Protein 6G96 (pdb70)

Secondary structure (DSSP, 8-state):
-----EEEEE--TTS-SSS---S-HHHHHIIIIIHHHHHHHTS-EEEEEEESSSTT-EEEEEEEEEEEE-GGGS-HHHHTTS-SS-EEEEEEEEEEE-GGGTTSSHHHHHHHHHHHHHHHHHHHH---EEEEE-SSHHHHHHHHTTT-EE-SS-TTEEEEEHHHHHHHHHHTT--/----EEEEE--TTSBSSS---S-HHHHHHHHHTHHHHHHHTS-EEEEEEETTEEEEEEEEEEEEEEEEEGGGSTTPPPSSSS--EEEEEEEEEEEE-GGGTTSSHHHHHHHHHHHHHHHHHHHH---EEEEE-SSHHHHHHHHTTT-EEETTEEEEEEEEHHHHHHHHHHTT--

Radius of gyration: 21.02 Å; Cα contacts (8 Å, |Δi|>4): 741; chains: 2; bounding box: 37×39×65 Å

Sequence (349 aa):
MMFTDWHEAAIGKTHNRMNFDCGDADLNQFLQRHARQNHEKGTTTKTYVALDNSDVTRIHGFYSVSPASLIIYAQVPGAISKGLGRYDVPVFRLGRLAVDKKSMQGQGLGAQLLLLSAGKKRCIQAALQVGGVALLIDAKKNKQQVCDWFKGFGAVPLNDQPLSLLLLSSFKTLYAALSASGRLSMFTDDWHEAAIGKTHNRMMNFDCGDADLNQFLQRHARQNHEEKKGTTKTYVALDNSDVTRIHGFYSVSPASLIYAQVPGAISKGLGRYDVPVFRLGRLAVDKSMQGQGLGAQLLLSAGKRCIQQAALQVGGVALLIDAKNKQVCDWFKGFGAVVPPLNDQPLSLLLSFKTLYAALSASGRL

Nearest PDB structures (foldseek):
  6g96-assembly1_B  TM=1.006E+00  e=1.160E-38  Salmonella enterica subsp. enterica serovar Typhimurium
  7ak9-assembly1_A  TM=9.913E-01  e=3.448E-30  Salmonella enterica subsp. enterica serovar Typhimurium
  7ak9-assembly1_B  TM=9.821E-01  e=9.348E-30  Salmonella enterica subsp. enterica serovar Typhimurium
  7ak7-assembly1_A  TM=9.157E-01  e=3.883E-15  Salmonella enterica subsp. enterica serovar Typhimurium
  7ak7-assembly1_B  TM=9.185E-01  e=1.053E-14  Salmonella enterica subsp. enterica serovar Typhimurium

B-factor: mean 22.54, std 10.21, range [9.05, 73.19]

InterPro domains:
  IPR000182 GNAT domain [PF00583] (69-147)
  IPR016181 Acyl-CoA N-acyltransferase [SSF55729] (5-152)

Organism: Salmonella typhimurium (strain 14028s / SGSC 2262) (NCBI:txid588858)

Solvent-accessible surface area: 16633 Å² total; per-residue (Å²): 166,32,81,76,40,67,52,32,45,6,19,164,102,22,51,62,141,110,10,49,15,63,34,73,101,16,17,53,9,0,50,150,83,0,44,94,35,13,120,97,9,22,18,16,0,8,0,0,5,17,73,102,63,91,52,104,3,1,0,0,0,0,0,14,1,1,20,10,55,94,56,47,17,55,75,36,159,60,110,39,196,52,161,60,40,18,8,0,0,60,8,39,74,33,7,14,20,124,74,22,93,87,75,27,1,13,29,32,0,1,50,6,0,0,38,49,0,12,88,8,7,114,80,0,0,4,36,4,0,2,4,87,9,102,57,132,125,52,5,63,96,9,89,68,67,41,6,75,40,7,79,133,79,100,75,8,0,18,0,43,21,179,59,6,108,63,45,1,50,93,79,63,102,69,160,91,31,85,94,40,71,51,35,43,10,20,160,107,25,51,63,162,101,6,63,15,57,31,61,99,34,16,72,6,0,74,156,46,0,57,100,11,24,139,140,8,47,19,16,0,10,0,0,6,22,79,111,70,81,54,95,2,2,0,0,0,0,0,15,1,2,24,13,99,72,64,39,4,12,47,82,25,6,178,56,36,33,189,155,79,2,6,0,0,59,7,40,66,30,7,16,19,102,72,21,91,88,68,21,2,14,20,10,0,0,19,27,0,0,83,48,0,27,124,7,7,119,81,0,0,4,18,0,0,2,4,87,10,136,47,147,119,43,6,58,86,10,92,68,61,31,5,58,42,7,83,126,75,100,78,11,0,0,0,12,21,161,49,2,117,59,38,4,58,98,61,70,86,114

Foldseek 3Di:
DDDQWDKDWDDDQADLQPFPQPDVVQSCCSVPPAHVCCVVQQKTKMFTAGNVGRRYGFKMWIKHKDWAWQQFAPPRDDPDPDIDTAIAMEREDIGGGNVCPPVCPSVVVVLVVLVVVVVVCVPVHHWWYKYQAPDPVSQVVVVVQVWDGTDPRSRITTGTSVSSVVVCVVVVND/DADDQWDKDWDDDLADLPPFCQPDVVQSVCSVPPAVVCCVVVQKTKMFTAGNVHRNYTFKMWIKHKDKAAQQFDDCVQCPPVDRGIAIAMEREDIGGGNVCPPRCPRVVRVLVVLVVVVVVCVPVHHWWYKYQAPDPVSQVVVVVQVWAGTPPRRRITTGTSVSSVVVCVVVVND

Structure (mmCIF, N/CA/C/O backbone):
data_6G96
#
_entry.id   6G96
#
_cell.length_a   64.786
_cell.length_b   71.202
_cell.length_c   86.313
_cell.angle_alpha   90.000
_cell.angle_beta   90.000
_cell.angle_gamma   90.000
#
_symmetry.space_group_name_H-M   'P 21 21 21'
#
loop_
_entity.id
_entity.type
_entity.pdbx_description
1 polymer Acetyltransferase
2 non-polymer 'ACETYL COENZYME *A'
3 non-polymer BICINE
4 non-polymer GLYCEROL
5 water water
#
loop_
_atom_site.group_PDB
_atom_site.id
_atom_site.type_symbol
_atom_site.label_atom_id
_atom_site.label_alt_id
_atom_site.label_comp_id
_atom_site.label_asym_id
_atom_site.label_entity_id
_atom_site.label_seq_id
_atom_site.pdbx_PDB_ins_code
_atom_site.Cartn_x
_atom_site.Cartn_y
_atom_site.Cartn_z
_atom_site.occupancy
_atom_site.B_iso_or_equiv
_atom_site.auth_seq_id
_atom_site.auth_comp_id
_atom_site.auth_asym_id
_atom_site.auth_atom_id
_atom_site.pdbx_PDB_model_num
ATOM 1 N N . MET A 1 3 ? 23.73156 42.66420 43.60062 1.000 31.21690 2 MET B N 1
ATOM 2 C CA A MET A 1 3 ? 24.48298 42.16618 42.45252 0.400 26.82022 2 MET B CA 1
ATOM 3 C CA B MET A 1 3 ? 24.47900 42.17011 42.44679 0.600 26.74679 2 MET B CA 1
ATOM 4 C C . MET A 1 3 ? 25.80389 42.91395 42.31833 1.000 33.12345 2 MET B C 1
ATOM 5 O O . MET A 1 3 ? 25.82114 44.14354 42.24585 1.000 33.93526 2 MET B O 1
ATOM 14 N N . PHE A 1 4 ? 26.91458 42.16749 42.28885 1.000 24.70878 3 PHE B N 1
ATOM 15 C CA . PHE A 1 4 ? 28.22926 42.79064 42.22217 1.000 20.68735 3 PHE B CA 1
ATOM 16 C C . PHE A 1 4 ? 28.41145 43.44642 40.86661 1.000 21.52724 3 PHE B C 1
ATOM 17 O O . PHE A 1 4 ? 28.41243 42.76271 39.83875 1.000 20.07224 3 PHE B O 1
ATOM 25 N N . THR A 1 5 ? 28.57599 44.76963 40.85935 1.000 20.20829 4 THR B N 1
ATOM 26 C CA . THR A 1 5 ? 28.69535 45.50980 39.61389 1.000 20.71677 4 THR B CA 1
ATOM 27 C C . THR A 1 5 ? 29.90421 46.43948 39.58007 1.000 20.70347 4 THR B C 1
ATOM 28 O O . THR A 1 5 ? 30.04313 47.20577 38.62482 1.000 21.50052 4 THR B O 1
ATOM 32 N N . ASP A 1 6 ? 30.77784 46.39290 40.58565 1.000 20.02960 5 ASP B N 1
ATOM 33 C CA . ASP A 1 6 ? 31.93026 47.29548 40.65512 1.000 22.20306 5 ASP B CA 1
ATOM 34 C C . ASP A 1 6 ? 33.13882 46.71634 39.92511 1.000 21.22691 5 ASP B C 1
ATOM 35 O O . ASP A 1 6 ? 34.24030 46.58637 40.47298 1.000 20.72103 5 ASP B O 1
ATOM 40 N N . TRP A 1 7 ? 32.90865 46.35527 38.66595 1.000 18.37298 6 TRP B N 1
ATOM 41 C CA . TRP A 1 7 ? 33.90015 45.71430 37.81375 1.000 18.77112 6 TRP B CA 1
ATOM 42 C C . TRP A 1 7 ? 33.72532 46.20102 36.38170 1.000 20.21354 6 TRP B C 1
ATOM 43 O O . TRP A 1 7 ? 32.69441 46.77768 36.02042 1.000 19.50839 6 TRP B O 1
ATOM 54 N N . HIS A 1 8 ? 34.74703 45.95385 35.55658 1.000 17.60542 7 HIS B N 1
ATOM 55 C CA . HIS A 1 8 ? 34.70749 46.29695 34.14312 1.000 20.40805 7 HIS B CA 1
ATOM 56 C C . HIS A 1 8 ? 35.35675 45.16823 33.34646 1.000 17.29771 7 HIS B C 1
ATOM 57 O O . HIS A 1 8 ? 36.13018 44.37139 33.88396 1.000 16.46782 7 HIS B O 1
ATOM 64 N N . GLU A 1 9 ? 35.01691 45.08995 32.06393 1.000 17.69471 8 GLU B N 1
ATOM 65 C CA . GLU A 1 9 ? 35.41804 43.97302 31.21374 1.000 17.14645 8 GLU B CA 1
ATOM 66 C C . GLU A 1 9 ? 36.56908 44.36722 30.29588 1.000 18.77231 8 GLU B C 1
ATOM 67 O O . GLU A 1 9 ? 36.58821 45.47423 29.75184 1.000 19.78409 8 GLU B O 1
ATOM 73 N N . ALA A 1 10 ? 37.52748 43.45329 30.12377 1.000 16.83910 9 ALA B N 1
ATOM 74 C CA . ALA A 1 10 ? 38.63618 43.66496 29.19863 1.000 17.35406 9 ALA B CA 1
ATOM 75 C C . ALA A 1 10 ? 39.08170 42.32894 28.62477 1.000 14.69482 9 ALA B C 1
ATOM 76 O O . ALA A 1 10 ? 38.88460 41.27767 29.23270 1.000 14.48152 9 ALA B O 1
ATOM 78 N N . ALA A 1 11 ? 39.72312 42.38073 27.45694 1.000 15.88439 10 ALA B N 1
ATOM 79 C CA . ALA A 1 11 ? 40.40225 41.20081 26.93195 1.000 18.17252 10 ALA B CA 1
ATOM 80 C C . ALA A 1 11 ? 41.55669 40.82986 27.85567 1.000 13.04802 10 ALA B C 1
ATOM 81 O O . ALA A 1 11 ? 42.24188 41.70337 28.39648 1.000 17.40504 10 ALA B O 1
ATOM 83 N N . ILE A 1 12 ? 41.77603 39.52502 28.04768 1.000 13.84798 11 ILE B N 1
ATOM 84 C CA . ILE A 1 12 ? 42.93069 39.09177 28.83040 1.000 13.43972 11 ILE B CA 1
ATOM 85 C C . ILE A 1 12 ? 44.21407 39.67138 28.24221 1.000 14.58060 11 ILE B C 1
ATOM 86 O O . ILE A 1 12 ? 44.36686 39.79033 27.02198 1.000 17.24128 11 ILE B O 1
ATOM 91 N N . GLY A 1 13 ? 45.13868 40.06727 29.11471 1.000 13.32498 12 GLY B N 1
ATOM 92 C CA . GLY A 1 13 ? 46.38083 40.66653 28.67184 1.000 16.62855 12 GLY B CA 1
ATOM 93 C C . GLY A 1 13 ? 47.49812 40.45870 29.67294 1.000 15.42758 12 GLY B C 1
ATOM 94 O O . GLY A 1 13 ? 47.33772 39.77046 30.68097 1.000 16.21591 12 GLY B O 1
ATOM 95 N N . LYS A 1 14 ? 48.64772 41.07741 29.39112 1.000 17.73884 13 LYS B N 1
ATOM 96 C CA . LYS A 1 14 ? 49.84592 40.86367 30.20271 1.000 15.66031 13 LYS B CA 1
ATOM 97 C C . LYS A 1 14 ? 49.84270 41.60728 31.53279 1.000 17.50865 13 LYS B C 1
ATOM 98 O O . LYS A 1 14 ? 50.69588 41.31841 32.38589 1.000 16.68703 13 LYS B O 1
ATOM 104 N N . THR A 1 15 ? 48.93853 42.56062 31.73948 1.000 16.96613 14 THR B N 1
ATOM 105 C CA . THR A 1 15 ? 48.94679 43.30521 32.99290 1.000 16.96144 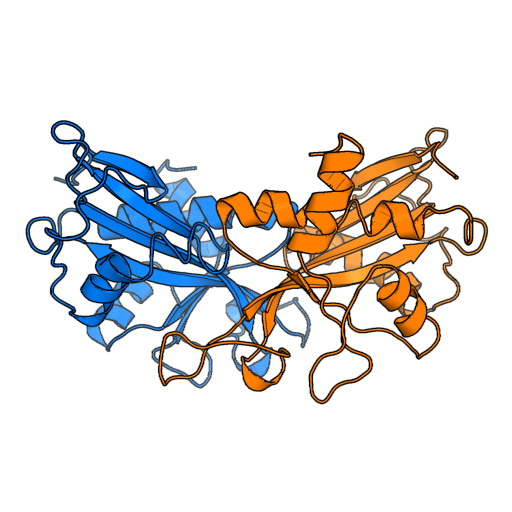14 THR B CA 1
ATOM 106 C C . THR A 1 15 ? 48.14743 42.62484 34.08919 1.000 15.52873 14 THR B C 1
ATOM 107 O O . THR A 1 15 ? 48.28560 42.99694 35.26201 1.000 16.49815 14 THR B O 1
ATOM 111 N N . HIS A 1 16 ? 47.30706 41.65273 33.74530 1.000 14.67660 15 HIS B N 1
ATOM 112 C CA . HIS A 1 16 ? 46.35486 41.12699 34.71780 1.000 13.39177 15 HIS B CA 1
ATOM 113 C C . HIS A 1 16 ? 46.96790 40.05477 35.60117 1.000 13.23128 15 HIS B C 1
ATOM 114 O O . HIS A 1 16 ? 47.88715 39.33729 35.20274 1.000 15.19379 15 HIS B O 1
ATOM 121 N N . ASN A 1 17 ? 46.44862 39.94157 36.82057 1.000 11.49898 16 ASN B N 1
ATOM 122 C CA . ASN A 1 17 ? 46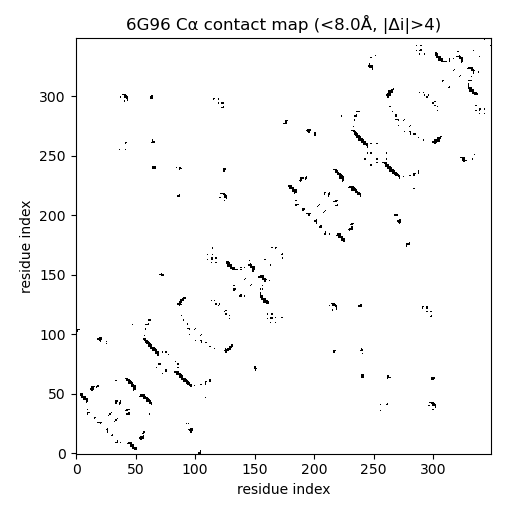.99668 38.97261 37.76334 1.000 13.25937 16 ASN B CA 1
ATOM 123 C C . ASN A 1 17 ? 46.26896 37.64926 37.58144 1.000 14.98363 16 ASN B C 1
ATOM 124 O O . ASN A 1 17 ? 45.16731 37.46333 38.09189 1.000 14.49253 16 ASN B O 1
ATOM 129 N N . ARG A 1 18 ? 46.88667 36.72708 36.82410 1.000 14.39502 17 ARG B N 1
ATOM 130 C CA . ARG A 1 18 ? 46.29249 35.41946 36.58737 1.000 13.64496 17 ARG B CA 1
ATOM 131 C C . ARG A 1 18 ? 46.59169 34.42230 37.69785 1.000 16.09839 17 ARG B C 1
ATOM 132 O O . ARG A 1 18 ? 46.01051 33.33665 37.70220 1.000 15.99788 17 ARG B O 1
ATOM 140 N N . MET A 1 19 ? 47.51395 34.74951 38.61721 1.000 14.66269 18 MET B N 1
ATOM 141 C CA . MET A 1 19 ? 47.84923 33.85552 39.71981 1.000 15.41960 18 MET B CA 1
ATOM 142 C C . MET A 1 19 ? 46.85306 33.98748 40.85969 1.000 13.32967 18 MET B C 1
ATOM 143 O O . MET A 1 19 ? 46.45458 32.98731 41.47219 1.000 16.54593 18 MET B O 1
ATOM 148 N N . ASN A 1 20 ? 46.44313 35.21114 41.16368 1.000 12.93904 19 ASN B N 1
ATOM 149 C CA . ASN A 1 20 ? 45.59449 35.44871 42.33226 1.000 16.06589 19 ASN B CA 1
ATOM 150 C C . ASN A 1 20 ? 44.12262 35.28661 41.95593 1.000 13.95831 19 ASN B C 1
ATOM 151 O O . ASN A 1 20 ? 43.34210 36.23722 41.89542 1.000 16.10528 19 ASN B O 1
ATOM 156 N N . PHE A 1 21 ? 43.76201 34.03752 41.67903 1.000 16.14437 20 PHE B N 1
ATOM 157 C CA . PHE A 1 21 ? 42.40681 33.71230 41.24496 1.000 13.75628 20 PHE B CA 1
ATOM 158 C C . PHE A 1 21 ? 42.16259 32.25128 41.55933 1.000 15.05943 20 PHE B C 1
ATOM 159 O O . PHE A 1 21 ? 42.97905 31.39834 41.20386 1.000 15.95153 20 PHE B O 1
ATOM 167 N N . ASP A 1 22 ? 41.04016 31.95814 42.20555 1.000 11.30934 21 ASP B N 1
ATOM 168 C CA . ASP A 1 22 ? 40.74375 30.57223 42.54121 1.000 11.57012 21 ASP B CA 1
ATOM 169 C C . ASP A 1 22 ? 39.23636 30.44053 42.53415 1.000 13.92471 21 ASP B C 1
ATOM 170 O O . ASP A 1 22 ? 38.56781 30.92934 43.44199 1.000 15.09430 21 ASP B O 1
ATOM 175 N N . CYS A 1 23 ? 38.70392 29.81077 41.50171 1.000 12.59248 22 CYS B N 1
ATOM 176 C CA . CYS A 1 23 ? 37.26910 29.58462 41.41855 1.000 13.85598 22 CYS B CA 1
ATOM 177 C C . CYS A 1 23 ? 36.85519 28.28228 42.07660 1.000 14.50586 22 CYS B C 1
ATOM 178 O O . CYS A 1 23 ? 35.66356 27.94277 42.06441 1.000 17.97918 22 CYS B O 1
ATOM 181 N N . GLY A 1 24 ? 37.80831 27.55761 42.66957 1.000 16.69809 23 GLY B N 1
ATOM 182 C CA . GLY A 1 24 ? 37.53973 26.28606 43.29905 1.000 19.87313 23 GLY B CA 1
ATOM 183 C C . GLY A 1 24 ? 37.58816 25.10398 42.36576 1.000 20.25947 23 GLY B C 1
ATOM 184 O O . GLY A 1 24 ? 37.32868 23.97311 42.80439 1.000 24.04037 23 GLY B O 1
ATOM 185 N N . ASP A 1 25 ? 37.87882 25.33244 41.08662 1.000 18.88498 24 ASP B N 1
ATOM 186 C CA . ASP A 1 25 ? 38.08655 24.28003 40.10308 1.000 22.17021 24 ASP B CA 1
ATOM 187 C C . ASP A 1 25 ? 39.50266 24.41943 39.56580 1.000 18.76027 24 ASP B C 1
ATOM 188 O O . ASP A 1 25 ? 39.85231 25.44789 38.97161 1.000 18.89662 24 ASP B O 1
ATOM 193 N N . ALA A 1 26 ? 40.31719 23.38322 39.77719 1.000 20.61092 25 ALA B N 1
ATOM 194 C CA . ALA A 1 26 ? 41.72906 23.47359 39.42768 1.000 19.06033 25 ALA B CA 1
ATOM 195 C C . ALA A 1 26 ? 41.92786 23.56487 37.91844 1.000 17.80154 25 ALA B C 1
ATOM 196 O O . ALA A 1 26 ? 42.82959 24.26500 37.45156 1.000 19.28872 25 ALA B O 1
ATOM 198 N N . ASP A 1 27 ? 41.09226 22.87825 37.13856 1.000 17.82753 26 ASP B N 1
ATOM 199 C CA . ASP A 1 27 ? 41.26624 22.93328 35.69081 1.000 18.58180 26 ASP B CA 1
ATOM 200 C C . ASP A 1 27 ? 41.04411 24.34445 35.16412 1.000 19.94902 26 ASP B C 1
ATOM 201 O O . ASP A 1 27 ? 41.75915 24.79943 34.26355 1.000 19.96562 26 ASP B O 1
ATOM 206 N N . LEU A 1 28 ? 40.06006 25.05457 35.71909 1.000 19.08415 27 LEU B N 1
ATOM 207 C CA . LEU A 1 28 ? 39.77345 26.40702 35.25710 1.000 15.29709 27 LEU B CA 1
ATOM 208 C C . LEU A 1 28 ? 40.82969 27.40138 35.72832 1.000 14.71537 27 LEU B C 1
ATOM 209 O O . LEU A 1 28 ? 41.22609 28.28651 34.96182 1.000 13.71759 27 LEU B O 1
ATOM 214 N N . ASN A 1 29 ? 41.31429 27.26763 36.97370 1.000 13.15773 28 ASN B N 1
ATOM 215 C CA . ASN A 1 29 ? 42.44392 28.08242 37.40809 1.000 14.92876 28 ASN B CA 1
ATOM 216 C C . ASN A 1 29 ? 43.65006 27.84584 36.51086 1.000 13.48373 28 ASN B C 1
ATOM 217 O O . ASN A 1 29 ? 44.31648 28.79349 36.08216 1.000 13.51011 28 ASN B O 1
ATOM 222 N N . GLN A 1 30 ? 43.94207 26.57608 36.21274 1.000 15.74648 29 GLN B N 1
ATOM 223 C CA . GLN A 1 30 ? 45.11755 26.27734 35.40248 1.000 16.67653 29 GLN B CA 1
ATOM 224 C C . GLN A 1 30 ? 44.95881 26.79946 33.99140 1.000 12.86646 29 GLN B C 1
ATOM 225 O O . GLN A 1 30 ? 45.94089 27.21509 33.36612 1.000 16.34092 29 GLN B O 1
ATOM 231 N N . PHE A 1 31 ? 43.72604 26.79605 33.46965 1.000 15.46334 30 PHE B N 1
ATOM 232 C CA . PHE A 1 31 ? 43.51120 27.38416 32.15806 1.000 15.58475 30 PHE B CA 1
ATOM 233 C C . PHE A 1 31 ? 43.85186 28.86471 32.17685 1.000 13.98610 30 PHE B C 1
ATOM 234 O O . PHE A 1 31 ? 44.53459 29.36881 31.27872 1.000 13.75254 30 PHE B O 1
ATOM 242 N N . LEU A 1 32 ? 43.34694 29.58752 33.18197 1.000 13.70953 31 LEU B N 1
ATOM 243 C CA . LEU A 1 32 ? 43.61894 31.01556 33.26330 1.000 12.64255 31 LEU B CA 1
ATOM 244 C C . LEU A 1 32 ? 45.11715 31.27786 33.38957 1.000 15.70225 31 LEU B C 1
ATOM 245 O O . LEU A 1 32 ? 45.65726 32.17854 32.73895 1.000 13.20617 31 LEU B O 1
ATOM 250 N N . GLN A 1 33 ? 45.80287 30.48319 34.21765 1.000 14.56333 32 GLN B N 1
ATOM 251 C CA . GLN A 1 33 ? 47.23424 30.66987 34.44915 1.000 15.46513 32 GLN B CA 1
ATOM 252 C C . GLN A 1 33 ? 48.06883 30.35615 33.21125 1.000 16.92417 32 GLN B C 1
ATOM 253 O O . GLN A 1 33 ? 48.99695 31.10508 32.88300 1.000 16.92418 32 GLN B O 1
ATOM 259 N N . ARG A 1 34 ? 47.78075 29.24183 32.53966 1.000 16.58663 33 ARG B N 1
ATOM 260 C CA . ARG A 1 34 ? 48.70534 28.65475 31.57497 1.000 14.80463 33 ARG B CA 1
ATOM 261 C C . ARG A 1 34 ? 48.32434 28.91646 30.13239 1.000 16.24357 33 ARG B C 1
ATOM 262 O O . ARG A 1 34 ? 49.20882 28.95586 29.26873 1.000 16.81079 33 ARG B O 1
ATOM 270 N N . HIS A 1 35 ? 47.03113 29.06518 29.84103 1.000 13.37262 34 HIS B N 1
ATOM 271 C CA . HIS A 1 35 ? 46.55650 28.97369 28.46580 1.000 13.94772 34 HIS B CA 1
ATOM 272 C C . HIS A 1 35 ? 45.77014 30.17064 27.97317 1.000 14.48125 34 HIS B C 1
ATOM 273 O O . HIS A 1 35 ? 45.82090 30.45296 26.77492 1.000 14.46030 34 HIS B O 1
ATOM 280 N N . ALA A 1 36 ? 45.03132 30.86773 28.84723 1.000 12.89202 35 ALA B N 1
ATOM 281 C CA . ALA A 1 36 ? 44.10009 31.90096 28.38774 1.000 13.48882 35 ALA B CA 1
ATOM 282 C C . ALA A 1 36 ? 44.78154 32.96048 27.53059 1.000 12.43626 35 ALA B C 1
ATOM 283 O O . ALA A 1 36 ? 44.33215 33.24666 26.41146 1.000 12.42024 35 ALA B O 1
ATOM 285 N N . ARG A 1 37 ? 45.87761 33.54984 28.02182 1.000 12.94430 36 ARG B N 1
ATOM 286 C CA . ARG A 1 37 ? 46.48422 34.64876 27.27829 1.000 11.41146 36 ARG B CA 1
ATOM 287 C C . ARG A 1 37 ? 47.12200 34.17530 25.97438 1.000 12.13709 36 ARG B C 1
ATOM 288 O O . ARG A 1 37 ? 46.98104 34.83070 24.93434 1.000 14.62290 36 ARG B O 1
ATOM 296 N N . GLN A 1 38 ? 47.85322 33.06008 26.01654 1.000 11.94418 37 GLN B N 1
ATOM 297 C CA . GLN A 1 38 ? 48.47553 32.56349 24.79197 1.000 15.66267 37 GLN B CA 1
ATOM 298 C C . GLN A 1 38 ? 47.42615 32.13352 23.76267 1.000 15.17555 37 GLN B C 1
ATOM 299 O O . GLN A 1 38 ? 47.60246 32.36607 22.55785 1.000 14.87456 37 GLN B O 1
ATOM 305 N N . ASN A 1 39 ? 46.33466 31.49933 24.21242 1.000 15.25050 38 ASN B N 1
ATOM 306 C CA . ASN A 1 39 ? 45.28230 31.09898 23.27134 1.000 15.09090 38 ASN B CA 1
ATOM 307 C C . ASN A 1 39 ? 44.58643 32.31162 22.66320 1.000 13.84076 38 ASN B C 1
ATOM 308 O O . ASN A 1 39 ? 44.16798 32.27283 21.49626 1.000 13.70972 38 ASN B O 1
ATOM 313 N N . HIS A 1 40 ? 44.43547 33.38103 23.44107 1.000 12.49574 39 HIS B N 1
ATOM 314 C CA . HIS A 1 40 ? 43.86414 34.62292 22.93836 1.000 11.20482 39 HIS B CA 1
ATOM 315 C C . HIS A 1 40 ? 44.73127 35.21149 21.83656 1.000 15.22963 39 HIS B C 1
ATOM 316 O O . HIS A 1 40 ? 44.22743 35.62480 20.78688 1.000 15.44814 39 HIS B O 1
ATOM 323 N N . GLU A 1 41 ? 46.04578 35.24263 22.04750 1.000 13.57188 40 GLU B N 1
ATOM 324 C CA . GLU A 1 41 ? 46.91720 35.80875 21.03385 1.000 13.05545 40 GLU B CA 1
ATOM 325 C C . GLU A 1 41 ? 46.99134 34.90025 19.81835 1.000 18.44557 40 GLU B C 1
ATOM 326 O O . GLU A 1 41 ? 47.07127 35.39201 18.69086 1.000 18.42078 40 GLU B O 1
ATOM 332 N N . LYS A 1 42 ? 46.91262 33.58102 20.01858 1.000 14.95364 41 LYS B N 1
ATOM 333 C CA . LYS A 1 42 ? 46.89772 32.67152 18.87371 1.000 15.44008 41 LYS B CA 1
ATOM 334 C C . LYS A 1 42 ? 45.56218 32.68372 18.13265 1.000 16.26297 41 LYS B C 1
ATOM 335 O O . LYS A 1 42 ? 45.51842 32.31138 16.95258 1.000 18.79546 41 LYS B O 1
ATOM 341 N N . GLY A 1 43 ? 44.48165 33.11861 18.78292 1.000 14.25510 42 GLY B N 1
ATOM 342 C CA . GLY A 1 43 ? 43.17818 33.18230 18.15289 1.000 14.87502 42 GLY B CA 1
ATOM 343 C C . GLY A 1 43 ? 42.31442 31.95075 18.31238 1.000 13.48344 42 GLY B C 1
ATOM 344 O O . GLY A 1 43 ? 41.22383 31.90763 17.72580 1.000 14.92139 42 GLY B O 1
ATOM 345 N N . THR A 1 44 ? 42.74711 30.94972 19.08848 1.000 14.85085 43 THR B N 1
ATOM 346 C CA . THR A 1 44 ? 41.95997 29.72346 19.23792 1.000 13.41279 43 THR B CA 1
ATOM 347 C C . THR A 1 44 ? 40.79712 29.87322 20.21566 1.000 17.26149 43 THR B C 1
ATOM 348 O O . THR A 1 44 ? 39.83761 29.10509 20.13716 1.000 18.59171 43 THR B O 1
ATOM 352 N N . THR A 1 45 ? 40.91315 30.76897 21.19210 1.000 13.02793 44 THR B N 1
ATOM 353 C CA A THR A 1 45 ? 39.78582 31.14768 22.03152 0.707 14.21693 44 THR B CA 1
ATOM 354 C CA B THR A 1 45 ? 39.81323 31.12079 22.09001 0.293 14.21425 44 THR B CA 1
ATOM 355 C C . THR A 1 45 ? 40.09681 32.51967 22.60916 1.000 11.52873 44 THR B C 1
ATOM 356 O O . THR A 1 45 ? 41.24433 32.8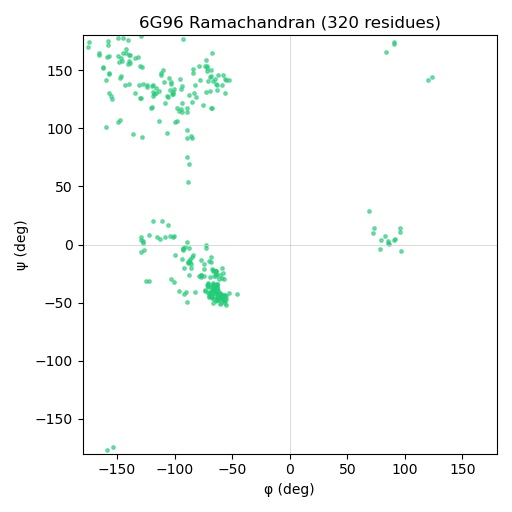2302 22.94151 1.000 13.27938 44 THR B O 1
ATOM 363 N N . LYS A 1 46 ? 39.07369 33.36086 22.67250 1.000 11.29614 45 LYS B N 1
ATOM 364 C CA . LYS A 1 46 ? 39.22446 34.70788 23.19560 1.000 11.74524 45 LYS B CA 1
ATOM 365 C C . LYS A 1 46 ? 38.68155 34.71953 24.61879 1.000 11.42363 45 LYS B C 1
ATOM 366 O O . LYS A 1 46 ? 37.56688 34.24429 24.87321 1.000 11.37518 45 LYS B O 1
ATOM 372 N N . THR A 1 47 ? 39.47241 35.25160 25.54591 1.000 13.14259 46 THR B N 1
ATOM 373 C CA . THR A 1 47 ? 39.11932 35.28245 26.95553 1.000 12.23120 46 THR B CA 1
ATOM 374 C C . THR A 1 47 ? 38.96172 36.72089 27.41292 1.000 10.41750 46 THR B C 1
ATOM 375 O O . THR A 1 47 ? 39.78591 37.58305 27.09302 1.000 12.91113 46 THR B O 1
ATOM 379 N N . TYR A 1 48 ? 37.89412 36.96838 28.16354 1.000 12.48342 47 TYR B N 1
ATOM 380 C CA . TYR A 1 48 ? 37.56426 38.28627 28.67894 1.000 11.03181 47 TYR B CA 1
ATOM 381 C C . TYR A 1 48 ? 37.44715 38.19805 30.18980 1.000 13.70790 47 TYR B C 1
ATOM 382 O O . TYR A 1 48 ? 36.84329 37.25808 30.71977 1.000 12.58092 47 TYR B O 1
ATOM 391 N N . VAL A 1 49 ? 38.03804 39.17151 30.88557 1.000 11.22558 48 VAL B N 1
ATOM 392 C CA . VAL A 1 49 ? 38.10559 39.15102 32.34130 1.000 13.79732 48 VAL B CA 1
ATOM 393 C C . VAL A 1 49 ? 37.24311 40.25892 32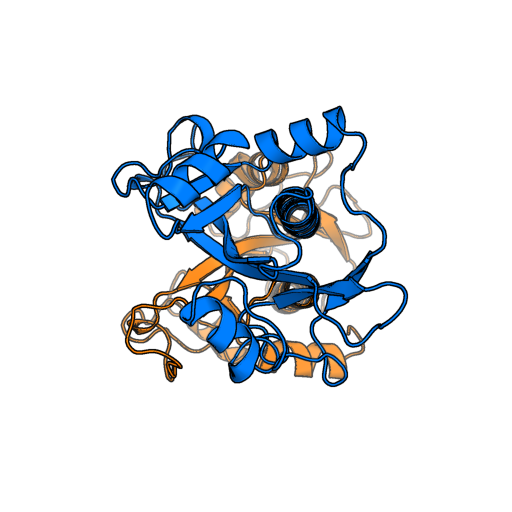.92819 1.000 12.38034 48 VAL B C 1
ATOM 394 O O . VAL A 1 49 ? 37.07167 41.33182 32.32838 1.000 15.43554 48 VAL B O 1
ATOM 398 N N . ALA A 1 50 ? 36.69100 39.97781 34.10625 1.000 12.77282 49 ALA B N 1
ATOM 399 C CA . ALA A 1 50 ? 36.00303 40.96255 34.92824 1.000 11.45252 49 ALA B CA 1
ATOM 400 C C . ALA A 1 50 ? 37.00868 41.47652 35.94672 1.000 12.17703 49 ALA B C 1
ATOM 401 O O . ALA A 1 50 ? 37.47575 40.71164 36.79471 1.000 15.87715 49 ALA B O 1
ATOM 403 N N . LEU A 1 51 ? 37.33618 42.75844 35.85183 1.000 13.45642 50 LEU B N 1
ATOM 404 C CA . LEU A 1 51 ? 38.40200 43.37141 36.62638 1.000 14.96990 50 LEU B CA 1
ATOM 405 C C . LEU A 1 51 ? 37.79594 44.29351 37.66757 1.000 17.29181 50 LEU B C 1
ATOM 406 O O . LEU A 1 51 ? 36.83542 45.01637 37.38506 1.000 19.66104 50 LEU B O 1
ATOM 411 N N . ASP A 1 52 ? 38.36485 44.27972 38.86364 1.000 16.95054 51 ASP B N 1
ATOM 412 C CA . ASP A 1 52 ? 37.87388 45.16422 39.90352 1.000 17.05581 51 ASP B CA 1
ATOM 413 C C . ASP A 1 52 ? 38.07494 46.61810 39.49842 1.000 18.57301 51 ASP B C 1
ATOM 414 O O . ASP A 1 52 ? 39.12719 46.99273 38.98253 1.000 18.60342 51 ASP B O 1
ATOM 419 N N . ASN A 1 53 ? 37.05509 47.44984 39.74516 1.000 17.81124 52 ASN B N 1
ATOM 420 C CA . ASN A 1 53 ? 37.20202 48.86719 39.43356 1.000 18.14979 52 ASN B CA 1
ATOM 421 C C . ASN A 1 53 ? 38.27124 49.55570 40.28462 1.000 19.18624 52 ASN B C 1
ATOM 422 O O . ASN A 1 53 ? 38.79512 50.58897 39.86484 1.000 22.69926 52 ASN B O 1
ATOM 427 N N . SER A 1 54 ? 38.61394 49.01159 41.45169 1.000 18.28711 53 SER B N 1
ATOM 428 C CA . SER A 1 54 ? 39.65025 49.60091 42.29700 1.000 19.02067 53 SER B CA 1
ATOM 429 C C . SER A 1 54 ? 41.03683 49.02807 42.03950 1.000 20.91112 53 SER B C 1
ATOM 430 O O . SER A 1 54 ? 42.00550 49.50371 42.63864 1.000 22.18641 53 SER B O 1
ATOM 433 N N . ASP A 1 55 ? 41.16424 48.03497 41.15865 1.000 17.32314 54 ASP B N 1
ATOM 434 C CA . ASP A 1 55 ? 42.45207 47.37461 40.94208 1.000 15.38464 54 ASP B CA 1
ATOM 435 C C . ASP A 1 55 ? 42.38006 46.68983 39.57957 1.000 16.74839 54 ASP B C 1
ATOM 436 O O . ASP A 1 55 ? 41.82569 45.59405 39.46413 1.000 18.53051 54 ASP B O 1
ATOM 441 N N . VAL A 1 56 ? 42.97761 47.32286 38.57933 1.000 15.10983 55 VAL B N 1
ATOM 442 C CA . VAL A 1 56 ? 42.85765 46.86208 37.20109 1.000 13.71150 55 VAL B CA 1
ATOM 443 C C . VAL A 1 56 ? 43.66453 45.59472 36.94861 1.000 17.18892 55 VAL B C 1
ATOM 444 O O . VAL A 1 56 ? 43.66259 45.06749 35.83167 1.000 19.17460 55 VAL B O 1
ATOM 448 N N . THR A 1 57 ? 44.36077 45.08719 37.96332 1.000 17.14345 56 THR B N 1
ATOM 449 C CA . THR A 1 57 ? 45.01076 43.79481 37.81089 1.000 15.10352 56 THR B CA 1
ATOM 450 C C . THR A 1 57 ? 44.21828 42.65857 38.42507 1.000 14.04079 56 THR B C 1
ATOM 451 O O . THR A 1 57 ? 44.58814 41.49653 38.23040 1.000 14.30125 56 THR B O 1
ATOM 455 N N . ARG A 1 58 ? 43.15549 42.95745 39.17549 1.000 13.51831 57 ARG B N 1
ATOM 456 C CA . ARG A 1 58 ? 42.44904 41.94904 39.96057 1.000 14.43060 57 ARG B CA 1
ATOM 457 C C . ARG A 1 58 ? 41.34271 41.32141 39.11254 1.000 14.33068 57 ARG B C 1
ATOM 458 O O . ARG A 1 58 ? 40.37113 41.99092 38.74349 1.000 16.66374 57 ARG B O 1
ATOM 466 N N . ILE A 1 59 ? 41.48313 40.03485 38.81008 1.000 12.96184 58 ILE B N 1
ATOM 467 C CA . ILE A 1 59 ? 40.47780 39.29132 38.05224 1.000 11.76831 58 ILE B CA 1
ATOM 468 C C . ILE A 1 59 ? 39.46534 38.69267 39.02395 1.000 11.54528 58 ILE B C 1
ATOM 469 O O . ILE A 1 59 ? 39.81301 37.83762 39.84593 1.000 15.28409 58 ILE B O 1
ATOM 474 N N . HIS A 1 60 ? 38.19598 39.10476 38.90310 1.000 12.01940 59 HIS B N 1
ATOM 475 C CA . HIS A 1 60 ? 37.12745 38.48029 39.67539 1.000 16.31225 59 HIS B CA 1
ATOM 476 C C . HIS A 1 60 ? 36.45411 37.32320 38.95465 1.000 10.68041 59 HIS B C 1
ATOM 477 O O . HIS A 1 60 ? 35.79429 36.50264 39.60619 1.000 12.75010 59 HIS B O 1
ATOM 484 N N . GLY A 1 61 ? 36.57455 37.26223 37.63203 1.000 12.25841 60 GLY B N 1
ATOM 485 C CA . GLY A 1 61 ? 35.95749 36.20210 36.85626 1.000 9.67682 60 GLY B CA 1
ATOM 486 C C . GLY A 1 61 ? 36.37254 36.34972 35.40752 1.000 11.98743 60 GLY B C 1
ATOM 487 O O . GLY A 1 61 ? 36.96353 37.35721 35.00335 1.000 11.78925 60 GLY B O 1
ATOM 488 N N . PHE A 1 62 ? 36.04422 35.32934 34.61687 1.000 11.70269 61 PHE B N 1
ATOM 489 C CA . PHE A 1 62 ? 36.39785 35.38262 33.20482 1.000 10.46359 61 PHE B CA 1
ATOM 490 C C . PHE A 1 62 ? 35.50258 34.43833 32.42938 1.000 10.34728 61 PHE B C 1
ATOM 491 O O . PHE A 1 62 ? 34.87986 33.53022 32.99783 1.000 10.67141 61 PHE B O 1
ATOM 499 N N . TYR A 1 63 ? 35.44615 34.66890 31.11247 1.000 9.92438 62 TYR B N 1
ATOM 500 C CA . TYR A 1 63 ? 34.84902 33.70909 30.20141 1.000 10.40512 62 TYR B CA 1
ATOM 501 C C . TYR A 1 63 ? 35.69567 33.61443 28.94144 1.000 10.99845 62 TYR B C 1
ATOM 502 O O . TYR A 1 63 ? 36.48277 34.51075 28.63209 1.000 11.59361 62 TYR B O 1
ATOM 511 N N . SER A 1 64 ? 35.48265 32.53285 28.18260 1.000 10.72071 63 SER B N 1
ATOM 512 C CA . SER A 1 64 ? 36.25766 32.26858 26.97143 1.000 10.18789 63 SER B CA 1
ATOM 513 C C . SER A 1 64 ? 35.32334 31.72889 25.90103 1.000 9.92943 63 SER B C 1
ATOM 514 O O . SER A 1 64 ? 34.47485 30.88311 26.18847 1.000 10.96900 63 SER B O 1
ATOM 517 N N . VAL A 1 65 ? 35.49879 32.19624 24.65824 1.000 9.77880 64 VAL B N 1
ATOM 518 C CA . VAL A 1 65 ? 34.62052 31.78669 23.56852 1.000 10.71528 64 VAL B CA 1
ATOM 519 C C . VAL A 1 65 ? 35.42587 31.42790 22.32119 1.000 11.12654 64 VAL B C 1
ATOM 520 O O . VAL A 1 65 ? 36.58240 31.82257 22.15273 1.000 11.12365 64 VAL B O 1
ATOM 524 N N . SER A 1 66 ? 34.78476 30.68061 21.42602 1.000 10.52368 65 SER B N 1
ATOM 525 C CA . SER A 1 66 ? 35.38752 30.34192 20.14210 1.000 10.59453 65 SER B CA 1
ATOM 526 C C . SER A 1 66 ? 34.28413 29.87937 19.19959 1.000 11.69162 65 SER B C 1
ATOM 527 O O . SER A 1 66 ? 33.27346 29.35455 19.66201 1.000 10.38888 65 SER B O 1
ATOM 530 N N . PRO A 1 67 ? 34.44116 30.06119 17.88771 1.000 11.11837 66 PRO B N 1
ATOM 531 C CA . PRO A 1 67 ? 33.45516 29.51637 16.93800 1.000 11.33005 66 PRO B CA 1
ATOM 532 C C . PRO A 1 67 ? 33.50615 27.99725 16.91345 1.000 11.17932 66 PRO B C 1
ATOM 533 O O . PRO A 1 67 ? 34.55257 27.38113 17.13890 1.000 12.44363 66 PRO B O 1
ATOM 537 N N . ALA A 1 68 ? 32.36013 27.38691 16.62415 1.000 11.11397 67 ALA B N 1
ATOM 538 C CA . ALA A 1 68 ? 32.26971 25.93469 16.58697 1.000 10.41316 67 ALA B CA 1
ATOM 539 C C . ALA A 1 68 ? 31.07987 25.53610 15.73311 1.000 12.54570 67 ALA B C 1
ATOM 540 O O . ALA A 1 68 ? 30.26608 26.36543 15.32336 1.000 11.41869 67 ALA B O 1
ATOM 542 N N . SER A 1 69 ? 30.98682 24.24656 15.46934 1.000 15.18350 68 SER B N 1
ATOM 543 C CA . SER A 1 69 ? 29.78403 23.73714 14.84114 1.000 17.03857 68 SER B CA 1
ATOM 544 C C . SER A 1 69 ? 29.42152 22.39952 15.45663 1.000 16.56448 68 SER B C 1
ATOM 545 O O . SER A 1 69 ? 30.26637 21.69282 16.01612 1.000 16.39097 68 SER B O 1
ATOM 548 N N . LEU A 1 70 ? 28.13376 22.07926 15.36127 1.000 15.70316 69 LEU B N 1
ATOM 549 C CA . LEU A 1 70 ? 27.57356 20.84511 15.88075 1.000 20.77988 69 LEU B CA 1
ATOM 550 C C . LEU A 1 70 ? 26.87192 20.11955 14.75096 1.000 19.53937 69 LEU B C 1
ATOM 551 O O . LEU A 1 70 ? 26.14366 20.73618 13.96955 1.000 24.07289 69 LEU B O 1
ATOM 556 N N . ILE A 1 71 ? 27.06957 18.80457 14.68477 1.000 21.35289 70 ILE B N 1
ATOM 557 C CA A ILE A 1 71 ? 26.37161 18.02627 13.67578 0.619 28.25357 70 ILE B CA 1
ATOM 558 C CA B ILE A 1 71 ? 26.37229 17.98946 13.69861 0.381 28.25988 70 ILE B CA 1
ATOM 559 C C . ILE A 1 71 ? 24.86999 18.06329 13.94760 1.000 27.58216 70 ILE B C 1
ATOM 560 O O . ILE A 1 71 ? 24.41524 18.15426 15.09877 1.000 23.01241 70 ILE B O 1
ATOM 569 N N . TYR A 1 72 ? 24.09146 18.03039 12.86047 1.000 23.50343 71 TYR B N 1
ATOM 570 C CA . TYR A 1 72 ? 22.63208 18.08343 12.94012 1.000 28.92341 71 TYR B CA 1
ATOM 571 C C . TYR A 1 72 ? 22.07735 17.13912 14.00265 1.000 25.50376 71 TYR B C 1
ATOM 572 O O . TYR A 1 72 ? 21.18510 17.51249 14.77410 1.000 27.60764 71 TYR B O 1
ATOM 581 N N . ALA A 1 73 ? 22.61155 15.91783 14.07118 1.000 30.15742 72 ALA B N 1
ATOM 582 C CA . ALA A 1 73 ? 22.01572 14.87474 14.89906 1.000 30.32146 72 ALA B CA 1
ATOM 583 C C . ALA A 1 73 ? 22.03865 15.20962 16.38541 1.000 35.64434 72 ALA B C 1
ATOM 584 O O . ALA A 1 73 ? 21.22607 14.66579 17.14369 1.000 37.38698 72 ALA B O 1
ATOM 586 N N . GLN A 1 74 ? 22.93685 16.09519 16.81980 1.000 33.54813 73 GLN B N 1
ATOM 587 C CA . GLN A 1 74 ? 23.04336 16.41497 18.23752 1.000 28.94371 73 GLN B CA 1
ATOM 588 C C . GLN A 1 74 ? 22.07403 17.49944 18.68357 1.000 26.46034 73 GLN B C 1
ATOM 589 O O . GLN A 1 74 ? 21.85782 17.65269 19.89036 1.000 29.12248 73 GLN B O 1
ATOM 595 N N . VAL A 1 75 ? 21.50530 18.26075 17.75792 1.000 25.83034 74 VAL B N 1
ATOM 596 C CA . VAL A 1 75 ? 20.76983 19.47892 18.08125 1.000 26.05819 74 VAL B CA 1
ATOM 597 C C . VAL A 1 75 ? 19.28004 19.14683 18.11443 1.000 32.29123 74 VAL B C 1
ATOM 598 O O . VAL A 1 75 ? 18.72667 18.74400 17.07977 1.000 33.51262 74 VAL B O 1
ATOM 602 N N . PRO A 1 76 ? 18.61022 19.29840 19.25225 1.000 31.07638 75 PRO B N 1
ATOM 603 C CA . PRO A 1 76 ? 17.17356 18.99995 19.30446 1.000 33.38436 75 PRO B CA 1
ATOM 604 C C . PRO A 1 76 ? 16.39548 19.93650 18.39358 1.000 37.76758 75 PRO B C 1
ATOM 605 O O . PRO A 1 76 ? 16.61058 21.15148 18.39158 1.000 38.08199 75 PRO B O 1
ATOM 609 N N . GLY A 1 77 ? 15.49875 19.35367 17.59922 1.000 41.79636 76 GLY B N 1
ATOM 610 C CA . GLY A 1 77 ? 14.66457 20.12579 16.70135 1.000 42.58370 76 GLY B CA 1
ATOM 611 C C . GLY A 1 77 ? 15.36051 20.69122 15.48394 1.000 52.29382 76 GLY B C 1
ATOM 612 O O . GLY A 1 77 ? 14.79886 21.57311 14.82556 1.000 55.78177 76 GLY B O 1
ATOM 613 N N . ALA A 1 78 ? 16.56354 20.21846 15.16001 1.000 41.08607 77 ALA B N 1
ATOM 614 C CA . ALA A 1 78 ? 17.27397 20.70544 13.98314 1.000 51.63704 77 ALA B CA 1
ATOM 615 C C . ALA A 1 78 ? 16.54542 20.26913 12.71506 1.000 58.60022 77 ALA B C 1
ATOM 616 O O . ALA A 1 78 ? 16.42158 19.07044 12.44114 1.000 57.38156 77 ALA B O 1
ATOM 618 N N . ILE A 1 79 ? 16.06720 21.24216 11.94161 1.000 62.82199 78 ILE B N 1
ATOM 619 C CA . ILE A 1 79 ? 15.33674 20.98901 10.70385 1.000 62.74633 78 ILE B CA 1
ATOM 620 C C . ILE A 1 79 ? 16.26002 21.26614 9.52479 1.000 66.30199 78 ILE B C 1
ATOM 621 O O . ILE A 1 79 ? 16.94178 22.29881 9.48459 1.000 66.04349 78 ILE B O 1
ATOM 626 N N . SER A 1 80 ? 16.28002 20.34636 8.56549 1.000 64.17222 79 SER B N 1
ATOM 627 C CA . SER A 1 80 ? 17.19354 20.39766 7.43435 1.000 61.96692 79 SER B CA 1
ATOM 628 C C . SER A 1 80 ? 16.52813 21.06077 6.23675 1.000 68.27417 79 SER B C 1
ATOM 629 O O . SER A 1 80 ? 15.33688 20.85850 5.98154 1.000 73.18980 79 SER B O 1
ATOM 632 N N . LYS A 1 81 ? 17.30841 21.85076 5.50103 1.000 65.21732 80 LYS B N 1
ATOM 633 C CA . LYS A 1 81 ? 16.89251 22.33089 4.19083 1.000 63.70479 80 LYS B CA 1
ATOM 634 C C . LYS A 1 81 ? 17.38584 21.43891 3.05860 1.000 69.78581 80 LYS B C 1
ATOM 635 O O . LYS A 1 81 ? 16.92240 21.58938 1.92217 1.000 67.66794 80 LYS B O 1
ATOM 641 N N . GLY A 1 82 ? 18.30579 20.51455 3.34444 1.000 65.67402 81 GLY B N 1
ATOM 642 C CA . GLY A 1 82 ? 18.77932 19.56433 2.36123 1.000 55.02805 81 GLY B CA 1
ATOM 643 C C . GLY A 1 82 ? 18.72022 18.14264 2.89438 1.000 49.36274 81 GLY B C 1
ATOM 644 O O . GLY A 1 82 ? 18.31331 17.89717 4.03238 1.000 49.61811 81 GLY B O 1
ATOM 645 N N . LEU A 1 83 ? 19.13353 17.21174 2.03458 1.000 45.02038 82 LEU B N 1
ATOM 646 C CA . LEU A 1 83 ? 19.19993 15.80175 2.39356 1.000 39.77740 82 LEU B CA 1
ATOM 647 C C . LEU A 1 83 ? 20.52670 15.41698 3.02490 1.000 31.29762 82 LEU B C 1
ATOM 648 O O . LEU A 1 83 ? 20.61754 14.34744 3.63988 1.000 24.93615 82 LEU B O 1
ATOM 653 N N . GLY A 1 84 ? 21.55068 16.26111 2.88631 1.000 26.40356 83 GLY B N 1
ATOM 654 C CA . GLY A 1 84 ? 22.88859 15.91100 3.30328 1.000 24.71048 83 GLY B CA 1
ATOM 655 C C . GLY A 1 84 ? 23.20536 16.34093 4.72469 1.000 22.55972 83 GLY B C 1
ATOM 656 O O . GLY A 1 84 ? 22.40605 16.97021 5.41811 1.000 25.54528 83 GLY B O 1
ATOM 657 N N . ARG A 1 85 ? 24.40747 15.97301 5.15461 1.000 23.76579 84 ARG B N 1
ATOM 658 C CA . ARG A 1 85 ? 24.88453 16.35210 6.47737 1.000 23.77161 84 ARG B CA 1
ATOM 659 C C . ARG A 1 85 ? 25.07371 17.85964 6.54418 1.000 30.21303 84 ARG B C 1
ATOM 660 O O . ARG A 1 85 ? 25.52285 18.49321 5.58383 1.000 30.21232 84 ARG B O 1
ATOM 668 N N . TYR A 1 86 ? 24.71143 18.43850 7.68232 1.000 29.94903 85 TYR B N 1
ATOM 669 C CA . TYR A 1 86 ? 24.85697 19.86803 7.87946 1.000 28.25449 85 TYR B CA 1
ATOM 670 C C . TYR A 1 86 ? 25.20104 20.12357 9.33478 1.000 26.66716 85 TYR B C 1
ATOM 671 O O . TYR A 1 86 ? 24.95781 19.29107 10.21278 1.000 26.39111 85 TYR B O 1
ATOM 680 N N . ASP A 1 87 ? 25.79131 21.28248 9.57126 1.000 24.95927 86 ASP B N 1
ATOM 681 C CA . ASP A 1 87 ? 26.16677 21.69653 10.90788 1.000 21.81707 86 ASP B CA 1
ATOM 682 C C . ASP A 1 87 ? 25.27656 22.84409 11.35453 1.000 18.40567 86 ASP B C 1
ATOM 683 O O . ASP A 1 87 ? 24.78505 23.63301 10.54201 1.000 23.12306 86 ASP B O 1
ATOM 688 N N . VAL A 1 88 ? 25.05555 22.91178 12.66152 1.000 16.74649 87 VAL B N 1
ATOM 689 C CA . VAL A 1 88 ? 24.46718 24.08455 13.29739 1.000 15.41796 87 VAL B CA 1
ATOM 690 C C . VAL A 1 88 ? 25.61863 24.97376 13.76840 1.000 13.54632 87 VAL B C 1
ATOM 691 O O . VAL A 1 88 ? 26.49242 24.48921 14.50943 1.000 14.93783 87 VAL B O 1
ATOM 695 N N . PRO A 1 89 ? 25.69345 26.22782 13.31508 1.000 12.12833 88 PRO B N 1
ATOM 696 C CA . PRO A 1 89 ? 26.83528 27.09542 13.65282 1.000 12.54134 88 PRO B CA 1
ATOM 697 C C . PRO A 1 89 ? 26.61436 27.72111 15.01982 1.000 10.83621 88 PRO B C 1
ATOM 698 O O . PRO A 1 89 ? 25.54481 28.27289 15.29493 1.000 12.62772 88 PRO B O 1
ATOM 702 N N . VAL A 1 90 ? 27.61234 27.62665 15.88742 1.000 10.87539 89 VAL B N 1
ATOM 703 C CA . VAL A 1 90 ? 27.48954 28.11111 17.25652 1.000 11.71053 89 VAL B CA 1
ATOM 704 C C . VAL A 1 90 ? 28.79185 28.77767 17.67641 1.000 10.30185 89 VAL B C 1
ATOM 705 O O . VAL A 1 90 ? 29.78592 28.78099 16.94715 1.000 11.05311 89 VAL B O 1
ATOM 709 N N . PHE A 1 91 ? 28.78368 29.33749 18.87785 1.000 11.96160 90 PHE B N 1
ATOM 710 C CA . PHE A 1 91 ? 30.00904 29.69554 19.56951 1.000 10.08734 90 PHE B CA 1
ATOM 711 C C . PHE A 1 91 ? 30.06518 28.90613 20.86084 1.000 10.30355 90 PHE B C 1
ATOM 712 O O . PHE A 1 91 ? 29.09451 28.88399 21.62022 1.000 10.93329 90 PHE B O 1
ATOM 720 N N . ARG A 1 92 ? 31.17217 28.22324 21.07639 1.000 9.64866 91 ARG B N 1
ATOM 721 C CA . ARG A 1 92 ? 31.38720 27.52615 22.33184 1.000 9.50660 91 ARG B CA 1
ATOM 722 C C . ARG A 1 92 ? 31.68240 28.53603 23.42947 1.000 12.32588 91 ARG B C 1
ATOM 723 O O . ARG A 1 92 ? 32.54156 29.41241 23.26157 1.000 14.25000 91 ARG B O 1
ATOM 731 N N . LEU A 1 93 ? 30.98007 28.40559 24.56409 1.000 12.99526 92 LEU B N 1
ATOM 732 C CA . LEU A 1 93 ? 31.39152 29.04941 25.80702 1.000 11.42307 92 LEU B CA 1
ATOM 733 C C . LEU A 1 93 ? 32.30454 28.03338 26.47781 1.000 11.47795 92 LEU B C 1
ATOM 734 O O . LEU A 1 93 ? 31.84814 27.12751 27.17053 1.000 13.46365 92 LEU B O 1
ATOM 739 N N . GLY A 1 94 ? 33.60868 28.13670 26.19885 1.000 11.94280 93 GLY B N 1
ATOM 740 C CA . GLY A 1 94 ? 34.53286 27.10867 26.64398 1.000 12.77240 93 GLY B CA 1
ATOM 741 C C . GLY A 1 94 ? 34.87663 27.19593 28.11462 1.000 14.21081 93 GLY B C 1
ATOM 742 O O . GLY A 1 94 ? 35.19923 26.17986 28.73636 1.000 15.17015 93 GLY B O 1
ATOM 743 N N . ARG A 1 95 ? 34.82594 28.39381 28.68192 1.000 12.49428 94 ARG B N 1
ATOM 744 C CA . ARG A 1 95 ? 35.16890 28.58978 30.08529 1.000 11.43694 94 ARG B CA 1
ATOM 745 C C . ARG A 1 95 ? 34.29848 29.69072 30.65002 1.000 11.58676 94 ARG B C 1
ATOM 746 O O . ARG A 1 95 ? 33.97854 30.66120 29.95528 1.000 11.53505 94 ARG B O 1
ATOM 754 N N . LEU A 1 96 ? 33.93419 29.52667 31.92267 1.000 11.39530 95 LEU B N 1
ATOM 755 C CA . LEU A 1 96 ? 33.23767 30.54242 32.69917 1.000 11.69552 95 LEU B CA 1
ATOM 756 C C . LEU A 1 96 ? 33.56885 30.27820 34.15197 1.000 14.15779 95 LEU B C 1
ATOM 757 O O . LEU A 1 96 ? 33.38621 29.15512 34.63317 1.000 13.94892 95 LEU B O 1
ATOM 762 N N . ALA A 1 97 ? 34.08033 31.29680 34.83043 1.000 12.53510 96 ALA B N 1
ATOM 763 C CA . ALA A 1 97 ? 34.51051 31.07686 36.20324 1.000 12.57130 96 ALA B CA 1
ATOM 764 C C . ALA A 1 97 ? 34.51680 32.39392 36.95229 1.000 13.75951 96 ALA B C 1
ATOM 765 O O . ALA A 1 97 ? 34.74660 33.45396 36.36530 1.000 11.10874 96 ALA B O 1
ATOM 767 N N . VAL A 1 98 ? 34.22426 32.29703 38.24975 1.000 12.26587 97 VAL B N 1
ATOM 768 C CA . VAL A 1 98 ? 34.19987 33.41710 39.18281 1.000 10.73636 97 VAL B CA 1
ATOM 769 C C . VAL A 1 98 ? 35.01406 33.02794 40.41476 1.000 11.16186 97 VAL B C 1
ATOM 770 O O . VAL A 1 98 ? 34.91837 31.89698 40.90345 1.000 12.66646 97 VAL B O 1
ATOM 774 N N . ASP A 1 99 ? 35.82223 33.95396 40.90666 1.000 13.42638 98 ASP B N 1
ATOM 775 C CA . ASP A 1 99 ? 36.61834 33.66256 42.09797 1.000 15.20996 98 ASP B CA 1
ATOM 776 C C . ASP A 1 99 ? 35.71896 33.23787 43.25724 1.000 16.36839 98 ASP B C 1
ATOM 777 O O . ASP A 1 99 ? 34.61204 33.76593 43.43844 1.000 14.17114 98 ASP B O 1
ATOM 782 N N . LYS A 1 100 ? 36.20127 32.26739 44.04042 1.000 17.16625 99 LYS B N 1
ATOM 783 C CA A LYS A 1 100 ? 35.37653 31.71300 45.11030 0.587 18.25026 99 LYS B CA 1
ATOM 784 C CA B LYS A 1 100 ? 35.39841 31.70613 45.12743 0.413 18.22230 99 LYS B CA 1
ATOM 785 C C . LYS A 1 100 ? 34.93153 32.78027 46.10258 1.000 20.18963 99 LYS B C 1
ATOM 786 O O . LYS A 1 100 ? 33.81503 32.70591 46.63051 1.000 19.91127 99 LYS B O 1
ATOM 797 N N . SER A 1 101 ? 35.76763 33.79021 46.35159 1.000 18.12064 100 SER B N 1
ATOM 798 C CA . SER A 1 101 ? 35.39109 34.84743 47.28362 1.000 17.73035 100 SER B CA 1
ATOM 799 C C . SER A 1 101 ? 34.26257 35.72764 46.75712 1.000 18.37411 100 SER B C 1
ATOM 800 O O . SER A 1 101 ? 33.65035 36.46509 47.53991 1.000 21.39003 100 SER B O 1
ATOM 803 N N . MET A 1 102 ? 33.96862 35.66609 45.45785 1.000 16.03340 101 MET B N 1
ATOM 804 C CA . MET A 1 102 ? 32.98219 36.53770 44.83235 1.000 19.43128 101 MET B CA 1
ATOM 805 C C . MET A 1 102 ? 31.73909 35.80123 44.35135 1.000 16.22274 101 MET B C 1
ATOM 806 O O . MET A 1 102 ? 30.86255 36.42513 43.73568 1.000 18.29911 101 MET B O 1
ATOM 811 N N . GLN A 1 103 ? 31.63024 34.50304 44.61527 1.000 15.04442 102 GLN B N 1
ATOM 812 C CA . GLN A 1 103 ? 30.56232 33.71030 44.03768 1.000 14.13537 102 GLN B CA 1
ATOM 813 C C . GLN A 1 103 ? 29.23062 34.02848 44.70144 1.000 15.15549 102 GLN B C 1
ATOM 814 O O . GLN A 1 103 ? 29.17494 34.47733 45.84800 1.000 19.20163 102 GLN B O 1
ATOM 820 N N . GLY A 1 104 ? 28.15139 33.81470 43.94923 1.000 14.59726 103 GLY B N 1
ATOM 821 C CA . GLY A 1 104 ? 26.80111 34.03295 44.43918 1.000 16.50023 103 GLY B CA 1
ATOM 822 C C . GLY A 1 104 ? 26.31161 35.46386 44.38276 1.000 22.61492 103 GLY B C 1
ATOM 823 O O . GLY A 1 104 ? 25.23435 35.75174 44.92522 1.000 20.66205 103 GLY B O 1
ATOM 824 N N . GLN A 1 105 ? 27.07250 36.36848 43.75889 1.000 14.83626 104 GLN B N 1
ATOM 825 C CA . GLN A 1 105 ? 26.77104 37.79311 43.66292 1.000 15.63689 104 GLN B CA 1
ATOM 826 C C . GLN A 1 105 ? 26.40925 38.21013 42.23882 1.000 16.69436 104 GLN B C 1
ATOM 827 O O . GLN A 1 105 ? 26.49387 39.39330 41.88383 1.000 17.55738 104 GLN B O 1
ATOM 833 N N . GLY A 1 106 ? 26.01992 37.25660 41.41165 1.000 12.56279 105 GLY B N 1
ATOM 834 C CA . GLY A 1 106 ? 25.56593 37.56453 40.08144 1.000 13.53566 105 GLY B CA 1
ATOM 835 C C . GLY A 1 106 ? 26.63951 37.83213 39.05241 1.000 14.40016 105 GLY B C 1
ATOM 836 O O . GLY A 1 106 ? 26.29747 38.18040 37.91811 1.000 14.00018 105 GLY B O 1
ATOM 837 N N . LEU A 1 107 ? 27.92587 37.69329 39.39241 1.000 12.22887 106 LEU B N 1
ATOM 838 C CA . LEU A 1 107 ? 28.95237 37.92012 38.37659 1.000 12.19199 106 LEU B CA 1
ATOM 839 C C . LEU A 1 107 ? 28.91570 36.85018 37.29130 1.000 11.01241 106 LEU B C 1
ATOM 840 O O . LEU A 1 107 ? 29.10212 37.15379 36.11019 1.000 14.03836 106 LEU B O 1
ATOM 845 N N . GLY A 1 108 ? 28.71090 35.59353 37.66940 1.000 13.31683 107 GLY B N 1
ATOM 846 C CA . GLY A 1 108 ? 28.62692 34.54907 36.66158 1.000 14.53634 107 GLY B CA 1
ATOM 847 C C . GLY A 1 108 ? 27.48583 34.78151 35.68805 1.000 11.31577 107 GLY B C 1
ATOM 848 O O . GLY A 1 108 ? 27.65056 34.65164 34.47062 1.000 12.08526 107 GLY B O 1
ATOM 849 N N . ALA A 1 109 ? 26.31767 35.15253 36.21351 1.000 11.61545 108 ALA B N 1
ATOM 850 C CA . ALA A 1 109 ? 25.18799 35.48222 35.35638 1.000 13.10428 108 ALA B CA 1
ATOM 851 C C . ALA A 1 109 ? 25.50819 36.65615 34.43781 1.000 12.00715 108 ALA B C 1
ATOM 852 O O . ALA A 1 109 ? 25.16761 36.63454 33.23983 1.000 14.19727 108 ALA B O 1
ATOM 854 N N . GLN A 1 110 ? 26.18176 37.68721 34.96859 1.000 12.90489 109 GLN B N 1
ATOM 855 C CA . GLN A 1 110 ? 26.51620 38.85043 34.15183 1.000 12.39235 109 GLN B CA 1
ATOM 856 C C . GLN A 1 110 ? 27.51531 38.48568 33.05943 1.000 11.19646 109 GLN B C 1
ATOM 857 O O . GLN A 1 110 ? 27.41587 38.97428 31.92782 1.000 16.58865 109 GLN B O 1
ATOM 863 N N . LEU A 1 111 ? 28.48866 37.63260 33.37998 1.000 11.85290 110 LEU B N 1
ATOM 864 C CA . LEU A 1 111 ? 29.45270 37.24904 32.35646 1.000 11.24984 110 LEU B CA 1
ATOM 865 C C . LEU A 1 111 ? 28.83203 36.33990 31.30515 1.000 12.82260 110 LEU B C 1
ATOM 866 O O . LEU A 1 111 ? 29.21229 36.41437 30.13457 1.000 12.92066 110 LEU B O 1
ATOM 871 N N . LEU A 1 112 ? 27.89308 35.47483 31.69315 1.000 13.24894 111 LEU B N 1
ATOM 872 C CA . LEU A 1 112 ? 27.16952 34.68200 30.70388 1.000 12.29082 111 LEU B CA 1
ATOM 873 C C . LEU A 1 112 ? 26.46003 35.58525 29.70147 1.000 12.68728 111 LEU B C 1
ATOM 874 O O . LEU A 1 112 ? 26.54438 35.37148 28.48388 1.000 12.49143 111 LEU B O 1
ATOM 879 N N . LEU A 1 113 ? 25.73750 36.59982 30.19559 1.000 13.65503 112 LEU B N 1
ATOM 880 C CA A LEU A 1 113 ? 25.05692 37.51226 29.28337 0.533 16.68815 112 LEU B CA 1
ATOM 881 C CA B LEU A 1 113 ? 25.05587 37.53061 29.30002 0.467 16.68893 112 LEU B CA 1
ATOM 882 C C . LEU A 1 113 ? 26.04137 38.33250 28.45884 1.000 16.20591 112 LEU B C 1
ATOM 883 O O . LEU A 1 113 ? 25.75140 38.65760 27.29742 1.000 16.67617 112 LEU B O 1
ATOM 892 N N . SER A 1 114 ? 27.20720 38.66406 29.02469 1.000 13.60025 113 SER B N 1
ATOM 893 C CA . SER A 1 114 ? 28.20484 39.39182 28.25488 1.000 15.19941 113 SER B CA 1
ATOM 894 C C . SER A 1 114 ? 28.77157 38.52244 27.14157 1.000 14.68689 113 SER B C 1
ATOM 895 O O . SER A 1 114 ? 28.94032 38.98531 26.01207 1.000 15.64769 113 SER B O 1
ATOM 898 N N . ALA A 1 115 ? 29.08622 37.26482 27.45395 1.000 14.37340 114 ALA B N 1
ATOM 899 C CA . ALA A 1 115 ? 29.50818 36.32380 26.42378 1.000 10.67564 114 ALA B CA 1
ATOM 900 C C . ALA A 1 115 ? 28.45155 36.19679 25.33655 1.000 15.29270 114 ALA B C 1
ATOM 901 O O . ALA A 1 115 ? 28.78027 36.17857 24.15113 1.000 13.25163 114 ALA B O 1
ATOM 903 N N . GLY A 1 116 ? 27.18009 36.09480 25.71722 1.000 12.95315 115 GLY B N 1
ATOM 904 C CA . GLY A 1 116 ? 26.13418 35.99677 24.70954 1.000 13.51328 115 GLY B CA 1
ATOM 905 C C . GLY A 1 116 ? 26.05118 37.23910 23.84765 1.000 12.99521 115 GLY B C 1
ATOM 906 O O . GLY A 1 116 ? 25.91093 37.15029 22.62418 1.000 14.98014 115 GLY B O 1
ATOM 907 N N A LYS A 1 117 ? 26.15485 38.41574 24.46671 0.468 14.74268 116 LYS B N 1
ATOM 908 N N B LYS A 1 117 ? 26.14042 38.41666 24.46938 0.532 14.73627 116 LYS B N 1
ATOM 909 C CA A LYS A 1 117 ? 26.08746 39.66065 23.70789 0.468 15.26203 116 LYS B CA 1
ATOM 910 C CA B LYS A 1 117 ? 26.09607 39.66667 23.71539 0.532 15.25755 116 LYS B CA 1
ATOM 911 C C A LYS A 1 117 ? 27.24598 39.77362 22.72200 0.468 14.90199 116 LYS B C 1
ATOM 912 C C B LYS A 1 117 ? 27.24069 39.74195 22.71239 0.532 14.88604 116 LYS B C 1
ATOM 913 O O A LYS A 1 117 ? 27.05526 40.17480 21.56526 0.468 14.54381 116 LYS B O 1
ATOM 914 O O B LYS A 1 117 ? 27.03885 40.08662 21.53941 0.532 14.50467 116 LYS B O 1
ATOM 925 N N . ARG A 1 118 ? 28.45214 39.41671 23.15976 1.000 12.39219 117 ARG B N 1
ATOM 926 C CA . ARG A 1 118 ? 29.62145 39.51371 22.29769 1.000 13.01814 117 ARG B CA 1
ATOM 927 C C . ARG A 1 118 ? 29.50162 38.56858 21.10604 1.000 13.47610 117 ARG B C 1
ATOM 928 O O . ARG A 1 118 ? 29.85582 38.92501 19.97061 1.000 15.89425 117 ARG B O 1
ATOM 936 N N . CYS A 1 119 ? 28.98702 37.36445 21.34961 1.000 13.02258 118 CYS B N 1
ATOM 937 C CA . CYS A 1 119 ? 28.84303 36.39318 20.27902 1.000 12.50060 118 CYS B CA 1
ATOM 938 C C . CYS A 1 119 ? 27.70539 36.75876 19.34087 1.000 13.83156 118 CYS B C 1
ATOM 939 O O . CYS A 1 119 ? 27.84095 36.59005 18.13225 1.000 15.16475 118 CYS B O 1
ATOM 942 N N . ILE A 1 120 ? 26.58247 37.25433 19.87573 1.000 14.30102 119 ILE B N 1
ATOM 943 C CA . ILE A 1 120 ? 25.48960 37.74169 19.03190 1.000 15.01240 119 ILE B CA 1
ATOM 944 C C . ILE A 1 120 ? 25.97335 38.83923 18.10332 1.000 15.42675 119 ILE B C 1
ATOM 945 O O . ILE A 1 120 ? 25.61369 38.87155 16.91691 1.000 15.09827 119 ILE B O 1
ATOM 950 N N . GLN A 1 121 ? 26.76728 39.77275 18.63253 1.000 13.32362 120 GLN B N 1
ATOM 951 C CA . GLN A 1 121 ? 27.26431 40.87193 17.80928 1.000 14.70564 120 GLN B CA 1
ATOM 952 C C . GLN A 1 121 ? 28.18212 40.36583 16.70386 1.000 14.66162 120 GLN B C 1
ATOM 953 O O . GLN A 1 121 ? 28.07068 40.80420 15.55193 1.000 18.60328 120 GLN B O 1
ATOM 959 N N . ALA A 1 122 ? 29.05661 39.40880 17.02094 1.000 12.70376 121 ALA B N 1
ATOM 960 C CA . ALA A 1 122 ? 29.89373 38.81951 15.97760 1.000 13.16820 121 ALA B CA 1
ATOM 961 C C . ALA A 1 122 ? 29.05668 38.06103 14.95963 1.000 15.39582 121 ALA B C 1
ATOM 962 O O . ALA A 1 122 ? 29.33356 38.11741 13.75205 1.000 15.04478 121 ALA B O 1
ATOM 964 N N . ALA A 1 123 ? 28.03179 37.34483 15.42366 1.000 14.31179 122 ALA B N 1
ATOM 965 C CA . ALA A 1 123 ? 27.17873 36.57731 14.52776 1.000 14.01381 122 ALA B CA 1
ATOM 966 C C . ALA A 1 123 ? 26.41532 37.46039 13.55007 1.000 12.36017 122 ALA B C 1
ATOM 967 O O . ALA A 1 123 ? 26.00040 36.97111 12.49627 1.000 13.75705 122 ALA B O 1
ATOM 969 N N . LEU A 1 124 ? 26.21754 38.74119 13.86504 1.000 14.17918 123 LEU B N 1
ATOM 970 C CA . LEU A 1 124 ? 25.55912 39.62248 12.90404 1.000 16.23611 123 LEU B CA 1
ATOM 971 C C . LEU A 1 124 ? 26.39854 39.76841 11.64864 1.000 15.96677 123 LEU B C 1
ATOM 972 O O . LEU A 1 124 ? 25.86496 39.99724 10.55492 1.000 17.85091 123 LEU B O 1
ATOM 977 N N . GLN A 1 125 ? 27.70431 39.57187 11.77743 1.000 14.61427 124 GLN B N 1
ATOM 978 C CA . GLN A 1 125 ? 28.61996 39.63129 10.65136 1.000 16.24446 124 GLN B CA 1
ATOM 979 C C . GLN A 1 125 ? 28.83959 38.27188 10.01002 1.000 13.70314 124 GLN B C 1
ATOM 980 O O . GLN A 1 125 ? 28.90239 38.17053 8.78396 1.000 13.55225 124 GLN B O 1
ATOM 986 N N . VAL A 1 126 ? 28.99691 37.21933 10.81325 1.000 15.86795 125 VAL B N 1
ATOM 987 C CA . VAL A 1 126 ? 29.54921 35.95826 10.33212 1.000 12.78504 125 VAL B CA 1
ATOM 988 C C . VAL A 1 126 ? 28.70185 34.74822 10.68901 1.000 14.83989 125 VAL B C 1
ATOM 989 O O . VAL A 1 126 ? 29.08537 33.62452 10.36809 1.000 13.89790 125 VAL B O 1
ATOM 993 N N . GLY A 1 127 ? 27.54522 34.93372 11.30627 1.000 13.98830 126 GLY B N 1
ATOM 994 C CA . GLY A 1 127 ? 26.64984 33.82960 11.58032 1.000 13.03233 126 GLY B CA 1
ATOM 995 C C . GLY A 1 127 ? 26.87381 33.16399 12.93082 1.000 11.87328 126 GLY B C 1
ATOM 996 O O . GLY A 1 127 ? 27.85546 33.40467 13.64138 1.000 11.99641 126 GLY B O 1
ATOM 997 N N . GLY A 1 128 ? 25.94959 32.25481 13.24874 1.000 13.16678 127 GLY B N 1
ATOM 998 C CA . GLY A 1 128 ? 25.90736 31.58630 14.53580 1.000 9.45564 127 GLY B CA 1
ATOM 999 C C . GLY A 1 128 ? 24.56057 31.80437 15.19995 1.000 13.93936 127 GLY B C 1
ATOM 1000 O O . GLY A 1 128 ? 23.97670 32.88377 15.08651 1.000 13.44682 127 GLY B O 1
ATOM 1001 N N . VAL A 1 129 ? 24.05411 30.79965 15.91413 1.000 11.75258 128 VAL B N 1
ATOM 1002 C CA . VAL A 1 129 ? 22.69476 30.85467 16.43595 1.000 12.37876 128 VAL B CA 1
ATOM 1003 C C . VAL A 1 129 ? 22.59571 30.54699 17.92100 1.000 12.20573 128 VAL B C 1
ATOM 1004 O O . VAL A 1 129 ? 21.50443 30.66154 18.48250 1.000 11.97738 128 VAL B O 1
ATOM 1008 N N . ALA A 1 130 ? 23.68635 30.14502 18.57999 1.000 11.44633 129 ALA B N 1
ATOM 1009 C CA . ALA A 1 130 ? 23.59337 29.72039 19.98120 1.000 9.66657 129 ALA B CA 1
ATOM 1010 C C . ALA A 1 130 ? 24.98034 29.65297 20.59615 1.000 12.47491 129 ALA B C 1
ATOM 1011 O O . ALA A 1 130 ? 25.99046 29.60625 19.88459 1.000 12.65559 129 ALA B O 1
ATOM 1013 N N . LEU A 1 131 ? 25.00603 29.62458 21.93073 1.000 12.84505 130 LEU B N 1
ATOM 1014 C CA . LEU A 1 131 ? 26.18999 29.25200 22.69421 1.000 10.47462 130 LEU B CA 1
ATOM 1015 C C . LEU A 1 131 ? 26.12970 27.76440 23.01002 1.000 14.04451 130 LEU B C 1
ATOM 1016 O O . LEU A 1 131 ? 25.07759 27.24763 23.39527 1.000 13.68366 130 LEU B O 1
ATOM 1021 N N . LEU A 1 132 ? 27.26427 27.08149 22.85292 1.000 12.65073 131 LEU B N 1
ATOM 1022 C CA . LEU A 1 132 ? 27.41022 25.67294 23.19196 1.000 11.27232 131 LEU B CA 1
ATOM 1023 C C . LEU A 1 132 ? 28.24334 25.57881 24.46167 1.000 13.77195 131 LEU B C 1
ATOM 1024 O O . LEU A 1 132 ? 29.34496 26.12893 24.51559 1.000 14.12426 131 LEU B O 1
ATOM 1029 N N . ILE A 1 133 ? 27.72758 24.85471 25.45949 1.000 11.84698 132 ILE B N 1
ATOM 1030 C CA . ILE A 1 133 ? 28.28869 24.79832 26.80742 1.000 13.89036 132 ILE B CA 1
ATOM 1031 C C . ILE A 1 133 ? 28.43593 23.33611 27.21146 1.000 13.15123 132 ILE B C 1
ATOM 1032 O O . ILE A 1 133 ? 27.46091 22.58056 27.17302 1.000 18.05210 132 ILE B O 1
ATOM 1037 N N . ASP A 1 134 ? 29.63900 22.93231 27.61344 1.000 17.09345 133 ASP B N 1
ATOM 1038 C CA . ASP A 1 134 ? 29.84292 21.59899 28.17825 1.000 18.69257 133 ASP B CA 1
ATOM 1039 C C . ASP A 1 134 ? 29.88631 21.74816 29.69606 1.000 20.58499 133 ASP B C 1
ATOM 1040 O O . ASP A 1 134 ? 30.87965 22.23006 30.24492 1.000 22.22322 133 ASP B O 1
ATOM 1045 N N . ALA A 1 135 ? 28.81361 21.33586 30.36733 1.000 21.32394 134 ALA B N 1
ATOM 1046 C CA . ALA A 1 135 ? 28.70157 21.52307 31.80726 1.000 20.66104 134 ALA B CA 1
ATOM 1047 C C . ALA A 1 135 ? 29.58088 20.53255 32.55543 1.000 24.39018 134 ALA B C 1
ATOM 1048 O O . ALA A 1 135 ? 29.66353 19.35370 32.19675 1.000 23.85072 134 ALA B O 1
ATOM 1050 N N A LYS A 1 136 ? 30.22933 21.02695 33.61290 0.518 26.27873 135 LYS B N 1
ATOM 1051 N N B LYS A 1 136 ? 30.22635 21.02265 33.61485 0.482 26.28205 135 LYS B N 1
ATOM 1052 C CA A LYS A 1 136 ? 31.17657 20.21579 34.36945 0.518 29.19421 135 LYS B CA 1
ATOM 1053 C CA B LYS A 1 136 ? 31.17849 20.20595 34.35834 0.482 29.18535 135 LYS B CA 1
ATOM 1054 C C A LYS A 1 136 ? 30.47586 19.07651 35.09791 0.518 32.10043 135 LYS B C 1
ATOM 1055 C C B LYS A 1 136 ? 30.48048 19.07564 35.10665 0.482 32.08870 135 LYS B C 1
ATOM 1056 O O A LYS A 1 136 ? 30.98807 17.95154 35.14206 0.518 31.72311 135 LYS B O 1
ATOM 1057 O O B LYS A 1 136 ? 30.99529 17.95248 35.16626 0.482 31.70573 135 LYS B O 1
ATOM 1068 N N . ASN A 1 137 ? 29.30819 19.34719 35.67287 1.000 28.20243 136 ASN B N 1
ATOM 1069 C CA . ASN A 1 137 ? 28.58645 18.36709 36.47364 1.000 28.74660 136 ASN B CA 1
ATOM 1070 C C . ASN A 1 137 ? 27.11274 18.75672 36.48829 1.000 25.48388 136 ASN B C 1
ATOM 1071 O O . ASN A 1 137 ? 26.70525 19.73901 35.86210 1.000 24.45257 136 ASN B O 1
ATOM 1076 N N . LYS A 1 138 ? 26.31462 17.97833 37.22444 1.000 27.71595 137 LYS B N 1
ATOM 1077 C CA . LYS A 1 138 ? 24.87576 18.22138 37.27555 1.000 24.21928 137 LYS B CA 1
ATOM 1078 C C . LYS A 1 138 ? 24.56880 19.58389 37.88307 1.000 22.65413 137 LYS B C 1
ATOM 1079 O O . LYS A 1 138 ? 23.64651 20.27902 37.43905 1.000 22.65289 137 LYS B O 1
ATOM 1085 N N . GLN A 1 139 ? 25.34457 19.98097 38.89252 1.000 21.57320 138 GLN B N 1
ATOM 1086 C CA A GLN A 1 139 ? 25.10254 21.25508 39.56106 0.493 20.85827 138 GLN B CA 1
ATOM 1087 C CA B GLN A 1 139 ? 25.12946 21.25737 39.57021 0.507 20.85478 138 GLN B CA 1
ATOM 1088 C C . GLN A 1 139 ? 25.31403 22.42187 38.60517 1.000 20.92892 138 GLN B C 1
ATOM 1089 O O . GLN A 1 139 ? 24.48002 23.33553 38.53120 1.000 20.29420 138 GLN B O 1
ATOM 1100 N N . VAL A 1 140 ? 26.42094 22.40542 37.85900 1.000 22.11726 139 VAL B N 1
ATOM 1101 C CA . VAL A 1 140 ? 26.67299 23.43677 36.85871 1.000 21.50752 139 VAL B CA 1
ATOM 1102 C C . VAL A 1 140 ? 25.66391 23.32847 35.72041 1.000 18.55396 139 VAL B C 1
ATOM 1103 O O . VAL A 1 140 ? 25.18882 24.33962 35.19307 1.000 15.47177 139 VAL B O 1
ATOM 1107 N N . CYS A 1 141 ? 25.32206 22.10033 35.32526 1.000 17.84366 140 CYS B N 1
ATOM 1108 C CA . CYS A 1 141 ? 24.32260 21.90409 34.28115 1.000 16.53359 140 CYS B CA 1
ATOM 1109 C C . CYS A 1 141 ? 23.01230 22.58328 34.65043 1.000 17.93596 140 CYS B C 1
ATOM 1110 O O . CYS A 1 141 ? 22.43110 23.32126 33.84665 1.000 18.47722 140 CYS B O 1
ATOM 1113 N N . ASP A 1 142 ? 22.54510 22.36548 35.88254 1.000 19.59510 141 ASP B N 1
ATOM 1114 C CA . ASP A 1 142 ? 21.30849 23.00474 36.32650 1.000 20.81373 141 ASP B CA 1
ATOM 1115 C C . ASP A 1 142 ? 21.43276 24.52374 36.35195 1.000 15.43512 141 ASP B C 1
ATOM 1116 O O . ASP A 1 142 ? 20.44396 25.22889 36.11153 1.000 16.21534 141 ASP B O 1
ATOM 1121 N N . TRP A 1 143 ? 22.62178 25.04508 36.67162 1.000 15.73145 142 TRP B N 1
ATOM 1122 C CA . TRP A 1 143 ? 22.82003 26.49085 36.64843 1.000 14.93473 142 TRP B CA 1
ATOM 1123 C C . TRP A 1 143 ? 22.55936 27.04319 35.25739 1.000 16.33745 142 TRP B C 1
ATOM 1124 O O . TRP A 1 143 ? 21.78875 27.99319 35.08764 1.000 14.79675 142 TRP B O 1
ATOM 1135 N N . PHE A 1 144 ? 23.17472 26.44039 34.24138 1.000 13.67181 143 PHE B N 1
ATOM 1136 C CA . PHE A 1 144 ? 22.92522 26.90143 32.88143 1.000 14.30133 143 PHE B CA 1
ATOM 1137 C C . PHE A 1 144 ? 21.47753 26.66920 32.47038 1.000 14.24708 143 PHE B C 1
ATOM 1138 O O . PHE A 1 144 ? 20.89542 27.48555 31.74879 1.000 15.17445 143 PHE B O 1
ATOM 1146 N N . LYS A 1 145 ? 20.88006 25.55329 32.90464 1.000 16.35223 144 LYS B N 1
ATOM 1147 C CA . LYS A 1 145 ? 19.48097 25.30814 32.56599 1.000 16.61673 144 LYS B CA 1
ATOM 1148 C C . LYS A 1 145 ? 18.58697 26.39396 33.14014 1.000 15.93599 144 LYS B C 1
ATOM 1149 O O . LYS A 1 145 ? 17.53976 26.71463 32.55839 1.000 14.46993 144 LYS B O 1
ATOM 1155 N N . GLY A 1 146 ? 18.99833 26.98352 34.27138 1.000 14.59564 145 GLY B N 1
ATOM 1156 C CA . GLY A 1 146 ? 18.27748 28.10712 34.83806 1.000 15.26983 145 GLY B CA 1
ATOM 1157 C C . GLY A 1 146 ? 18.15971 29.31035 33.92587 1.000 14.61889 145 GLY B C 1
ATOM 1158 O O . GLY A 1 146 ? 17.27250 30.13783 34.12996 1.000 15.32998 145 GLY B O 1
ATOM 1159 N N . PHE A 1 147 ? 19.01933 29.42536 32.90919 1.000 14.29041 146 PHE B N 1
ATOM 1160 C CA . PHE A 1 147 ? 18.91534 30.48738 31.91463 1.000 13.61143 146 PHE B CA 1
ATOM 1161 C C . PHE A 1 147 ? 18.26911 30.02766 30.61615 1.000 12.95610 146 PHE B C 1
ATOM 1162 O O . PHE A 1 147 ? 18.22576 30.80542 29.65664 1.000 16.93638 146 PHE B O 1
ATOM 1170 N N . GLY A 1 148 ? 17.74390 28.80384 30.57252 1.000 12.73772 147 GLY B N 1
ATOM 1171 C CA . GLY A 1 148 ? 17.09204 28.28584 29.38985 1.000 15.40463 147 GLY B CA 1
ATOM 1172 C C . GLY A 1 148 ? 17.97229 27.45349 28.49446 1.000 15.04771 147 GLY B C 1
ATOM 1173 O O . GLY A 1 148 ? 17.58058 27.18922 27.34801 1.000 15.04754 147 GLY B O 1
ATOM 1174 N N . ALA A 1 149 ? 19.13868 27.03224 28.96976 1.000 13.66040 148 ALA B N 1
ATOM 1175 C CA . ALA A 1 149 ? 19.98108 26.15579 28.16787 1.000 15.34133 148 ALA B CA 1
ATOM 1176 C C . ALA A 1 149 ? 19.34450 24.77254 28.09565 1.000 18.22672 148 ALA B C 1
ATOM 1177 O O . ALA A 1 149 ? 18.77602 24.28005 29.07969 1.000 19.32946 148 ALA B O 1
ATOM 1179 N N . VAL A 1 150 ? 19.42762 24.15956 26.91842 1.000 18.20106 149 VAL B N 1
ATOM 1180 C CA . VAL A 1 150 ? 18.76374 22.89365 26.61068 1.000 23.48649 149 VAL B CA 1
ATOM 1181 C C . VAL A 1 150 ? 19.82210 21.85774 26.25185 1.000 21.49669 149 VAL B C 1
ATOM 1182 O O . VAL A 1 150 ? 20.74543 22.16584 25.48711 1.000 19.92603 149 VAL B O 1
ATOM 1186 N N . PRO A 1 151 ? 19.73195 20.62906 26.74958 1.000 20.99453 150 PRO B N 1
ATOM 1187 C CA . PRO A 1 151 ? 20.77780 19.64537 26.44946 1.000 22.80801 150 PRO B CA 1
ATOM 1188 C C . PRO A 1 151 ? 20.73285 19.14993 25.01147 1.000 23.16500 150 PRO B C 1
ATOM 1189 O O . PRO A 1 151 ? 19.68899 19.16149 24.34757 1.000 21.26119 150 PRO B O 1
ATOM 1193 N N . LEU A 1 152 ? 21.90506 18.72801 24.53690 1.000 20.58282 151 LEU B N 1
ATOM 1194 C CA . LEU A 1 152 ? 22.01725 18.02738 23.27124 1.000 24.79851 151 LEU B CA 1
ATOM 1195 C C . LEU A 1 152 ? 21.34183 16.66106 23.37677 1.000 30.23440 151 LEU B C 1
ATOM 1196 O O . LEU A 1 152 ? 21.05771 16.15693 24.46916 1.000 27.65041 151 LEU B O 1
ATOM 1201 N N . ASN A 1 153 ? 21.09817 16.05412 22.21289 1.000 30.43867 152 ASN B N 1
ATOM 1202 C CA . ASN A 1 153 ? 20.21045 14.89519 22.14983 1.000 34.98113 152 ASN B CA 1
ATOM 1203 C C . ASN A 1 153 ? 20.74336 13.71295 22.95309 1.000 35.08566 152 ASN B C 1
ATOM 1204 O O . ASN A 1 153 ? 20.00221 13.09660 23.72890 1.000 47.96433 152 ASN B O 1
ATOM 1209 N N . ASP A 1 154 ? 22.02383 13.37520 22.78459 1.000 32.93574 153 ASP B N 1
ATOM 1210 C CA . ASP A 1 154 ? 22.59276 12.22047 23.47394 1.000 38.10749 153 ASP B CA 1
ATOM 1211 C C . ASP A 1 154 ? 23.74550 12.59022 24.40401 1.000 44.63133 153 ASP B C 1
ATOM 1212 O O . ASP A 1 154 ? 24.55807 11.72667 24.75021 1.000 48.23468 153 ASP B O 1
ATOM 1217 N N . GLN A 1 155 ? 23.84519 13.85636 24.80922 1.000 28.44927 154 GLN B N 1
ATOM 1218 C CA . GLN A 1 155 ? 24.85167 14.29119 25.77873 1.000 33.95433 154 GLN B CA 1
ATOM 1219 C C . GLN A 1 155 ? 24.18682 15.22184 26.77615 1.000 31.87903 154 GLN B C 1
ATOM 1220 O O . GLN A 1 155 ? 24.06518 16.43190 26.53509 1.000 27.16698 154 GLN B O 1
ATOM 1226 N N . PRO A 1 156 ? 23.75050 14.69211 27.92634 1.000 32.01294 155 PRO B N 1
ATOM 1227 C CA . PRO A 1 156 ? 22.94134 15.49665 28.85658 1.000 29.96053 155 PRO B CA 1
ATOM 1228 C C . PRO A 1 156 ? 23.69165 16.64639 29.50424 1.000 22.85662 155 PRO B C 1
ATOM 1229 O O . PRO A 1 156 ? 23.04475 17.58595 29.98474 1.000 25.06314 155 PRO B O 1
ATOM 1233 N N . LEU A 1 157 ? 25.01994 16.60633 29.54313 1.000 25.33331 156 LEU B N 1
ATOM 1234 C CA . LEU A 1 157 ? 25.80595 17.67971 30.13595 1.000 20.87022 156 LEU B CA 1
ATOM 1235 C C . LEU A 1 157 ? 26.24906 18.73363 29.12618 1.000 24.20771 156 LEU B C 1
ATOM 1236 O O . LEU A 1 157 ? 26.85354 19.73239 29.52214 1.000 23.15268 156 LEU B O 1
ATOM 1241 N N . SER A 1 158 ? 25.98230 18.54381 27.83985 1.000 20.54215 157 SER B N 1
ATOM 1242 C CA . SER A 1 158 ? 26.28210 19.55740 26.83733 1.000 19.33872 157 SER B CA 1
ATOM 1243 C C . SER A 1 158 ? 24.98514 20.27823 26.50548 1.000 19.70276 157 SER B C 1
ATOM 1244 O O . SER A 1 158 ? 23.95984 19.63273 26.26486 1.000 21.60443 157 SER B O 1
ATOM 1247 N N . LEU A 1 159 ? 25.02478 21.61014 26.51070 1.000 16.06663 158 LEU B N 1
ATOM 1248 C CA A LEU A 1 159 ? 23.82164 22.42396 26.41138 0.253 18.10947 158 LEU B CA 1
ATOM 1249 C CA B LEU A 1 159 ? 23.82223 22.41921 26.40831 0.747 18.14408 158 LEU B CA 1
ATOM 1250 C C . LEU A 1 159 ? 23.95925 23.45147 25.29674 1.000 14.82732 158 LEU B C 1
ATOM 1251 O O . LEU A 1 159 ? 25.06477 23.87678 24.95141 1.000 15.61588 158 LEU B O 1
ATOM 1260 N N . LEU A 1 160 ? 22.81568 23.85335 24.74316 1.000 14.23613 159 LEU B N 1
ATOM 1261 C CA . LEU A 1 160 ? 22.73614 24.96944 23.81521 1.000 14.12921 159 LEU B CA 1
ATOM 1262 C C . LEU A 1 160 ? 21.89014 26.05653 24.45447 1.000 13.00622 159 LEU B C 1
ATOM 1263 O O . LEU A 1 160 ? 20.78985 25.78177 24.94663 1.000 14.30315 159 LEU B O 1
ATOM 1268 N N . LEU A 1 161 ? 22.39537 27.28468 24.44522 1.000 13.86679 160 LEU B N 1
ATOM 1269 C CA . LEU A 1 161 ? 21.65083 28.45512 24.89726 1.000 12.97065 160 LEU B CA 1
ATOM 1270 C C . LEU A 1 161 ? 21.42688 29.33568 23.67259 1.000 15.34038 160 LEU B C 1
ATOM 1271 O O . LEU A 1 161 ? 22.36832 29.96323 23.16762 1.000 14.02994 160 LEU B O 1
ATOM 1276 N N A SER A 1 162 ? 20.18920 29.37300 23.18750 0.868 13.24132 161 SER B N 1
ATOM 1277 N N B SER A 1 162 ? 20.19315 29.35738 23.17417 0.132 13.41037 161 SER B N 1
ATOM 1278 C CA A SER A 1 162 ? 19.90951 30.01857 21.91453 0.868 14.90251 161 SER B CA 1
ATOM 1279 C CA B SER A 1 162 ? 19.91978 30.00096 21.89688 0.132 14.98956 161 SER B CA 1
ATOM 1280 C C A SER A 1 162 ? 20.14211 31.52278 21.98899 0.868 14.28983 161 SER B C 1
ATOM 1281 C C B SER A 1 162 ? 20.12253 31.50950 21.98235 0.132 14.42345 161 SER B C 1
ATOM 1282 O O A SER A 1 162 ? 19.94262 32.16586 23.02164 0.868 15.76177 161 SER B O 1
ATOM 1283 O O B SER A 1 162 ? 19.90231 32.13551 23.02246 0.132 15.81523 161 SER B O 1
ATOM 1288 N N . PHE A 1 163 ? 20.55466 32.09296 20.86177 1.000 13.44769 162 PHE B N 1
ATOM 1289 C CA . PHE A 1 163 ? 20.66034 33.53991 20.77794 1.000 13.70381 162 PHE B CA 1
ATOM 1290 C C . PHE A 1 163 ? 19.28325 34.19935 20.83757 1.000 18.26898 162 PHE B C 1
ATOM 1291 O O . PHE A 1 163 ? 19.17018 35.36235 21.23231 1.000 18.41243 162 PHE B O 1
ATOM 1299 N N . LYS A 1 164 ? 18.23815 33.49192 20.41989 1.000 17.19549 163 LYS B N 1
ATOM 1300 C CA . LYS A 1 164 ? 16.89138 34.03245 20.58661 1.000 18.44473 163 LYS B CA 1
ATOM 1301 C C . LYS A 1 164 ? 16.63039 34.37443 22.04873 1.000 23.10964 163 LYS B C 1
ATOM 1302 O O . LYS A 1 164 ? 16.12866 35.46064 22.36518 1.000 20.54900 163 LYS B O 1
ATOM 1308 N N . THR A 1 165 ? 17.02077 33.47529 22.94982 1.000 21.44708 164 THR B N 1
ATOM 1309 C CA . THR A 1 165 ? 16.83037 33.67637 24.38332 1.000 21.61740 164 THR B CA 1
ATOM 1310 C C . THR A 1 165 ? 17.68445 34.83074 24.89316 1.000 23.09965 164 THR B C 1
ATOM 1311 O O . THR A 1 165 ? 17.19750 35.73219 25.58619 1.000 21.68254 164 THR B O 1
ATOM 1315 N N . LEU A 1 166 ? 18.97297 34.80385 24.56632 1.000 16.49786 165 LEU B N 1
ATOM 1316 C CA . LEU A 1 166 ? 19.90462 35.81927 25.03466 1.000 19.19266 165 LEU B CA 1
ATOM 1317 C C . LEU A 1 166 ? 19.56123 37.20881 24.51302 1.000 21.60081 165 LEU B C 1
ATOM 1318 O O . LEU A 1 166 ? 19.68078 38.19887 25.24572 1.000 20.17542 165 LEU B O 1
ATOM 1323 N N . TYR A 1 167 ? 19.16083 37.31617 23.24287 1.000 19.97373 166 TYR B N 1
ATOM 1324 C CA . TYR A 1 167 ? 18.88224 38.63676 22.68631 1.000 22.61035 166 TYR B CA 1
ATOM 1325 C C . TYR A 1 167 ? 17.71521 39.29234 23.40008 1.000 24.36549 166 TYR B C 1
ATOM 1326 O O . TYR A 1 167 ? 17.73084 40.50491 23.65478 1.000 19.42127 166 TYR B O 1
ATOM 1335 N N . ALA A 1 168 ? 16.68469 38.50635 23.71288 1.000 19.31444 167 ALA B N 1
ATOM 1336 C CA . ALA A 1 168 ? 15.51738 39.05386 24.38630 1.000 22.85156 167 ALA B CA 1
ATOM 1337 C C . ALA A 1 168 ? 15.91761 39.72971 25.68608 1.000 24.81093 167 ALA B C 1
ATOM 1338 O O . ALA A 1 168 ? 15.46720 40.84517 25.98258 1.000 23.39629 167 ALA B O 1
ATOM 1340 N N . ALA A 1 169 ? 16.80013 39.08657 26.45410 1.000 18.20987 168 ALA B N 1
ATOM 1341 C CA . ALA A 1 169 ? 17.21274 39.65985 27.72773 1.000 22.89139 168 ALA B CA 1
ATOM 1342 C C . ALA A 1 169 ? 18.07765 40.89894 27.51539 1.000 21.90406 168 ALA B C 1
ATOM 1343 O O . ALA A 1 169 ? 17.87793 41.92748 28.17327 1.000 22.58528 168 ALA B O 1
ATOM 1345 N N . LEU A 1 170 ? 19.03928 40.82352 26.59468 1.000 20.21406 169 LEU B N 1
ATOM 1346 C CA . LEU A 1 170 ? 19.93284 41.95675 26.37076 1.000 24.25870 169 LEU B CA 1
ATOM 1347 C C . LEU A 1 170 ? 19.18645 43.16229 25.81286 1.000 24.60894 169 LEU B C 1
ATOM 1348 O O . LEU A 1 170 ? 19.50651 44.31004 26.14784 1.000 24.12601 169 LEU B O 1
ATOM 1353 N N . SER A 1 171 ? 18.19697 42.92561 24.95053 1.000 23.14521 170 SER B N 1
ATOM 1354 C CA . SER A 1 171 ? 17.39706 44.03331 24.44262 1.000 24.09141 170 SER B CA 1
ATOM 1355 C C . SER A 1 171 ? 16.53892 44.63305 25.55030 1.000 25.92342 170 SER B C 1
ATOM 1356 O O . SER A 1 171 ? 16.42118 45.85850 25.65971 1.000 30.06914 170 SER B O 1
ATOM 1359 N N . ALA A 1 172 ? 15.95378 43.78100 26.39241 1.000 22.49402 171 ALA B N 1
ATOM 1360 C CA . ALA A 1 172 ? 15.10747 44.26013 27.48338 1.000 18.30527 171 ALA B CA 1
ATOM 1361 C C . ALA A 1 172 ? 15.88938 45.10124 28.49041 1.000 28.26910 171 ALA B C 1
ATOM 1362 O O . ALA A 1 172 ? 15.34114 46.04948 29.06532 1.000 30.71057 171 ALA B O 1
ATOM 1364 N N . SER A 1 173 ? 17.15580 44.77116 28.72752 1.000 27.40693 172 SER B N 1
ATOM 1365 C CA . SER A 1 173 ? 17.98906 45.50299 29.67340 1.000 27.39917 172 SER B CA 1
ATOM 1366 C C . SER A 1 173 ? 18.70331 46.69449 29.04795 1.000 28.46277 172 SER B C 1
ATOM 1367 O O . SER A 1 173 ? 19.40939 47.41763 29.75959 1.000 31.25054 172 SER B O 1
ATOM 1370 N N . GLY A 1 174 ? 18.55232 46.90776 27.74630 1.000 24.43292 173 GLY B N 1
ATOM 1371 C CA . GLY A 1 174 ? 19.18461 48.01694 27.06416 1.000 24.16728 173 GLY B CA 1
ATOM 1372 C C . GLY A 1 174 ? 20.60000 47.76531 26.59237 1.000 32.69990 173 GLY B C 1
ATOM 1373 O O . GLY A 1 174 ? 21.22516 48.68880 26.05165 1.000 25.25746 173 GLY B O 1
ATOM 1374 N N . ARG A 1 175 ? 21.12541 46.54804 26.77153 1.000 28.37686 174 ARG B N 1
ATOM 1375 C CA . ARG A 1 175 ? 22.50486 46.26943 26.38160 1.000 27.34696 174 ARG B CA 1
ATOM 1376 C C . ARG A 1 175 ? 22.65316 46.09663 24.87423 1.000 31.36107 174 ARG B C 1
ATOM 1377 O O . ARG A 1 175 ? 23.74325 46.32767 24.33280 1.000 25.22612 174 ARG B O 1
ATOM 1385 N N . LEU A 1 176 ? 21.59318 45.67687 24.18664 1.000 24.43898 175 LEU B N 1
ATOM 1386 C CA . LEU A 1 176 ? 21.58892 45.65179 22.72456 0.846 23.13721 175 LEU B CA 1
ATOM 1387 C C . LEU A 1 176 ? 20.36174 46.39805 22.22534 0.464 26.42932 175 LEU B C 1
ATOM 1388 O O . LEU A 1 176 ? 19.43019 46.60772 23.00525 0.931 31.48142 175 LEU B O 1
ATOM 1394 N N . SER B 1 2 ? 42.78719 45.30853 -15.44083 1.000 40.57009 0 SER A N 1
ATOM 1395 C CA . SER B 1 2 ? 41.75539 44.43760 -15.99211 1.000 42.09880 0 SER A CA 1
ATOM 1396 C C . SER B 1 2 ? 40.80366 43.90651 -14.90688 1.000 28.49580 0 SER A C 1
ATOM 1397 O O . SER B 1 2 ? 39.72343 43.40715 -15.21750 1.000 42.23194 0 SER A O 1
ATOM 1400 N N . MET B 1 3 ? 41.20694 44.01250 -13.64332 1.000 38.05615 2 MET A N 1
ATOM 1401 C CA . MET B 1 3 ? 40.39176 43.48929 -12.55064 1.000 29.93515 2 MET A CA 1
ATOM 1402 C C . MET B 1 3 ? 39.12218 44.32109 -12.38864 1.000 27.06468 2 MET A C 1
ATOM 1403 O O . MET B 1 3 ? 39.17990 45.55249 -12.33479 1.000 30.44421 2 MET A O 1
ATOM 1408 N N . PHE B 1 4 ? 37.97141 43.64892 -12.28781 1.000 25.79740 3 PHE A N 1
ATOM 1409 C CA . PHE B 1 4 ? 36.68704 44.34137 -12.19853 1.000 25.72588 3 PHE A CA 1
ATOM 1410 C C . PHE B 1 4 ? 36.50075 44.93012 -10.80582 1.000 22.17053 3 PHE A C 1
ATOM 1411 O O . PHE B 1 4 ? 36.47396 44.19321 -9.81607 1.000 25.92488 3 PHE A O 1
ATOM 1419 N N . THR B 1 5 ? 36.34770 46.25728 -10.73115 1.000 22.36847 4 THR A N 1
ATOM 1420 C CA . THR B 1 5 ? 36.22434 46.96425 -9.46260 1.000 27.89495 4 THR A CA 1
ATOM 1421 C C . THR B 1 5 ? 35.00533 47.87902 -9.37196 1.000 22.71575 4 THR A C 1
ATOM 1422 O O . THR B 1 5 ? 34.82359 48.53487 -8.33589 1.000 22.30887 4 THR A O 1
ATOM 1426 N N . ASP B 1 6 ? 34.16482 47.93422 -10.41017 1.000 25.28430 5 ASP A N 1
ATOM 1427 C CA A ASP B 1 6 ? 33.00409 48.82364 -10.40704 0.571 23.91211 5 ASP A CA 1
ATOM 1428 C CA B ASP B 1 6 ? 32.98985 48.80284 -10.44139 0.429 23.95025 5 ASP A CA 1
ATOM 1429 C C . ASP B 1 6 ? 31.80160 48.13826 -9.75533 1.000 21.46517 5 ASP A C 1
ATOM 1430 O O . ASP B 1 6 ? 30.70908 48.03812 -10.32494 1.000 24.46869 5 ASP A O 1
ATOM 1439 N N . TRP B 1 7 ? 32.02192 47.67638 -8.52931 1.000 23.58413 6 TRP A N 1
ATOM 1440 C CA . TRP B 1 7 ? 31.01101 46.98032 -7.75330 1.000 21.37534 6 TRP A CA 1
ATOM 1441 C C . TRP B 1 7 ? 31.14791 47.39767 -6.29706 1.000 21.41464 6 TRP A C 1
ATOM 1442 O O . TRP B 1 7 ? 32.15603 47.97899 -5.88644 1.000 21.77112 6 TRP A O 1
ATOM 1453 N N . HIS B 1 8 ? 30.11570 47.10078 -5.51286 1.000 19.41385 7 HIS A N 1
ATOM 1454 C CA . HIS B 1 8 ? 30.13863 47.35296 -4.08201 1.000 21.36746 7 HIS A CA 1
ATOM 1455 C C . HIS B 1 8 ? 29.50984 46.16454 -3.36854 1.000 20.98360 7 HIS A C 1
ATOM 1456 O O . HIS B 1 8 ? 28.72359 45.41012 -3.95385 1.000 20.99348 7 HIS A O 1
ATOM 1463 N N . GLU B 1 9 ? 29.88090 45.99667 -2.10051 1.000 22.33016 8 GLU A N 1
ATOM 1464 C CA . GLU B 1 9 ? 29.49843 44.83294 -1.31164 1.000 16.96659 8 GLU A CA 1
ATOM 1465 C C . GLU B 1 9 ? 28.37947 45.18663 -0.34712 1.000 19.51812 8 GLU A C 1
ATOM 1466 O O . GLU B 1 9 ? 28.40998 46.23580 0.30051 1.000 21.98588 8 GLU A O 1
ATOM 1472 N N . ALA B 1 10 ? 27.40635 44.29076 -0.23161 1.000 17.17687 9 ALA A N 1
ATOM 1473 C CA . ALA B 1 10 ? 26.34653 44.47109 0.74258 1.000 18.05989 9 ALA A CA 1
ATOM 1474 C C . ALA B 1 10 ? 25.85494 43.10984 1.20964 1.000 17.35811 9 ALA A C 1
ATOM 1475 O O . ALA B 1 10 ? 26.09164 42.08690 0.56647 1.000 17.03304 9 ALA A O 1
ATOM 1477 N N . ALA B 1 11 ? 25.15846 43.10533 2.33840 1.000 15.33806 10 ALA A N 1
ATOM 1478 C CA . ALA B 1 11 ? 24.47620 41.88896 2.73843 1.000 16.11328 10 ALA A CA 1
ATOM 1479 C C . ALA B 1 11 ? 23.32776 41.61578 1.77483 1.000 16.60481 10 ALA A C 1
ATOM 1480 O O . ALA B 1 11 ? 22.68494 42.54288 1.27052 1.000 18.30886 10 ALA A O 1
ATOM 1482 N N . ILE B 1 12 ? 23.07417 40.32642 1.51518 1.000 12.87253 11 ILE A N 1
ATOM 1483 C CA . ILE B 1 12 ? 21.93036 39.95324 0.68374 1.000 13.38582 11 ILE A CA 1
ATOM 1484 C C . ILE B 1 12 ? 20.66172 40.59510 1.23356 1.000 14.52706 11 ILE A C 1
ATOM 1485 O O . ILE B 1 12 ? 20.46438 40.68947 2.45032 1.000 18.87857 11 ILE A O 1
ATOM 1490 N N . GLY B 1 13 ? 19.79255 41.04101 0.32392 1.000 16.01624 12 GLY A N 1
ATOM 1491 C CA . GLY B 1 13 ? 18.60478 41.76162 0.72540 1.000 21.23095 12 GLY A CA 1
ATOM 1492 C C . GLY B 1 13 ? 17.46591 41.53193 -0.24474 1.000 13.98106 12 GLY A C 1
ATOM 1493 O O . GLY B 1 13 ? 17.60633 40.85173 -1.26438 1.000 18.28906 12 GLY A O 1
ATOM 1494 N N . LYS B 1 14 ? 16.32117 42.12428 0.09020 1.000 17.46011 13 LYS A N 1
ATOM 1495 C CA . LYS B 1 14 ? 15.10283 41.88073 -0.67444 1.000 16.71350 13 LYS A CA 1
ATOM 1496 C C . LYS B 1 14 ? 15.08997 42.59361 -2.01707 1.000 17.85162 13 LYS A C 1
ATOM 1497 O O . LYS B 1 14 ? 14.28219 42.23582 -2.88198 1.000 17.63602 13 LYS A O 1
ATOM 1503 N N . THR B 1 15 ? 15.94465 43.59124 -2.22019 1.000 18.99174 14 THR A N 1
ATOM 1504 C CA . THR B 1 15 ? 15.88927 44.33422 -3.47511 1.000 17.30085 14 THR A CA 1
ATOM 1505 C C . THR B 1 15 ? 16.72237 43.69844 -4.57967 1.000 18.56455 14 THR A C 1
ATOM 1506 O O . THR B 1 15 ? 16.57746 44.08605 -5.74405 1.000 18.99854 14 THR A O 1
ATOM 1510 N N . HIS B 1 16 ? 17.57716 42.73194 -4.25159 1.000 16.17006 15 HIS A N 1
ATOM 1511 C CA . HIS B 1 16 ? 18.56229 42.21725 -5.19046 1.000 14.53974 15 HIS A CA 1
ATOM 1512 C C . HIS B 1 16 ? 17.97314 41.15079 -6.10197 1.000 13.83611 15 HIS A C 1
ATOM 1513 O O . HIS B 1 16 ? 17.07476 40.39454 -5.71844 1.000 16.67708 15 HIS A O 1
ATOM 1520 N N . ASN B 1 17 ? 18.48212 41.09630 -7.32633 1.000 15.52002 16 ASN A N 1
ATOM 1521 C CA . ASN B 1 17 ? 17.96700 40.14108 -8.29765 1.000 14.55890 16 ASN A CA 1
ATOM 1522 C C . ASN B 1 17 ? 18.66228 38.79271 -8.11744 1.000 12.60909 16 ASN A C 1
ATOM 1523 O O . ASN B 1 17 ? 19.68929 38.50574 -8.73108 1.000 14.87479 16 ASN A O 1
ATOM 1528 N N . ARG B 1 18 ? 18.05998 37.92893 -7.28679 1.000 15.61092 17 ARG A N 1
ATOM 1529 C CA . ARG B 1 18 ? 18.58004 36.57732 -7.10431 1.000 15.06545 17 ARG A CA 1
ATOM 1530 C C . ARG B 1 18 ? 18.22275 35.63543 -8.24138 1.000 15.76807 17 ARG A C 1
ATOM 1531 O O . ARG B 1 18 ? 18.85592 34.58656 -8.38356 1.000 16.14796 17 ARG A O 1
ATOM 1539 N N A MET B 1 19 ? 17.22699 35.98757 -9.05166 0.520 14.10110 18 MET A N 1
ATOM 1540 N N B MET B 1 19 ? 17.22129 35.97362 -9.05928 0.480 14.12109 18 MET A N 1
ATOM 1541 C CA A MET B 1 19 ? 16.82269 35.11637 -10.14722 0.520 17.68858 18 MET A CA 1
ATOM 1542 C CA B MET B 1 19 ? 16.83853 35.09447 -10.16239 0.480 17.67972 18 MET A CA 1
ATOM 1543 C C A MET B 1 19 ? 17.82787 35.15082 -11.29567 0.520 14.61335 18 MET A C 1
ATOM 1544 C C B MET B 1 19 ? 17.84263 35.14519 -11.30584 0.480 14.65319 18 MET A C 1
ATOM 1545 O O A MET B 1 19 ? 18.17801 34.10492 -11.85259 0.520 16.62910 18 MET A O 1
ATOM 1546 O O B MET B 1 19 ? 18.20081 34.10596 -11.86912 0.480 16.63735 18 MET A O 1
ATOM 1555 N N . ASN B 1 20 ? 18.29772 36.33970 -11.66737 1.000 14.16532 19 ASN A N 1
ATOM 1556 C CA . ASN B 1 20 ? 19.19051 36.52209 -12.81089 1.000 17.85061 19 ASN A CA 1
ATOM 1557 C C . ASN B 1 20 ? 20.64377 36.34732 -12.41377 1.000 19.63308 19 ASN A C 1
ATOM 1558 O O . ASN B 1 20 ? 21.46380 37.24684 -12.56470 1.000 27.93990 19 ASN A O 1
ATOM 1563 N N . PHE B 1 21 ? 20.95999 35.19926 -11.85088 1.000 24.38751 20 PHE A N 1
ATOM 1564 C CA . PHE B 1 21 ? 22.32597 34.89200 -11.48466 1.000 16.70882 20 PHE A CA 1
ATOM 1565 C C . PHE B 1 21 ? 22.58565 33.47688 -11.95336 1.000 15.56460 20 PHE A C 1
ATOM 1566 O O . PHE B 1 21 ? 21.79343 32.57551 -11.67653 1.000 19.31699 20 PHE A O 1
ATOM 1574 N N . ASP B 1 22 ? 23.69052 33.27582 -12.65407 1.000 17.89047 21 ASP A N 1
ATOM 1575 C CA . ASP B 1 22 ? 24.04828 31.93198 -13.07414 1.000 12.55770 21 ASP A CA 1
ATOM 1576 C C . ASP B 1 22 ? 25.56462 31.89538 -13.07532 1.000 19.78639 21 ASP A C 1
ATOM 1577 O O . ASP B 1 22 ? 26.20754 32.52043 -13.92788 1.000 17.12871 21 ASP A O 1
ATOM 1582 N N . CYS B 1 23 ? 26.12290 31.19991 -12.09416 1.000 17.40061 22 CYS A N 1
ATOM 1583 C CA . CYS B 1 23 ? 27.55620 30.98047 -12.01992 1.000 16.55337 22 CYS A CA 1
ATOM 1584 C C . CYS B 1 23 ? 27.98115 29.70343 -12.72761 1.000 16.62300 22 CYS A C 1
ATOM 1585 O O . CYS B 1 23 ? 29.17550 29.40210 -12.76114 1.000 17.75169 22 CYS A O 1
ATOM 1588 N N . GLY B 1 24 ? 27.03447 28.93970 -13.27369 1.000 21.23040 23 GLY A N 1
ATOM 1589 C CA . GLY B 1 24 ? 27.33612 27.69122 -13.94521 1.000 20.73161 23 GLY A CA 1
ATOM 1590 C C . GLY B 1 24 ? 27.17076 26.45910 -13.09983 1.000 25.61785 23 GLY A C 1
ATOM 1591 O O . GLY B 1 24 ? 27.32934 25.34243 -13.61349 1.000 25.71536 23 GLY A O 1
ATOM 1592 N N . ASP B 1 25 ? 26.88327 26.62455 -11.81424 1.000 19.89710 24 ASP A N 1
ATOM 1593 C CA . ASP B 1 25 ? 26.64236 25.51933 -10.90301 1.000 22.50656 24 ASP A CA 1
ATOM 1594 C C . ASP B 1 25 ? 25.23820 25.67366 -10.34417 1.000 20.05995 24 ASP A C 1
ATOM 1595 O O . ASP B 1 25 ? 24.94607 26.65263 -9.64373 1.000 18.59601 24 ASP A O 1
ATOM 1600 N N . ALA B 1 26 ? 24.38319 24.69759 -10.63818 1.000 21.57399 25 ALA A N 1
ATOM 1601 C CA . ALA B 1 26 ? 22.97646 24.81902 -10.28148 1.000 24.24221 25 ALA A CA 1
ATOM 1602 C C . ALA B 1 26 ? 22.79804 24.89987 -8.77542 1.000 23.16795 25 ALA A C 1
ATOM 1603 O O . ALA B 1 26 ? 21.93031 25.62912 -8.28877 1.000 20.93109 25 ALA A O 1
ATOM 1605 N N . ASP B 1 27 ? 23.62578 24.17379 -8.01993 1.000 23.49363 26 ASP A N 1
ATOM 1606 C CA . ASP B 1 27 ? 23.46865 24.15033 -6.56931 1.000 18.91594 26 ASP A CA 1
ATOM 1607 C C . ASP B 1 27 ? 23.74642 25.51501 -5.94877 1.000 22.27457 26 ASP A C 1
ATOM 1608 O O . ASP B 1 27 ? 23.02770 25.94792 -5.03943 1.000 21.02177 26 ASP A O 1
ATOM 1613 N N . LEU B 1 28 ? 24.78929 26.20435 -6.42078 1.000 19.89781 27 LEU A N 1
ATOM 1614 C CA . LEU B 1 28 ? 25.06409 27.54831 -5.92657 1.000 17.95779 27 LEU A CA 1
ATOM 1615 C C . LEU B 1 28 ? 23.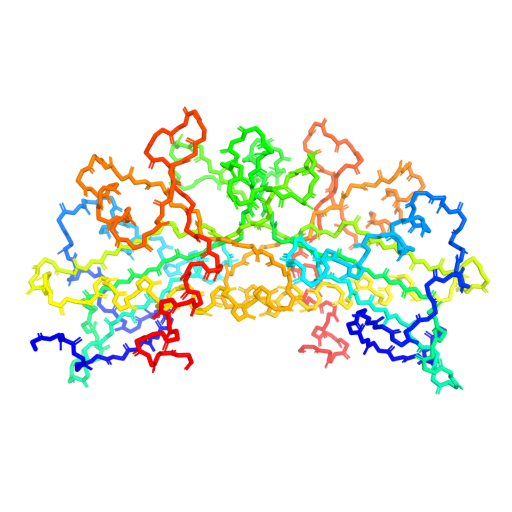99087 28.54262 -6.36514 1.000 15.84206 27 LEU A C 1
ATOM 1616 O O . LEU B 1 28 ? 23.57885 29.39871 -5.57429 1.000 15.41153 27 LEU A O 1
ATOM 1621 N N . ASN B 1 29 ? 23.54342 28.46690 -7.62654 1.000 17.47683 28 ASN A N 1
ATOM 1622 C CA . ASN B 1 29 ? 22.43651 29.31330 -8.06101 1.000 16.02263 28 ASN A CA 1
ATOM 1623 C C . ASN B 1 29 ? 21.20647 29.09231 -7.19180 1.000 14.73680 28 ASN A C 1
ATOM 1624 O O . ASN B 1 29 ? 20.57478 30.04937 -6.74231 1.000 15.07523 28 ASN A O 1
ATOM 1629 N N . GLN B 1 30 ? 20.83587 27.83013 -6.97123 1.000 14.96800 29 GLN A N 1
ATOM 1630 C CA . GLN B 1 30 ? 19.66224 27.53746 -6.15116 1.000 19.44919 29 GLN A CA 1
ATOM 1631 C C . GLN B 1 30 ? 19.83798 27.99128 -4.70744 1.000 19.09121 29 GLN A C 1
ATOM 1632 O O . GLN B 1 30 ? 18.86706 28.42440 -4.07406 1.000 17.52629 29 GLN A O 1
ATOM 1638 N N . PHE B 1 31 ? 21.05245 27.90274 -4.15768 1.000 16.70276 30 PHE A N 1
ATOM 1639 C CA . PHE B 1 31 ? 21.24584 28.41770 -2.80819 1.000 17.20869 30 PHE A CA 1
ATOM 1640 C C . PHE B 1 31 ? 20.94829 29.91141 -2.76213 1.000 15.28922 30 PHE A C 1
ATOM 1641 O O . PHE B 1 31 ? 20.23708 30.39196 -1.86953 1.000 13.46790 30 PHE A O 1
ATOM 1649 N N . 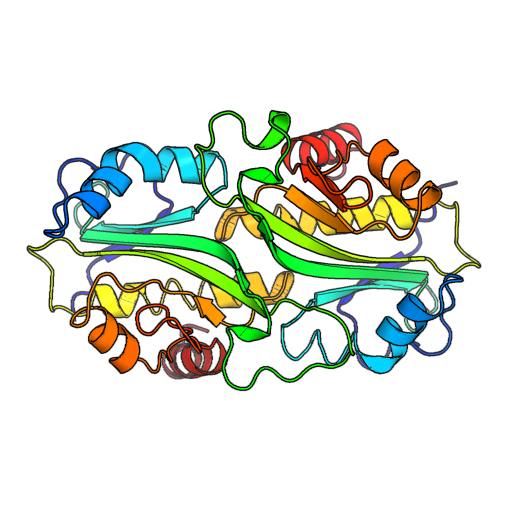LEU B 1 32 ? 21.46438 30.66177 -3.74363 1.000 14.08637 31 LEU A N 1
ATOM 1650 C CA . LEU B 1 32 ? 21.18377 32.09171 -3.77157 1.000 13.62689 31 LEU A CA 1
ATOM 1651 C C . LEU B 1 32 ? 19.68633 32.34392 -3.89777 1.000 12.98167 31 LEU A C 1
ATOM 1652 O O . LEU B 1 32 ? 19.13458 33.21694 -3.21870 1.000 14.25352 31 LEU A O 1
ATOM 1657 N N . GLN B 1 33 ? 19.01819 31.57565 -4.75977 1.000 15.50111 32 GLN A N 1
ATOM 1658 C CA . GLN B 1 33 ? 17.59650 31.78714 -5.01791 1.000 15.71061 32 GLN A CA 1
ATOM 1659 C C . GLN B 1 33 ? 16.75027 31.45083 -3.80403 1.000 17.25011 32 GLN A C 1
ATOM 1660 O O . GLN B 1 33 ? 15.83521 32.20400 -3.44814 1.000 17.75415 32 GLN A O 1
ATOM 1666 N N . ARG B 1 34 ? 17.01600 30.30557 -3.17467 1.000 16.01778 33 ARG A N 1
ATOM 1667 C CA . ARG B 1 34 ? 16.07900 29.72076 -2.22254 1.000 14.91390 33 ARG A CA 1
ATOM 1668 C C . ARG B 1 34 ? 16.45167 29.97439 -0.77952 1.000 18.64620 33 ARG A C 1
ATOM 1669 O O . ARG B 1 34 ? 15.55611 30.08786 0.06833 1.000 18.73573 33 ARG A O 1
ATOM 1677 N N . HIS B 1 35 ? 17.74680 30.05304 -0.47861 1.000 15.82311 34 HIS A N 1
ATOM 1678 C CA . HIS B 1 35 ? 18.18943 29.90498 0.90012 1.000 13.98656 34 HIS A CA 1
ATOM 1679 C C . HIS B 1 35 ? 18.98202 31.07869 1.44464 1.000 17.46628 34 HIS A C 1
ATOM 1680 O O . HIS B 1 35 ? 18.90111 31.34732 2.64382 1.000 15.13096 34 HIS A O 1
ATOM 1687 N N . ALA B 1 36 ? 19.73777 31.78618 0.60461 1.000 13.52528 35 ALA A N 1
ATOM 1688 C CA . ALA B 1 36 ? 20.68538 32.78064 1.11246 1.000 15.78083 35 ALA A CA 1
ATOM 1689 C C . ALA B 1 36 ? 20.00784 33.82381 1.99983 1.000 13.36289 35 ALA A C 1
ATOM 1690 O O . ALA B 1 36 ? 20.46363 34.09663 3.11166 1.000 14.73386 35 ALA A O 1
ATOM 1692 N N . ARG B 1 37 ? 18.90709 34.42059 1.53176 1.000 14.27625 36 ARG A N 1
ATOM 1693 C CA . ARG B 1 37 ? 18.32822 35.51628 2.30351 1.000 14.01054 36 ARG A CA 1
ATOM 1694 C C . ARG B 1 37 ? 17.69227 35.02021 3.59378 1.000 13.30046 36 ARG A C 1
ATOM 1695 O O . ARG B 1 37 ? 17.88923 35.61875 4.65600 1.000 14.88556 36 ARG A O 1
ATOM 1703 N N . GLN B 1 38 ? 16.94019 33.92185 3.52198 1.000 13.67408 37 GLN A N 1
ATOM 1704 C CA . GLN B 1 38 ? 16.32893 33.37979 4.73722 1.000 18.29022 37 GLN A CA 1
ATOM 1705 C C . GLN B 1 38 ? 17.38156 32.91585 5.74599 1.000 14.84459 37 GLN A C 1
ATOM 1706 O O . GLN B 1 38 ? 17.24487 33.16565 6.95328 1.000 15.17712 37 GLN A O 1
ATOM 1712 N N . ASN B 1 39 ? 18.44030 32.24870 5.27585 1.000 12.25807 38 ASN A N 1
ATOM 1713 C CA . ASN B 1 39 ? 19.51794 31.83930 6.18576 1.000 14.35361 38 ASN A CA 1
ATOM 1714 C C . ASN B 1 39 ? 20.19683 33.04658 6.82309 1.000 13.05453 38 ASN A C 1
ATOM 1715 O O . ASN B 1 39 ? 20.63529 32.98932 7.98034 1.000 13.41082 38 ASN A O 1
ATOM 1720 N N . HIS B 1 40 ? 20.38464 34.11330 6.04729 1.000 13.49682 39 HIS A N 1
ATOM 1721 C CA . HIS B 1 40 ? 20.98521 35.32926 6.57731 1.000 12.37257 39 HIS A CA 1
ATOM 1722 C C . HIS B 1 40 ? 20.14591 35.89493 7.71122 1.000 14.68575 39 HIS A C 1
ATOM 1723 O O . HIS B 1 40 ? 20.66804 36.25436 8.77244 1.000 16.70222 39 HIS A O 1
ATOM 1730 N N . GLU B 1 41 ? 18.83164 35.97139 7.51094 1.000 15.78843 40 GLU A N 1
ATOM 1731 C CA A GLU B 1 41 ? 17.97524 36.49219 8.56950 0.518 16.25259 40 GLU A CA 1
ATOM 1732 C CA B GLU B 1 41 ? 17.96113 36.48348 8.56580 0.482 16.27629 40 GLU A CA 1
ATOM 1733 C C . GLU B 1 41 ? 17.96659 35.57096 9.79123 1.000 16.80347 40 GLU A C 1
ATOM 1734 O O . GLU B 1 41 ? 17.94613 36.04873 10.93271 1.000 22.09066 40 GLU A O 1
ATOM 1745 N N . LYS B 1 42 ? 17.97573 34.25111 9.57244 1.000 16.26487 41 LYS A N 1
ATOM 1746 C CA A LYS B 1 42 ? 18.00455 33.29887 10.67952 0.728 19.30650 41 LYS A CA 1
ATOM 1747 C CA B LYS B 1 42 ? 18.00773 33.29330 10.67419 0.272 19.30719 41 LYS A CA 1
ATOM 1748 C C . LYS B 1 42 ? 19.34959 33.26984 11.39401 1.000 17.20059 41 LYS A C 1
ATOM 1749 O O . LYS B 1 42 ? 19.41029 32.84652 12.55393 1.000 20.27762 41 LYS A O 1
ATOM 1760 N N . GLY B 1 43 ? 20.42451 33.68942 10.73141 1.000 15.93623 42 GLY A N 1
ATOM 1761 C CA . GLY B 1 43 ? 21.74686 33.64385 11.31694 1.000 16.41630 42 GLY A CA 1
ATOM 1762 C C . GLY B 1 43 ? 22.52906 32.37069 11.07131 1.000 15.88775 42 GLY A C 1
ATOM 1763 O O . GLY B 1 43 ? 23.64196 32.24372 11.58990 1.000 16.30938 42 GLY A O 1
ATOM 1764 N N . THR B 1 44 ? 22.00782 31.42272 10.29436 1.000 14.41616 43 THR A N 1
ATOM 1765 C CA . THR B 1 44 ? 22.74109 30.17550 10.09079 1.000 14.99894 43 THR A CA 1
ATOM 1766 C C . THR B 1 44 ? 23.92592 30.34278 9.14702 1.000 16.15589 43 THR A C 1
ATOM 1767 O O . THR B 1 44 ? 24.89017 29.57377 9.22999 1.000 17.19104 43 THR A O 1
ATOM 1771 N N . THR B 1 45 ? 23.85883 31.30534 8.22794 1.000 14.04569 44 THR A N 1
ATOM 1772 C CA . THR B 1 45 ? 25.01099 31.68923 7.42176 1.000 13.39032 44 THR A CA 1
ATOM 1773 C C . THR B 1 45 ? 24.74145 33.08230 6.87930 1.000 15.26731 44 THR A C 1
ATOM 1774 O O . THR B 1 45 ? 23.59967 33.41314 6.55428 1.000 14.84143 44 THR A O 1
ATOM 1778 N N . LYS B 1 46 ? 25.77183 33.91175 6.82930 1.000 13.39575 45 LYS A N 1
ATOM 1779 C CA . LYS B 1 46 ? 25.62709 35.27033 6.33346 1.000 12.39156 45 LYS A CA 1
ATOM 1780 C C . LYS B 1 46 ? 26.16317 35.34339 4.91159 1.000 14.11768 45 LYS A C 1
ATOM 1781 O O . LYS B 1 46 ? 27.27785 34.88195 4.64736 1.000 14.05255 45 LYS A O 1
ATOM 1787 N N . THR B 1 47 ? 25.36445 35.90535 3.99986 1.000 11.97180 46 THR A N 1
ATOM 1788 C CA . THR B 1 47 ? 25.71198 35.98862 2.58417 1.000 12.18668 46 THR A CA 1
ATOM 1789 C C . THR B 1 47 ? 25.90592 37.43913 2.18393 1.000 12.11610 46 THR A C 1
ATOM 1790 O O . THR B 1 47 ? 25.06739 38.29452 2.48946 1.000 14.58172 46 THR A O 1
ATOM 1794 N N . TYR B 1 48 ? 27.01029 37.70880 1.49453 1.000 13.45663 47 TYR A N 1
ATOM 1795 C CA . TYR B 1 48 ? 27.32912 39.04123 1.01451 1.000 13.78170 47 TYR A CA 1
ATOM 1796 C C . TYR B 1 48 ? 27.41461 39.00258 -0.50173 1.000 16.49566 47 TYR A C 1
ATOM 1797 O O . TYR B 1 48 ? 27.96335 38.05832 -1.08107 1.000 14.42217 47 TYR A O 1
ATOM 1806 N N . VAL B 1 49 ? 26.84646 40.02221 -1.13841 1.000 14.59067 48 VAL A N 1
ATOM 1807 C CA . VAL B 1 49 ? 26.76009 40.09408 -2.58857 1.000 14.56958 48 VAL A CA 1
ATOM 1808 C C . VAL B 1 49 ? 27.64570 41.21542 -3.09755 1.000 13.82014 48 VAL A C 1
ATOM 1809 O O . VAL B 1 49 ? 27.80057 42.26291 -2.45961 1.000 16.24801 48 VAL A O 1
ATOM 1813 N N . ALA B 1 50 ? 28.21202 40.98663 -4.27621 1.000 13.94251 49 ALA A N 1
ATOM 1814 C CA . ALA B 1 50 ? 28.88629 42.01728 -5.04984 1.000 16.03690 49 ALA A CA 1
ATOM 1815 C C . ALA B 1 50 ? 27.85855 42.58821 -6.02141 1.000 15.71351 49 ALA A C 1
ATOM 1816 O O . ALA B 1 50 ? 27.38585 41.87771 -6.91209 1.000 15.53988 49 ALA A O 1
ATOM 1818 N N . LEU B 1 51 ? 27.50247 43.85965 -5.83982 1.000 17.50121 50 LEU A N 1
ATOM 1819 C CA . LEU B 1 51 ? 26.44760 44.50755 -6.60948 1.000 15.58969 50 LEU A CA 1
ATOM 1820 C C . LEU B 1 51 ? 27.03627 45.45724 -7.64059 1.000 21.00308 50 LEU A C 1
ATOM 1821 O O . LEU B 1 51 ? 28.01806 46.15220 -7.36843 1.000 18.76367 50 LEU A O 1
ATOM 1826 N N . ASP B 1 52 ? 26.40401 45.51684 -8.80759 1.000 18.24719 51 ASP A N 1
ATOM 1827 C CA . ASP B 1 52 ? 26.84513 46.45998 -9.82423 1.000 20.31697 51 ASP A CA 1
ATOM 1828 C C . ASP B 1 52 ? 26.65102 47.89364 -9.33839 1.000 21.37318 51 ASP A C 1
ATOM 1829 O O . ASP B 1 52 ? 25.62985 48.22877 -8.72776 1.000 21.75126 51 ASP A O 1
ATOM 1834 N N . ASN B 1 53 ? 27.64856 48.74614 -9.60814 1.000 23.51277 52 ASN A N 1
ATOM 1835 C CA . ASN B 1 53 ? 27.57348 50.13169 -9.15194 1.000 21.49359 52 ASN A CA 1
ATOM 1836 C C . ASN B 1 53 ? 26.50069 50.91983 -9.89826 1.000 24.16697 52 ASN A C 1
ATOM 1837 O O . ASN B 1 53 ? 25.96000 51.88971 -9.35141 1.000 27.63618 52 ASN A O 1
ATOM 1842 N N . SER B 1 54 ? 26.19147 50.53496 -11.13780 1.000 25.70340 53 SER A N 1
ATOM 1843 C CA . SER B 1 54 ? 25.17376 51.23022 -11.92031 1.000 25.17471 53 SER A CA 1
ATOM 1844 C C . SER B 1 54 ? 23.77781 50.65207 -11.69852 1.000 25.73176 53 SER A C 1
ATOM 1845 O O . SER B 1 54 ? 22.83304 51.40324 -11.43567 1.000 34.11033 53 SER A O 1
ATOM 1848 N N . ASP B 1 55 ? 23.63537 49.32800 -11.79630 1.000 22.50896 54 ASP A N 1
ATOM 1849 C CA . ASP B 1 55 ? 22.37276 48.62504 -11.55555 1.000 23.02388 54 ASP A CA 1
ATOM 1850 C C . ASP B 1 55 ? 22.50186 47.90235 -10.21697 1.000 18.31563 54 ASP A C 1
ATOM 1851 O O . ASP B 1 55 ? 23.01784 46.78225 -10.16094 1.000 20.35019 54 ASP A O 1
ATOM 1856 N N . VAL B 1 56 ? 22.00287 48.52942 -9.14684 1.000 18.56203 55 VAL A N 1
ATOM 1857 C CA . VAL B 1 56 ? 22.22018 48.00366 -7.80251 1.000 18.81759 55 VAL A CA 1
ATOM 1858 C C . VAL B 1 56 ? 21.40338 46.7582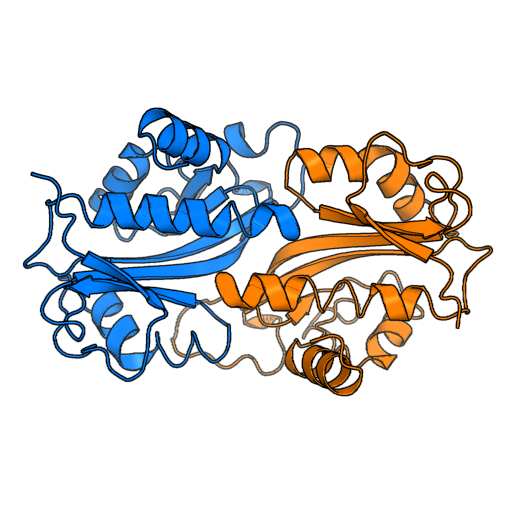0 -7.50025 1.000 22.62751 55 VAL A C 1
ATOM 1859 O O . VAL B 1 56 ? 21.54706 46.19712 -6.41038 1.000 23.52448 55 VAL A O 1
ATOM 1863 N N . THR B 1 57 ? 20.54831 46.31401 -8.42425 1.000 17.91889 56 THR A N 1
ATOM 1864 C CA . THR B 1 57 ? 19.87316 45.02680 -8.29303 1.000 17.51507 56 THR A CA 1
ATOM 1865 C C . THR B 1 57 ? 20.67916 43.87865 -8.87767 1.000 15.17807 56 THR A C 1
ATOM 1866 O O . THR B 1 57 ? 20.36642 42.71830 -8.60335 1.000 18.30121 56 THR A O 1
ATOM 1870 N N . ARG B 1 58 ? 21.70483 44.15935 -9.67673 1.000 15.90868 57 ARG A N 1
ATOM 1871 C CA . ARG B 1 58 ? 22.43270 43.11177 -10.37548 1.000 16.48511 57 ARG A CA 1
ATOM 1872 C C . ARG B 1 58 ? 23.51275 42.52828 -9.46489 1.000 17.45956 57 ARG A C 1
ATOM 1873 O O . ARG B 1 58 ? 24.39161 43.25279 -8.98092 1.000 15.26338 57 ARG A O 1
ATOM 1881 N N . ILE B 1 59 ? 23.44122 41.22111 -9.24082 1.000 14.94410 58 ILE A N 1
ATOM 1882 C CA . ILE B 1 59 ? 24.39785 40.50906 -8.40322 1.000 14.89779 58 ILE A CA 1
ATOM 1883 C C . ILE B 1 59 ? 25.48383 39.94313 -9.30651 1.000 14.69699 58 ILE A C 1
ATOM 1884 O O . ILE B 1 59 ? 25.21338 39.07668 -10.14262 1.000 15.28619 58 ILE A O 1
ATOM 1889 N N . HIS B 1 60 ? 26.72137 40.40420 -9.11150 1.000 13.15710 59 HIS A N 1
ATOM 1890 C CA . HIS B 1 60 ? 27.84112 39.87012 -9.88009 1.000 17.47417 59 HIS A CA 1
ATOM 1891 C C . HIS B 1 60 ? 28.45749 38.63518 -9.23629 1.000 16.54763 59 HIS A C 1
ATOM 1892 O O . HIS B 1 60 ? 29.06765 37.81501 -9.93455 1.000 17.18833 59 HIS A O 1
ATOM 1899 N N . GLY B 1 61 ? 28.33002 38.50158 -7.92298 1.000 14.46753 60 GLY A N 1
ATOM 1900 C CA . GLY B 1 61 ? 28.85941 37.34357 -7.22686 1.000 16.53569 60 GLY A CA 1
ATOM 1901 C C . GLY B 1 61 ? 28.44567 37.42119 -5.77634 1.000 12.59312 60 GLY A C 1
ATOM 1902 O O . GLY B 1 61 ? 27.87969 38.42090 -5.32483 1.000 14.17936 60 GLY A O 1
ATOM 1903 N N . PHE B 1 62 ? 28.75762 36.35933 -5.03444 1.000 13.63639 61 PHE A N 1
ATOM 1904 C CA . PHE B 1 62 ? 28.44033 36.34463 -3.61210 1.000 12.18756 61 PHE A CA 1
ATOM 1905 C C . PHE B 1 62 ? 29.34586 35.36040 -2.89340 1.000 12.03053 61 PHE A C 1
ATOM 1906 O O . PHE B 1 62 ? 29.96971 34.49254 -3.50766 1.000 12.08813 61 PHE A O 1
ATOM 1914 N N . TYR B 1 63 ? 29.41047 35.51830 -1.57397 1.000 11.50240 62 TYR A N 1
ATOM 1915 C CA . TYR B 1 63 ? 30.00619 34.52247 -0.69613 1.000 12.23361 62 TYR A CA 1
ATOM 1916 C C . TYR B 1 63 ? 29.15018 34.39414 0.55765 1.000 12.72776 62 TYR A C 1
ATOM 1917 O O . TYR B 1 63 ? 28.34413 35.27052 0.88008 1.000 12.93205 62 TYR A O 1
ATOM 1926 N N . SER B 1 64 ? 29.35846 33.29729 1.28736 1.000 13.10297 63 SER A N 1
ATOM 1927 C CA . SER B 1 64 ? 28.58499 32.99247 2.48631 1.000 10.69916 63 SER A CA 1
ATOM 1928 C C . SER B 1 64 ? 29.50879 32.35496 3.51190 1.000 12.75424 63 SER A C 1
ATOM 1929 O O . SER B 1 64 ? 30.33419 31.50732 3.16111 1.000 12.04304 63 SER A O 1
ATOM 1932 N N . VAL B 1 65 ? 29.36481 32.76725 4.78182 1.000 9.51941 64 VAL A N 1
ATOM 1933 C CA . VAL B 1 65 ? 30.22412 32.31042 5.87290 1.000 10.69900 64 VAL A CA 1
ATOM 1934 C C . VAL B 1 65 ? 29.39283 31.88277 7.08008 1.000 9.54120 64 VAL A C 1
ATOM 1935 O O . VAL B 1 65 ? 28.22925 32.25695 7.23772 1.000 11.94656 64 VAL A O 1
ATOM 1939 N N . SER B 1 66 ? 30.02789 31.09922 7.95024 1.000 10.87982 65 SER A N 1
ATOM 1940 C CA . SER B 1 66 ? 29.42438 30.65645 9.20133 1.000 11.03603 65 SER A CA 1
ATOM 1941 C C . SER B 1 66 ? 30.53511 30.16233 10.12719 1.000 12.37361 65 SER A C 1
ATOM 1942 O O . SER B 1 66 ? 31.56799 29.69655 9.65142 1.000 11.90226 65 SER A O 1
ATOM 1945 N N . PRO B 1 67 ? 30.35064 30.23355 11.43833 1.000 11.55022 66 PRO A N 1
ATOM 1946 C CA . PRO B 1 67 ? 31.36259 29.67073 12.34687 1.000 9.86392 66 PRO A CA 1
ATOM 1947 C C . PRO B 1 67 ? 31.34386 28.14602 12.32288 1.000 11.25615 66 PRO A C 1
ATOM 1948 O O . PRO B 1 67 ? 30.29596 27.51860 12.13593 1.000 13.16086 66 PRO A O 1
ATOM 1952 N N . ALA B 1 68 ? 32.51426 27.54318 12.55262 1.000 9.79951 67 ALA A N 1
ATOM 1953 C CA . ALA B 1 68 ? 32.63547 26.08759 12.52226 1.000 10.06299 67 ALA A CA 1
ATOM 1954 C C . ALA B 1 68 ? 33.85933 25.67258 13.33761 1.000 10.81199 67 ALA A C 1
ATOM 1955 O O . ALA B 1 68 ? 34.61429 26.51015 13.82500 1.000 11.42081 67 ALA A O 1
ATOM 1957 N N . SER B 1 69 ? 34.04327 24.36295 13.47715 1.000 12.98092 68 SER A N 1
ATOM 1958 C CA . SER B 1 69 ? 35.25072 23.82508 14.09376 1.000 14.05597 68 SER A CA 1
ATOM 1959 C C . SER B 1 69 ? 35.60402 22.50183 13.42818 1.000 16.84014 68 SER A C 1
ATOM 1960 O O . SER B 1 69 ? 34.75940 21.85805 12.79798 1.000 18.02359 68 SER A O 1
ATOM 1963 N N . LEU B 1 70 ? 36.87043 22.09756 13.58894 1.000 15.48185 69 LEU A N 1
ATOM 1964 C CA . LEU B 1 70 ? 37.37564 20.83379 13.06855 1.000 16.36968 69 LEU A CA 1
ATOM 1965 C C . LEU B 1 70 ? 38.06286 20.07018 14.18899 1.000 16.96830 69 LEU A C 1
ATOM 1966 O O . LEU B 1 70 ? 38.58186 20.66747 15.13418 1.000 21.54806 69 LEU A O 1
ATOM 1971 N N . ILE B 1 71 ? 38.08238 18.74370 14.07497 1.000 18.77231 70 ILE A N 1
ATOM 1972 C CA . ILE B 1 71 ? 38.81773 17.94714 15.05308 1.000 20.82505 70 ILE A CA 1
ATOM 1973 C C . ILE B 1 71 ? 40.30119 17.99355 14.71237 1.000 21.84266 70 ILE A C 1
ATOM 1974 O O . ILE B 1 71 ? 40.69194 18.18559 13.55252 1.000 20.12206 70 ILE A O 1
ATOM 1979 N N . TYR B 1 72 ? 41.13439 17.81790 15.74207 1.000 20.64700 71 TYR A N 1
ATOM 1980 C CA . TYR B 1 72 ? 42.58452 17.92530 15.57788 1.000 18.23912 71 TYR A CA 1
ATOM 1981 C C . TYR B 1 72 ? 43.09762 17.02830 14.45369 1.000 19.87445 71 TYR A C 1
ATOM 1982 O O . TYR B 1 72 ? 43.93451 17.44820 13.64258 1.000 19.46653 71 TYR A O 1
ATOM 1991 N N . ALA B 1 73 ? 42.57345 15.80271 14.36569 1.000 21.81963 72 ALA A N 1
ATOM 1992 C CA . ALA B 1 73 ? 43.04593 14.83585 13.37855 1.000 21.35882 72 ALA A CA 1
ATOM 1993 C C . ALA B 1 73 ? 42.91760 15.33328 11.94409 1.000 24.05027 72 ALA A C 1
ATOM 1994 O O . ALA B 1 73 ? 43.65529 14.85948 11.07543 1.000 23.20791 72 ALA A O 1
ATOM 1996 N N . GLN B 1 74 ? 42.00010 16.26508 11.66626 1.000 18.94081 73 GLN A N 1
ATOM 1997 C CA . GLN B 1 74 ? 41.82414 16.74024 10.29615 1.000 20.43635 73 GLN A CA 1
ATOM 1998 C C . GLN B 1 74 ? 42.77513 17.87179 9.92049 1.000 18.86401 73 GLN A C 1
ATOM 1999 O O . GLN B 1 74 ? 42.97191 18.12141 8.72662 1.000 20.67884 73 GLN A O 1
ATOM 2005 N N . VAL B 1 75 ? 43.34453 18.57271 10.89525 1.000 18.76884 74 VAL A N 1
ATOM 2006 C CA . VAL B 1 75 ? 44.01701 19.84209 10.63015 1.000 18.53378 74 VAL A CA 1
ATOM 2007 C C . VAL B 1 75 ? 45.47457 19.60608 10.24936 1.000 22.16529 74 VAL A C 1
ATOM 2008 O O . VAL B 1 75 ? 46.19699 18.88768 10.95584 1.000 22.79266 74 VAL A O 1
ATOM 2012 N N . PRO B 1 76 ? 45.94292 20.17398 9.14277 1.000 23.56747 75 PRO A N 1
ATOM 2013 C CA . PRO B 1 76 ? 47.36292 20.04369 8.80319 1.000 21.24391 75 PRO A CA 1
ATOM 2014 C C . PRO B 1 76 ? 48.23293 20.69624 9.86882 1.000 24.71935 75 PRO A C 1
ATOM 2015 O O . PRO B 1 76 ? 47.86579 21.70777 10.47393 1.000 21.61918 75 PRO A O 1
ATOM 2019 N N . GLY B 1 77 ? 49.40528 20.09914 10.08958 1.000 24.82073 76 GLY A N 1
ATOM 2020 C CA . GLY B 1 77 ? 50.25887 20.52939 11.18602 1.000 24.45715 76 GLY A CA 1
ATOM 2021 C C . GLY B 1 77 ? 50.76830 21.95146 11.04786 1.000 28.16185 76 GLY A C 1
ATOM 2022 O O . GLY B 1 77 ? 51.09385 22.59497 12.04972 1.000 24.49028 76 GLY A O 1
ATOM 2023 N N . ALA B 1 78 ? 50.84913 22.46223 9.81511 1.000 27.25498 77 ALA A N 1
ATOM 2024 C CA . ALA B 1 78 ? 51.25682 23.85164 9.61850 1.000 29.68217 77 ALA A CA 1
ATOM 2025 C C . ALA B 1 78 ? 50.32274 24.82165 10.33291 1.000 33.23741 77 ALA A C 1
ATOM 2026 O O . ALA B 1 78 ? 50.74712 25.91367 10.73215 1.000 28.88765 77 ALA A O 1
ATOM 2028 N N . ILE B 1 79 ? 49.05941 24.44375 10.50644 1.000 22.96133 78 ILE A N 1
ATOM 2029 C CA . ILE B 1 79 ? 48.08544 25.27070 11.20439 1.000 19.34734 78 ILE A CA 1
ATOM 2030 C C . ILE B 1 79 ? 47.95392 24.87128 12.66684 1.000 21.51268 78 ILE A C 1
ATOM 2031 O O . ILE B 1 79 ? 47.85378 25.73502 13.53740 1.000 25.06123 78 ILE A O 1
ATOM 2036 N N . SER B 1 80 ? 47.97575 23.57078 12.95777 1.000 21.79695 79 SER A N 1
ATOM 2037 C CA . SER B 1 80 ? 47.75022 23.11708 14.32713 1.000 20.14465 79 SER A CA 1
ATOM 2038 C C . SER B 1 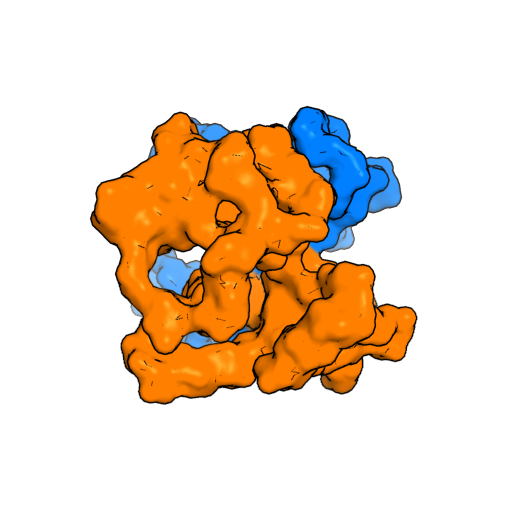80 ? 49.00300 23.13743 15.19962 1.000 24.89838 79 SER A C 1
ATOM 2039 O O . SER B 1 80 ? 48.88326 22.93941 16.41400 1.000 23.77537 79 SER A O 1
ATOM 2042 N N . LYS B 1 81 ? 50.18429 23.37333 14.62687 1.000 22.29552 80 LYS A N 1
ATOM 2043 C CA . LYS B 1 81 ? 51.41318 23.38529 15.41411 1.000 26.10221 80 LYS A CA 1
ATOM 2044 C C . LYS B 1 81 ? 51.32242 24.38899 16.55829 1.000 25.38909 80 LYS A C 1
ATOM 2045 O O . LYS B 1 81 ? 50.95444 25.55136 16.36020 1.000 28.80852 80 LYS A O 1
ATOM 2051 N N . GLY B 1 82 ? 51.66425 23.93094 17.76185 1.000 26.83802 81 GLY A N 1
ATOM 2052 C CA . GLY B 1 82 ? 51.63738 24.76950 18.94020 1.000 28.72215 81 GLY A CA 1
ATOM 2053 C C . GLY B 1 82 ? 50.27124 25.01117 19.54634 1.000 32.98464 81 GLY A C 1
ATOM 2054 O O . GLY B 1 82 ? 50.19191 25.65916 20.59751 1.000 32.20105 81 GLY A O 1
ATOM 2055 N N . LEU B 1 83 ? 49.19158 24.52031 18.93281 1.000 24.72617 82 LEU A N 1
ATOM 2056 C CA . LEU B 1 83 ? 47.85560 24.74454 19.47634 1.000 30.17289 82 LEU A CA 1
ATOM 2057 C C . LEU B 1 83 ? 47.42954 23.69297 20.49157 1.000 24.95525 82 LEU A C 1
ATOM 2058 O O . LEU B 1 83 ? 46.44595 23.91092 21.20672 1.000 30.96525 82 LEU A O 1
ATOM 2063 N N . GLY B 1 84 ? 48.12663 22.56877 20.57137 1.000 30.39879 83 GLY A N 1
ATOM 2064 C CA . GLY B 1 84 ? 47.66365 21.45541 21.36805 1.000 28.80572 83 GLY A CA 1
ATOM 2065 C C . GLY B 1 84 ? 46.67273 20.59125 20.60693 1.000 35.97467 83 GLY A C 1
ATOM 2066 O O . GLY B 1 84 ? 46.12808 20.97282 19.57190 1.000 30.32326 83 GLY A O 1
ATOM 2067 N N . ARG B 1 85 ? 46.43211 19.39624 21.14555 1.000 29.82556 84 ARG A N 1
ATOM 2068 C CA . ARG B 1 85 ? 45.62453 18.38498 20.45776 1.000 24.98894 84 ARG A CA 1
ATOM 2069 C C . ARG B 1 85 ? 44.14755 18.55955 20.81691 1.000 31.53918 84 ARG A C 1
ATOM 2070 O O . ARG B 1 85 ? 43.55767 17.78691 21.57540 1.000 28.22579 84 ARG A O 1
ATOM 2078 N N . TYR B 1 86 ? 43.53711 19.59216 20.22688 1.000 28.53738 85 TYR A N 1
ATOM 2079 C CA . TYR B 1 86 ? 42.16520 19.98733 20.52679 1.000 26.29604 85 TYR A CA 1
ATOM 2080 C C . TYR B 1 86 ? 41.47887 20.43037 19.24037 1.000 22.86202 85 TYR A C 1
ATOM 2081 O O . TYR B 1 86 ? 42.12955 20.63090 18.21165 1.000 21.76071 85 TYR A O 1
ATOM 2090 N N . ASP B 1 87 ? 40.15273 20.59476 19.31020 1.000 25.83488 86 ASP A N 1
ATOM 2091 C CA . ASP B 1 87 ? 39.39194 21.10273 18.17024 1.000 21.94643 86 ASP A CA 1
ATOM 2092 C C . ASP B 1 87 ? 39.92373 22.46703 17.74729 1.000 19.95125 86 ASP A C 1
ATOM 2093 O O . ASP B 1 87 ? 40.33767 23.27811 18.57851 1.000 20.11865 86 ASP A O 1
ATOM 2098 N N . VAL B 1 88 ? 39.88237 22.73365 16.44613 1.000 16.20122 87 VAL A N 1
ATOM 2099 C CA . VAL B 1 88 ? 40.42136 23.96277 15.86851 1.000 15.33671 87 VAL A CA 1
ATOM 2100 C C . VAL B 1 88 ? 39.25688 24.84373 15.41834 1.000 13.69671 87 VAL A C 1
ATOM 2101 O O . VAL B 1 88 ? 38.46087 24.41576 14.57430 1.000 13.24243 87 VAL A O 1
ATOM 2105 N N . PRO B 1 89 ? 39.14020 26.07734 15.92125 1.000 10.79542 88 PRO A N 1
ATOM 2106 C CA . PRO B 1 89 ? 38.00900 26.94107 15.55839 1.000 13.59750 88 PRO A CA 1
ATOM 2107 C C . PRO B 1 89 ? 38.26339 27.62977 14.22611 1.000 12.08189 88 PRO A C 1
ATOM 2108 O O . PRO B 1 89 ? 39.36261 28.12428 13.96474 1.000 12.13412 88 PRO A O 1
ATOM 2112 N N . VAL B 1 90 ? 37.23266 27.66946 13.38262 1.000 10.52277 89 VAL A N 1
ATOM 2113 C CA . VAL B 1 90 ? 37.38158 28.22093 12.03279 1.000 9.62376 89 VAL A CA 1
ATOM 2114 C C . VAL B 1 90 ? 36.10598 28.93798 11.61128 1.000 11.16754 89 VAL A C 1
ATOM 2115 O O . VAL B 1 90 ? 35.11502 28.94944 12.34421 1.000 12.68659 89 VAL A O 1
ATOM 2119 N N . PHE B 1 91 ? 36.11077 29.53433 10.42308 1.000 11.15475 90 PHE A N 1
ATOM 2120 C CA . PHE B 1 91 ? 34.88438 29.96260 9.75946 1.000 10.32705 90 PHE A CA 1
ATOM 2121 C C . PHE B 1 91 ? 34.77155 29.21491 8.44975 1.000 10.56960 90 PHE A C 1
ATOM 2122 O O . PHE B 1 91 ? 35.74938 29.13195 7.69757 1.000 12.48517 90 PHE A O 1
ATOM 2130 N N . ARG B 1 92 ? 33.60967 28.63197 8.19700 1.000 11.29077 91 ARG A N 1
ATOM 2131 C CA . ARG B 1 92 ? 33.39588 27.95447 6.92961 1.000 11.94205 91 ARG A CA 1
ATOM 2132 C C . ARG B 1 92 ? 33.03913 28.99168 5.87739 1.000 11.65418 91 ARG A C 1
ATOM 2133 O O . ARG B 1 92 ? 32.14987 29.82300 6.09307 1.000 12.81642 91 ARG A O 1
ATOM 2141 N N . LEU B 1 93 ? 33.77166 28.97712 4.76459 1.000 12.74903 92 LEU A N 1
ATOM 2142 C CA . LEU B 1 93 ? 33.35223 29.67480 3.55255 1.000 12.96827 92 LEU A CA 1
ATOM 2143 C C . LEU B 1 93 ? 32.44629 28.67801 2.84864 1.000 11.36570 92 LEU A C 1
ATOM 2144 O O . LEU B 1 93 ? 32.89893 27.78230 2.12898 1.000 13.84862 92 LEU A O 1
ATOM 2149 N N . GLY B 1 94 ? 31.14564 28.78376 3.11736 1.000 11.35545 93 GLY A N 1
ATOM 2150 C CA . GLY B 1 94 ? 30.22812 27.77996 2.61265 1.000 14.00281 93 GLY A CA 1
ATOM 2151 C C . GLY B 1 94 ? 29.89960 27.92404 1.14110 1.000 15.89936 93 GLY A C 1
ATOM 2152 O O . GLY B 1 94 ? 29.58211 26.93392 0.48064 1.000 14.07108 93 GLY A O 1
ATOM 2153 N N . ARG B 1 95 ? 29.98472 29.13794 0.60568 1.000 12.25683 94 ARG A N 1
ATOM 2154 C CA . ARG B 1 95 ? 29.60691 29.41228 -0.77723 1.000 13.59292 94 ARG A CA 1
ATOM 2155 C C . ARG B 1 95 ? 30.49317 30.51695 -1.32514 1.000 11.58800 94 ARG A C 1
ATOM 2156 O O . ARG B 1 95 ? 30.79983 31.47996 -0.61943 1.000 11.58585 94 ARG A O 1
ATOM 2164 N N . LEU B 1 96 ? 30.84387 30.40309 -2.60655 1.000 12.19308 95 LEU A N 1
ATOM 2165 C CA . LEU B 1 96 ? 31.51581 31.47531 -3.32167 1.000 10.50239 95 LEU A CA 1
ATOM 2166 C C . LEU B 1 96 ? 31.20864 31.28427 -4.79480 1.000 14.62278 95 LEU A C 1
ATOM 2167 O O . LEU B 1 96 ? 31.39223 30.18647 -5.31697 1.000 14.18325 95 LEU A O 1
ATOM 2172 N N . ALA B 1 97 ? 30.71885 32.33380 -5.44760 1.000 12.35220 96 ALA A N 1
ATOM 2173 C CA . ALA B 1 97 ? 30.29140 32.19807 -6.83614 1.000 11.88304 96 ALA A CA 1
ATOM 2174 C C . ALA B 1 97 ? 30.31185 33.54690 -7.52500 1.000 13.58679 96 ALA A C 1
ATOM 2175 O O . ALA B 1 97 ? 30.02944 34.58310 -6.91912 1.000 13.90043 96 ALA A O 1
ATOM 2177 N N . VAL B 1 98 ? 30.62527 33.50956 -8.81806 1.000 11.59694 97 VAL A N 1
ATOM 2178 C CA . VAL B 1 98 ? 30.63144 34.68213 -9.68025 1.000 14.21718 97 VAL A CA 1
ATOM 2179 C C . VAL B 1 98 ? 29.78036 34.37231 -10.89978 1.000 15.36292 97 VAL A C 1
ATOM 2180 O O . VAL B 1 98 ? 29.83418 33.26433 -11.44564 1.000 14.81656 97 VAL A O 1
ATOM 2184 N N . ASP B 1 99 ? 28.97361 35.34443 -11.31041 1.000 15.99123 98 ASP A N 1
ATOM 2185 C CA . ASP B 1 99 ? 28.14207 35.15469 -12.48735 1.000 16.78390 98 ASP A CA 1
ATOM 2186 C C . ASP B 1 99 ? 29.01373 34.85133 -13.69951 1.000 19.41936 98 ASP A C 1
ATOM 2187 O O . ASP B 1 99 ? 30.06665 35.46919 -13.90341 1.000 19.01215 98 ASP A O 1
ATOM 2192 N N . LYS B 1 100 ? 28.57667 33.87318 -14.49798 1.000 15.78263 99 LYS A N 1
ATOM 2193 C CA . LYS B 1 100 ? 29.42985 33.41097 -15.59217 1.000 19.99775 99 LYS A CA 1
ATOM 2194 C C . LYS B 1 100 ? 29.80764 34.54184 -16.53479 1.000 21.77379 99 LYS A C 1
ATOM 2195 O O . LYS B 1 100 ? 30.89670 34.51846 -17.12181 1.000 22.33837 99 LYS A O 1
ATOM 2201 N N . SER B 1 101 ? 28.94529 35.54890 -16.66978 1.000 20.68308 100 SER A N 1
ATOM 2202 C CA . SER B 1 101 ? 29.24427 36.65580 -17.57066 1.000 22.98833 100 SER A CA 1
ATOM 2203 C C . SER B 1 101 ? 30.37657 37.53239 -17.04449 1.000 26.19735 100 SER A C 1
ATOM 2204 O O . SER B 1 101 ? 30.95498 38.31509 -17.81020 1.000 25.04212 100 SER A O 1
ATOM 2207 N N . MET B 1 102 ? 30.73321 37.38895 -15.76737 1.000 18.84758 101 MET A N 1
ATOM 2208 C CA . MET B 1 102 ? 31.74473 38.21949 -15.13857 1.000 22.93391 101 MET A CA 1
ATOM 2209 C C . MET B 1 102 ? 32.96859 37.42388 -14.71118 1.000 16.15888 101 MET A C 1
ATOM 2210 O O . MET B 1 102 ? 33.85263 37.98756 -14.06301 1.000 19.21756 101 MET A O 1
ATOM 2215 N N . GLN B 1 103 ? 33.05287 36.14042 -15.06235 1.000 15.86094 102 GLN A N 1
ATOM 2216 C CA . GLN B 1 103 ? 34.11950 35.30844 -14.51245 1.000 15.37914 102 GLN A CA 1
ATOM 2217 C C . GLN B 1 103 ? 35.47939 35.64778 -15.11589 1.000 16.55950 102 GLN A C 1
ATOM 2218 O O . GLN B 1 103 ? 35.58934 36.22226 -16.20954 1.000 20.47522 102 GLN A O 1
ATOM 2224 N N . GLY B 1 104 ? 36.52461 35.27002 -14.37447 1.000 14.13457 103 GLY A N 1
ATOM 2225 C CA . GLY B 1 104 ? 37.90444 35.48247 -14.78334 1.000 17.25035 103 GLY A CA 1
ATOM 2226 C C . GLY B 1 104 ? 38.38583 36.90927 -14.71512 1.000 14.36052 103 GLY A C 1
ATOM 2227 O O . GLY B 1 104 ? 39.46692 37.20702 -15.24509 1.000 21.88625 103 GLY A O 1
ATOM 2228 N N . GLN B 1 105 ? 37.61414 37.80564 -14.11010 1.000 17.96965 104 GLN A N 1
ATOM 2229 C CA . GLN B 1 105 ? 37.94078 39.21715 -13.99253 1.000 14.84836 104 GLN A CA 1
ATOM 2230 C C . GLN B 1 105 ? 38.38012 39.60940 -12.58470 1.000 14.84728 104 GLN A C 1
ATOM 2231 O O . GLN B 1 105 ? 38.36891 40.79767 -12.25315 1.000 19.02579 104 GLN A O 1
ATOM 2237 N N . GLY B 1 106 ? 38.74514 38.64415 -11.74241 1.000 17.82842 105 GLY A N 1
ATOM 2238 C CA . GLY B 1 106 ? 39.21794 38.95287 -10.40618 1.000 18.62043 105 GLY A CA 1
ATOM 2239 C C . GLY B 1 106 ? 38.14326 39.11892 -9.34890 1.000 14.15216 105 GLY A C 1
ATOM 2240 O O . GLY B 1 106 ? 38.47408 39.40706 -8.19300 1.000 16.41695 105 GLY A O 1
ATOM 2241 N N . LEU B 1 107 ? 36.86604 38.95327 -9.69809 1.000 15.64431 106 LEU A N 1
ATOM 2242 C CA . LEU B 1 107 ? 35.83464 39.15043 -8.69007 1.000 16.75098 106 LEU A CA 1
ATOM 2243 C C . LEU B 1 107 ? 35.86559 38.04050 -7.64893 1.000 16.02815 106 LEU A C 1
ATOM 2244 O O . LEU B 1 107 ? 35.72393 38.30977 -6.44503 1.000 15.14010 106 LEU A O 1
ATOM 2249 N N . GLY B 1 108 ? 36.07065 36.78986 -8.08134 1.000 12.57090 107 GLY A N 1
ATOM 2250 C CA . GLY B 1 108 ? 36.18409 35.70953 -7.10714 1.000 13.01484 107 GLY A CA 1
ATOM 2251 C C . GLY B 1 108 ? 37.32572 35.93436 -6.13509 1.000 13.98459 107 GLY A C 1
ATOM 2252 O O . GLY B 1 108 ? 37.16942 35.75493 -4.92158 1.000 14.71506 107 GLY A O 1
ATOM 2253 N N . ALA B 1 109 ? 38.48571 36.36685 -6.65265 1.000 13.62252 108 ALA A N 1
ATOM 2254 C CA . ALA B 1 109 ? 39.62507 36.62139 -5.78230 1.000 13.06605 108 ALA A CA 1
ATOM 2255 C C . ALA B 1 109 ? 39.32213 37.73860 -4.79503 1.000 14.80195 108 ALA A C 1
ATOM 2256 O O . ALA B 1 109 ? 39.65354 37.63611 -3.60043 1.000 15.00735 108 ALA A O 1
ATOM 2258 N N . GLN B 1 110 ? 38.66998 38.80379 -5.26351 1.000 15.70169 109 GLN A N 1
ATOM 2259 C CA . GLN B 1 110 ? 38.32210 39.90326 -4.37598 1.000 17.42541 109 GLN A CA 1
ATOM 2260 C C . GLN B 1 110 ? 37.32868 39.44170 -3.31998 1.000 14.99786 109 GLN A C 1
ATOM 2261 O O . GLN B 1 110 ? 37.41758 39.84720 -2.15450 1.000 15.96204 109 GLN A O 1
ATOM 2267 N N . LEU B 1 111 ? 36.37895 38.58569 -3.70721 1.000 13.98615 110 LEU A N 1
ATOM 2268 C CA . LEU B 1 111 ? 35.38000 38.12252 -2.74784 1.000 13.30398 110 LEU A CA 1
ATOM 2269 C C . LEU B 1 111 ? 35.99136 37.17474 -1.71661 1.000 14.21443 110 LEU A C 1
ATOM 2270 O O . LEU B 1 111 ? 35.60912 37.20519 -0.53838 1.000 13.45462 110 LEU A O 1
ATOM 2275 N N . LEU B 1 112 ? 36.95082 36.33439 -2.12777 1.000 12.14004 111 LEU A N 1
ATOM 2276 C CA . LEU B 1 112 ? 37.61320 35.46066 -1.16078 1.000 14.01773 111 LEU A CA 1
ATOM 2277 C C . LEU B 1 112 ? 38.37492 36.28720 -0.13581 1.000 14.69906 111 LEU A C 1
ATOM 2278 O O . LEU B 1 112 ? 38.30242 36.03041 1.07864 1.000 13.22586 111 LEU A O 1
ATOM 2283 N N . LEU B 1 113 ? 39.10681 37.29830 -0.60825 1.000 15.28107 112 LEU A N 1
ATOM 2284 C CA . LEU B 1 113 ? 39.84516 38.15809 0.30257 1.000 12.27691 112 LEU A CA 1
ATOM 2285 C C . LEU B 1 113 ? 38.91112 38.97761 1.17506 1.000 14.62745 112 LEU A C 1
ATOM 2286 O O . LEU B 1 113 ? 39.21935 39.21640 2.34865 1.000 15.41315 112 LEU A O 1
ATOM 2291 N N . SER B 1 114 ? 37.75119 39.38424 0.64437 1.000 13.56351 113 SER A N 1
ATOM 2292 C CA . SER B 1 114 ? 36.77934 40.10381 1.46104 1.000 14.71436 113 SER A CA 1
ATOM 2293 C C . SER B 1 114 ? 36.22060 39.21009 2.56257 1.000 13.56420 113 SER A C 1
ATOM 2294 O O . SER B 1 114 ? 36.14839 39.61248 3.73513 1.000 16.73438 113 SER A O 1
ATOM 2297 N N . ALA B 1 115 ? 35.82519 37.98657 2.20342 1.000 13.12035 114 ALA A N 1
ATOM 2298 C CA . ALA B 1 115 ? 35.37151 37.02498 3.20211 1.000 13.15196 114 ALA A CA 1
ATOM 2299 C C . ALA B 1 115 ? 36.42632 36.81853 4.28171 1.000 12.39400 114 ALA A C 1
ATOM 2300 O O . ALA B 1 115 ? 36.11969 36.83539 5.47911 1.000 14.18667 114 ALA A O 1
ATOM 2302 N N . GLY B 1 116 ? 37.68135 36.62746 3.86922 1.000 14.12004 115 GLY A N 1
ATOM 2303 C CA . GLY B 1 116 ? 38.74606 36.43369 4.84622 1.000 12.36638 115 GLY A CA 1
ATOM 2304 C C . GLY B 1 116 ? 38.91116 37.62311 5.76861 1.000 15.06376 115 GLY A C 1
ATOM 2305 O O . GLY B 1 116 ? 39.03775 37.46640 6.98371 1.000 14.38747 115 GLY A O 1
ATOM 2306 N N . LYS B 1 117 ? 38.90014 38.82986 5.20244 1.000 13.33588 116 LYS A N 1
ATOM 2307 C CA . LYS B 1 117 ? 38.98693 40.04103 6.00872 1.000 15.96105 116 LYS A CA 1
ATOM 2308 C C . LYS B 1 117 ? 37.81783 40.13370 6.98546 1.000 13.81824 116 LYS A C 1
ATOM 2309 O O . LYS B 1 117 ? 37.99883 40.48030 8.16319 1.000 17.69153 116 LYS A O 1
ATOM 2315 N N . ARG B 1 118 ? 36.60884 39.81388 6.51796 1.000 15.94583 117 ARG A N 1
ATOM 2316 C CA . ARG B 1 118 ? 35.45086 39.88662 7.40205 1.000 13.75300 117 ARG A CA 1
ATOM 2317 C C . ARG B 1 118 ? 35.58302 38.89587 8.55185 1.000 13.16821 117 ARG A C 1
ATOM 2318 O O . ARG B 1 118 ? 35.32234 39.23637 9.71163 1.000 15.33509 117 ARG A O 1
ATOM 2326 N N . CYS B 1 119 ? 36.00790 37.66845 8.25190 1.000 11.85577 118 CYS A N 1
ATOM 2327 C CA . CYS B 1 119 ? 36.12527 36.66721 9.30734 1.000 13.06050 118 CYS A CA 1
ATOM 2328 C C . CYS B 1 119 ? 37.29502 36.96113 10.23895 1.000 12.77462 118 CYS A C 1
ATOM 2329 O O . CYS B 1 119 ? 37.20052 36.69230 11.44509 1.000 13.68588 118 CYS A O 1
ATOM 2332 N N . ILE B 1 120 ? 38.39782 37.50385 9.71376 1.000 13.46110 119 ILE A N 1
ATOM 2333 C CA . ILE B 1 120 ? 39.51504 37.89200 10.57170 1.000 12.84161 119 ILE A CA 1
ATOM 2334 C C . ILE B 1 120 ? 39.06454 38.95051 11.56567 1.000 14.58159 119 ILE A C 1
ATOM 2335 O O . ILE B 1 120 ? 39.41190 38.90418 12.75874 1.000 14.90848 119 ILE A O 1
ATOM 2340 N N . GLN B 1 121 ? 38.28462 39.92619 11.09058 1.000 15.51973 120 GLN A N 1
ATOM 2341 C CA A GLN B 1 121 ? 37.79028 40.96795 11.98286 0.507 20.59147 120 GLN A CA 1
ATOM 2342 C CA B GLN B 1 121 ? 37.78810 40.96879 11.98047 0.493 20.58995 120 GLN A CA 1
ATOM 2343 C C . GLN B 1 121 ? 36.90733 40.38018 13.07404 1.000 15.84134 120 GLN A C 1
ATOM 2344 O O . GLN B 1 121 ? 37.03295 40.74718 14.24812 1.000 17.96640 120 GLN A O 1
ATOM 2355 N N . ALA B 1 122 ? 36.01209 39.46195 12.70741 1.000 16.90498 121 ALA A N 1
ATOM 2356 C CA . ALA B 1 122 ? 35.15225 38.84659 13.70961 1.000 13.31899 121 ALA A CA 1
ATOM 2357 C C . ALA B 1 122 ? 35.96949 38.01216 14.68423 1.000 14.56655 121 ALA A C 1
ATOM 2358 O O . ALA B 1 122 ? 35.69089 37.99993 15.89428 1.000 12.08094 121 ALA A O 1
ATOM 2360 N N . ALA B 1 123 ? 36.99007 37.32176 14.17820 1.000 13.65358 122 ALA A N 1
ATOM 2361 C CA . ALA B 1 123 ? 37.80414 36.46030 15.02558 1.000 14.74089 122 ALA A CA 1
ATOM 2362 C C . ALA B 1 123 ? 38.57321 37.24497 16.07542 1.000 11.53260 122 ALA A C 1
ATOM 2363 O O . ALA B 1 123 ? 38.92975 36.68275 17.12042 1.000 14.26004 122 ALA A O 1
ATOM 2365 N N . LEU B 1 124 ? 38.81013 38.53550 15.85006 1.000 11.88652 123 LEU A N 1
ATOM 2366 C CA . LEU B 1 124 ? 39.47454 39.31546 16.89071 1.000 17.46471 123 LEU A CA 1
ATOM 2367 C C . LEU B 1 124 ? 38.60978 39.38238 18.13834 1.000 15.00105 123 LEU A C 1
ATOM 2368 O O . LEU B 1 124 ? 39.13259 39.49396 19.25480 1.000 18.62617 123 LEU A O 1
ATOM 2373 N N . GLN B 1 125 ? 37.28652 39.27803 17.97681 1.000 13.69600 124 GLN A N 1
ATOM 2374 C CA . GLN B 1 125 ? 36.36518 39.30363 19.11007 1.000 14.54279 124 GLN A CA 1
ATOM 2375 C C . GLN B 1 125 ? 36.09335 37.91564 19.67624 1.000 14.11596 124 GLN A C 1
ATOM 2376 O O . GLN B 1 125 ? 36.00478 37.74296 20.89780 1.000 14.52908 124 GLN A O 1
ATOM 2382 N N . VAL B 1 126 ? 35.93578 36.91489 18.80987 1.000 12.65849 125 VAL A N 1
ATOM 2383 C CA . VAL B 1 126 ? 35.36123 35.63445 19.20164 1.000 14.55415 125 VAL A CA 1
ATOM 2384 C C . VAL B 1 126 ? 36.21182 34.43044 18.82946 1.000 11.61603 125 VAL A C 1
ATOM 2385 O O . VAL B 1 126 ? 35.79793 33.30240 19.09165 1.000 15.16892 125 VAL A O 1
ATOM 2389 N N . GLY B 1 127 ? 37.39718 34.62070 18.25173 1.000 12.40442 126 GLY A N 1
ATOM 2390 C CA . GLY B 1 127 ? 38.26487 33.51266 17.90847 1.000 13.02129 126 GLY A CA 1
ATOM 2391 C C . GLY B 1 127 ? 38.03577 32.96401 16.50626 1.000 11.26148 126 GLY A C 1
ATOM 2392 O O . GLY B 1 127 ? 37.10485 33.34176 15.78142 1.000 15.12364 126 GLY A O 1
ATOM 2393 N N . GLY B 1 128 ? 38.91196 32.02756 16.13725 1.000 11.25778 127 GLY A N 1
ATOM 2394 C CA . GLY B 1 128 ? 38.93081 31.44429 14.80367 1.000 12.57196 127 GLY A CA 1
ATOM 2395 C C . GLY B 1 128 ? 40.26760 31.70752 14.13958 1.000 10.69081 127 GLY A C 1
ATOM 2396 O O . GLY B 1 128 ? 40.83331 32.79448 14.29425 1.000 13.79124 127 GLY A O 1
ATOM 2397 N N . VAL B 1 129 ? 40.79905 30.73383 13.39553 1.000 9.04893 128 VAL A N 1
ATOM 2398 C CA . VAL B 1 129 ? 42.15495 30.83025 12.85624 1.000 12.92594 128 VAL A CA 1
ATOM 2399 C C . VAL B 1 129 ? 42.24403 30.60886 11.35289 1.000 11.40446 128 VAL A C 1
ATOM 2400 O O . VAL B 1 129 ? 43.33068 30.74630 10.78640 1.000 12.19764 128 VAL A O 1
ATOM 2404 N N . ALA B 1 130 ? 41.15214 30.26361 10.67771 1.000 10.79748 129 ALA A N 1
ATOM 2405 C CA . ALA B 1 130 ? 41.24784 29.92883 9.25570 1.000 10.48610 129 ALA A CA 1
ATOM 2406 C C . ALA B 1 130 ? 39.85028 29.91756 8.66683 1.000 13.83451 129 ALA A C 1
ATOM 2407 O O . ALA B 1 130 ? 38.84790 29.87844 9.39125 1.000 11.36390 129 ALA A O 1
ATOM 2409 N N . LEU B 1 131 ? 39.81247 29.94297 7.32876 1.000 11.30177 130 LEU A N 1
ATOM 2410 C CA . LEU B 1 131 ? 38.62399 29.65825 6.53167 1.000 10.06964 130 LEU A CA 1
ATOM 2411 C C . LEU B 1 131 ? 38.66096 28.19191 6.13399 1.000 12.42099 130 LEU A C 1
ATOM 2412 O O . LEU B 1 131 ? 39.68672 27.70127 5.64271 1.000 14.36322 130 LEU A O 1
ATOM 2417 N N . LEU B 1 132 ? 37.53045 27.51042 6.29526 1.000 12.84822 131 LEU A N 1
ATOM 2418 C CA . LEU B 1 132 ? 37.36632 26.11645 5.90356 1.000 10.98657 131 LEU A CA 1
ATOM 2419 C C . LEU B 1 132 ? 36.52257 26.06493 4.63909 1.000 12.10158 131 LEU A C 1
ATOM 2420 O O . LEU B 1 132 ? 35.43432 26.65167 4.59382 1.000 12.77706 131 LEU A O 1
ATOM 2425 N N . ILE B 1 133 ? 37.03135 25.37764 3.61743 1.000 12.91572 132 ILE A N 1
ATOM 2426 C CA . ILE B 1 133 ? 36.44510 25.37438 2.27969 1.000 13.33665 132 ILE A CA 1
ATOM 2427 C C . ILE B 1 133 ? 36.28208 23.92859 1.82773 1.000 13.41435 132 ILE A C 1
ATOM 2428 O O . ILE B 1 133 ? 37.24980 23.16150 1.83459 1.000 17.62729 132 ILE A O 1
ATOM 2433 N N . ASP B 1 134 ? 35.06734 23.55688 1.42536 1.000 17.47218 133 ASP A N 1
ATOM 2434 C CA . ASP B 1 134 ? 34.82509 22.27465 0.76441 1.000 18.81063 133 ASP A CA 1
ATOM 2435 C C . ASP B 1 134 ? 34.78679 22.53183 -0.74035 1.000 17.42907 133 ASP A C 1
ATOM 2436 O O . ASP B 1 134 ? 33.81368 23.09198 -1.25361 1.000 23.67412 133 ASP A O 1
ATOM 2441 N N . ALA B 1 135 ? 35.84429 22.12702 -1.44080 1.000 18.39220 134 ALA A N 1
ATOM 2442 C CA . ALA B 1 135 ? 35.93552 22.36371 -2.87760 1.000 21.41456 134 ALA A CA 1
ATOM 2443 C C . ALA B 1 135 ? 35.07717 21.36659 -3.64345 1.000 22.94656 134 ALA A C 1
ATOM 2444 O O . ALA B 1 135 ? 35.02426 20.18132 -3.30757 1.000 24.97988 134 ALA A O 1
ATOM 2446 N N . LYS B 1 136 ? 34.43564 21.85437 -4.70843 1.000 26.14412 135 LYS A N 1
ATOM 2447 C CA . LYS B 1 136 ? 33.50352 21.03005 -5.47267 1.000 32.67093 135 LYS A CA 1
ATOM 2448 C C . LYS B 1 136 ? 34.22623 19.94952 -6.27262 1.000 32.40463 135 LYS A C 1
ATOM 2449 O O . LYS B 1 136 ? 33.70990 18.83586 -6.42655 1.000 33.13237 135 LYS A O 1
ATOM 2455 N N . ASN B 1 137 ? 35.41407 20.25396 -6.79048 1.000 27.02250 136 ASN A N 1
ATOM 2456 C CA . ASN B 1 137 ? 36.14740 19.32240 -7.63912 1.000 25.35670 136 ASN A CA 1
ATOM 2457 C C . ASN B 1 137 ? 37.62302 19.70786 -7.62773 1.000 25.74224 136 ASN A C 1
ATOM 2458 O O . ASN B 1 137 ? 38.03405 20.64390 -6.93718 1.000 25.62596 136 ASN A O 1
ATOM 2463 N N . LYS B 1 138 ? 38.41772 18.98026 -8.42080 1.000 27.52843 137 LYS A N 1
ATOM 2464 C CA . LYS B 1 138 ? 39.85850 19.21875 -8.46626 1.000 30.64057 137 LYS A CA 1
ATOM 2465 C C . LYS B 1 138 ? 40.18240 20.62599 -8.96012 1.000 28.76143 137 LYS A C 1
ATOM 2466 O O . LYS B 1 138 ? 41.08675 21.28592 -8.43085 1.000 23.84078 137 LYS A O 1
ATOM 2472 N N . GLN B 1 139 ? 39.45946 21.09895 -9.97859 1.000 25.05788 138 GLN A N 1
ATOM 2473 C CA . GLN B 1 139 ? 39.73195 22.41859 -10.54460 1.000 24.97724 138 GLN A CA 1
ATOM 2474 C C . GLN B 1 139 ? 39.50018 23.52051 -9.52227 1.000 22.81034 138 GLN A C 1
ATOM 2475 O O . GLN B 1 139 ? 40.31812 24.44213 -9.39641 1.000 22.57263 138 GLN A O 1
ATOM 2481 N N . VAL B 1 140 ? 38.37065 23.45930 -8.81113 1.000 23.61334 139 VAL A N 1
ATOM 2482 C CA . VAL B 1 140 ? 38.07595 24.43764 -7.76966 1.000 22.57302 139 VAL A CA 1
ATOM 2483 C C . VAL B 1 140 ? 39.06454 24.30224 -6.62000 1.000 21.87989 139 VAL A C 1
ATOM 2484 O O . VAL B 1 140 ? 39.52656 25.30036 -6.05148 1.000 18.93606 139 VAL A O 1
ATOM 2488 N N . CYS B 1 141 ? 39.39841 23.06720 -6.26084 1.000 17.02688 140 CYS A N 1
ATOM 2489 C CA . CYS B 1 141 ? 40.40138 22.83923 -5.22871 1.000 19.48328 140 CYS A CA 1
ATOM 2490 C C . CYS B 1 141 ? 41.71428 23.51356 -5.60138 1.000 19.24168 140 CYS A C 1
ATOM 2491 O O . CYS B 1 141 ? 42.34580 24.17434 -4.76547 1.000 20.07035 140 CYS A O 1
ATOM 2494 N N . ASP B 1 142 ? 42.11848 23.39242 -6.86953 1.000 17.89538 141 ASP A N 1
ATOM 2495 C CA . ASP B 1 142 ? 43.34699 24.03958 -7.31225 1.000 17.30332 141 ASP A CA 1
ATOM 2496 C C . ASP B 1 142 ? 43.22202 25.55799 -7.25193 1.000 19.13614 141 ASP A C 1
ATOM 2497 O O . ASP B 1 142 ? 44.19481 26.25165 -6.92295 1.000 19.76239 141 ASP A O 1
ATOM 2502 N N . TRP B 1 143 ? 42.04010 26.09473 -7.57826 1.000 15.64200 142 TRP A N 1
ATOM 2503 C CA . TRP B 1 143 ? 41.84374 27.54016 -7.48985 1.000 15.51613 142 TRP A CA 1
ATOM 2504 C C . TRP B 1 143 ? 42.10347 28.04184 -6.07322 1.000 14.43257 142 TRP A C 1
ATOM 2505 O O . TRP B 1 143 ? 42.79552 29.04672 -5.87977 1.000 14.49637 142 TRP A O 1
ATOM 2516 N N . PHE B 1 144 ? 41.54176 27.36106 -5.06331 1.000 14.55598 143 PHE A N 1
ATOM 2517 C CA . PHE B 1 144 ? 41.78699 27.77296 -3.68081 1.000 11.58541 143 PHE A CA 1
ATOM 2518 C C . PHE B 1 144 ? 43.23247 27.53542 -3.25440 1.000 15.29654 143 PHE A C 1
ATOM 2519 O O . PHE B 1 144 ? 43.78505 28.32619 -2.48380 1.000 13.82999 143 PHE A O 1
ATOM 2527 N N . LYS B 1 145 ? 43.85594 26.44185 -3.71506 1.000 13.60641 144 LYS A N 1
ATOM 2528 C CA . LYS B 1 145 ? 45.26089 26.21969 -3.38601 1.000 17.02273 144 LYS A CA 1
ATOM 2529 C C . LYS B 1 145 ? 46.13696 27.34040 -3.91569 1.000 14.48424 144 LYS A C 1
ATOM 2530 O O . LYS B 1 145 ? 47.21533 27.58784 -3.37076 1.000 15.50318 144 LYS A O 1
ATOM 2536 N N . GLY B 1 146 ? 45.70924 28.01612 -4.98315 1.000 16.31409 145 GLY A N 1
ATOM 2537 C CA . GLY B 1 146 ? 46.50755 29.12543 -5.47666 1.000 14.75892 145 GLY A CA 1
ATOM 2538 C C . GLY B 1 146 ? 46.54251 30.33050 -4.56177 1.000 15.40375 145 GLY A C 1
ATOM 2539 O O . GLY B 1 146 ? 47.34541 31.23732 -4.79398 1.000 15.16457 145 GLY A O 1
ATOM 2540 N N . PHE B 1 147 ? 45.69133 30.36310 -3.53489 1.000 12.65571 146 PHE A N 1
ATOM 2541 C CA . PHE B 1 147 ? 45.71323 31.39849 -2.50740 1.000 14.70079 146 PHE A CA 1
ATOM 2542 C C . PHE B 1 147 ? 46.32299 30.91012 -1.20913 1.000 11.98620 146 PHE A C 1
ATOM 2543 O O . PHE B 1 147 ? 46.28480 31.63510 -0.21221 1.000 15.71186 146 PHE A O 1
ATOM 2551 N N . GLY B 1 148 ? 46.88066 29.70509 -1.20408 1.000 11.72516 147 GLY A N 1
ATOM 2552 C CA . GLY B 1 148 ? 47.53274 29.16054 -0.03575 1.000 15.06559 147 GLY A CA 1
ATOM 2553 C C . GLY B 1 148 ? 46.66875 28.26676 0.81432 1.000 14.70307 147 GLY A C 1
ATOM 2554 O O . GLY B 1 148 ? 47.07502 27.93017 1.93536 1.000 13.48821 147 GLY A O 1
ATOM 2555 N N . ALA B 1 149 ? 45.48925 27.88500 0.33686 1.000 14.72240 148 ALA A N 1
ATOM 2556 C CA . ALA B 1 149 ? 44.68307 26.91886 1.06982 1.000 14.15133 148 ALA A CA 1
ATOM 2557 C C . ALA B 1 149 ? 45.35009 25.54713 1.01521 1.000 16.57644 148 ALA A C 1
ATOM 2558 O O . ALA B 1 149 ? 45.94396 25.16869 -0.00254 1.000 17.44426 148 ALA A O 1
ATOM 2560 N N . VAL B 1 150 ? 45.24643 24.80244 2.11283 1.000 16.85891 149 VAL A N 1
ATOM 2561 C CA A VAL B 1 150 ? 45.93344 23.51948 2.30747 0.454 18.33155 149 VAL A CA 1
ATOM 2562 C CA B VAL B 1 150 ? 45.91171 23.50882 2.22204 0.546 18.29610 149 VAL A CA 1
ATOM 2563 C C . VAL B 1 150 ? 44.90638 22.42627 2.58759 1.000 19.63646 149 VAL A C 1
ATOM 2564 O O . VAL B 1 150 ? 43.98521 22.65616 3.38177 1.000 18.34189 149 VAL A O 1
ATOM 2571 N N A PRO B 1 151 ? 45.00552 21.24666 1.97649 0.529 17.63310 150 PRO A N 1
ATOM 2572 N N B PRO B 1 151 ? 45.06305 21.21718 2.05460 0.471 17.74774 150 PRO A N 1
ATOM 2573 C CA A PRO B 1 151 ? 44.00184 20.20189 2.22185 0.529 19.87192 150 PRO A CA 1
ATOM 2574 C CA B PRO B 1 151 ? 44.04738 20.18343 2.26125 0.471 19.83395 150 PRO A CA 1
ATOM 2575 C C A PRO B 1 151 ? 44.02476 19.65309 3.64543 0.529 20.28829 150 PRO A C 1
ATOM 2576 C C B PRO B 1 151 ? 44.02755 19.66697 3.68933 0.471 20.29273 150 PRO A C 1
ATOM 2577 O O A PRO B 1 151 ? 45.06391 19.60522 4.31182 0.529 21.12418 150 PRO A O 1
ATOM 2578 O O B PRO B 1 151 ? 45.03941 19.65538 4.39764 0.471 21.06747 150 PRO A O 1
ATOM 2585 N N . LEU B 1 152 ? 42.84450 19.22957 4.10323 1.000 17.77942 151 LEU A N 1
ATOM 2586 C CA . LEU B 1 152 ? 42.71576 18.49358 5.34411 1.000 19.76210 151 LEU A CA 1
ATOM 2587 C C . LEU B 1 152 ? 43.42865 17.14780 5.22120 1.000 20.90971 151 LEU A C 1
ATOM 2588 O O . LEU B 1 152 ? 43.71316 16.65816 4.12417 1.000 23.27197 151 LEU A O 1
ATOM 2593 N N . ASN B 1 153 ? 43.72019 16.54631 6.37531 1.000 20.41640 152 ASN A N 1
ATOM 2594 C CA . ASN B 1 153 ? 44.65143 15.42069 6.39625 1.000 21.38702 152 ASN A CA 1
ATOM 2595 C C . ASN B 1 153 ? 44.11047 14.21372 5.64463 1.000 31.04393 152 ASN A C 1
ATOM 2596 O O . ASN B 1 153 ? 44.86523 13.52057 4.95019 1.000 32.73451 152 ASN A O 1
ATOM 2601 N N . ASP B 1 154 ? 42.81098 13.94465 5.75934 1.000 26.26650 153 ASP A N 1
ATOM 2602 C CA . ASP B 1 154 ? 42.22540 12.78146 5.10408 1.000 35.61846 153 ASP A CA 1
ATOM 2603 C C . ASP B 1 154 ? 41.08802 13.13007 4.15251 1.000 40.00676 153 ASP A C 1
ATOM 2604 O O . ASP B 1 154 ? 40.41853 12.22080 3.65105 1.000 40.07735 153 ASP A O 1
ATOM 2609 N N . GLN B 1 155 ? 40.85603 14.41340 3.88087 1.000 28.32412 154 GLN A N 1
ATOM 2610 C CA . GLN B 1 155 ? 39.80703 14.85035 2.95953 1.000 29.64948 154 GLN A CA 1
ATOM 2611 C C . GLN B 1 155 ? 40.45641 15.78852 1.95652 1.000 27.04207 154 GLN A C 1
ATOM 2612 O O . GLN B 1 155 ? 40.54955 16.99993 2.19709 1.000 27.60560 154 GLN A O 1
ATOM 2618 N N . PRO B 1 156 ? 40.91099 15.26404 0.81297 1.000 31.93490 155 PRO A N 1
ATOM 2619 C CA . PRO B 1 156 ? 41.71824 16.08332 -0.10764 1.000 29.41826 155 PRO A CA 1
ATOM 2620 C C . PRO B 1 156 ? 40.97051 17.23591 -0.75753 1.000 24.30243 155 PRO A C 1
ATOM 2621 O O . PRO B 1 156 ? 41.62679 18.18412 -1.20749 1.000 27.06107 155 PRO A O 1
ATOM 2625 N N . LEU B 1 157 ? 39.63983 17.19524 -0.83172 1.000 22.99720 156 LEU A N 1
ATOM 2626 C CA . LEU B 1 157 ? 38.88278 18.29875 -1.40973 1.000 20.90874 156 LEU A CA 1
ATOM 2627 C C . LEU B 1 157 ? 38.41770 19.32459 -0.37676 1.000 22.82029 156 LEU A C 1
ATOM 2628 O O . LEU B 1 157 ? 37.81635 20.33701 -0.75210 1.000 23.99277 156 LEU A O 1
ATOM 2633 N N . SER B 1 158 ? 38.68273 19.10400 0.90412 1.000 18.36844 157 SER A N 1
ATOM 2634 C CA . SER B 1 158 ? 38.38270 20.08869 1.93970 1.000 18.88977 157 SER A CA 1
ATOM 2635 C C . SER B 1 158 ? 39.67830 20.79990 2.28865 1.000 15.12891 157 SER A C 1
ATOM 2636 O O . SER B 1 158 ? 40.71914 20.15410 2.43090 1.000 19.08470 157 SER A O 1
ATOM 2639 N N . LEU B 1 159 ? 39.62909 22.12328 2.38286 1.000 15.76325 158 LEU A N 1
ATOM 2640 C CA . LEU B 1 159 ? 40.84251 22.91869 2.52449 1.000 18.30875 158 LEU A CA 1
ATOM 2641 C C . LEU B 1 159 ? 40.72289 23.90418 3.68125 1.000 16.67625 158 LEU A C 1
ATOM 2642 O O . LEU B 1 159 ? 39.62221 24.32830 4.06045 1.000 15.88418 158 LEU A O 1
ATOM 2647 N N . LEU B 1 160 ? 41.87703 24.26908 4.23537 1.000 14.43242 159 LEU A N 1
ATOM 2648 C CA . LEU B 1 160 ? 41.96777 25.33017 5.22644 1.000 15.38427 159 LEU A CA 1
ATOM 2649 C C . LEU B 1 160 ? 42.84947 26.42937 4.65786 1.000 13.76192 159 LEU A C 1
ATOM 2650 O O . LEU B 1 160 ? 43.95703 26.15535 4.17701 1.000 15.01838 159 LEU A O 1
ATOM 2655 N N . LEU B 1 161 ? 42.36422 27.66092 4.70724 1.000 13.30103 160 LEU A N 1
ATOM 2656 C CA . LEU B 1 161 ? 43.13686 28.83341 4.31900 1.000 11.28017 160 LEU A CA 1
ATOM 2657 C C . LEU B 1 161 ? 43.35721 29.64649 5.58191 1.000 12.21465 160 LEU A C 1
ATOM 2658 O O . LEU B 1 161 ? 42.42938 30.29024 6.08197 1.000 13.44435 160 LEU A O 1
ATOM 2663 N N . SER B 1 162 ? 44.57658 29.61773 6.10056 1.000 12.25372 161 SER A N 1
ATOM 2664 C CA . SER B 1 162 ? 44.78366 30.17694 7.42054 1.000 11.69804 161 SER A CA 1
ATOM 2665 C C . SER B 1 162 ? 44.68836 31.69212 7.38690 1.000 12.83182 161 SER A C 1
ATOM 2666 O O . SER B 1 162 ? 44.94781 32.33520 6.36956 1.000 14.05878 161 SER A O 1
ATOM 2669 N N . PHE B 1 163 ? 44.28681 32.25925 8.52504 1.000 13.35880 162 PHE A N 1
ATOM 2670 C CA . PHE B 1 163 ? 44.25533 33.70917 8.64657 1.000 12.71394 162 PHE A CA 1
ATOM 2671 C C . PHE B 1 163 ? 45.65858 34.29678 8.58248 1.000 17.07290 162 PHE A C 1
ATOM 2672 O O . PHE B 1 163 ? 45.81072 35.45276 8.18795 1.000 14.62993 162 PHE A O 1
ATOM 2680 N N . LYS B 1 164 ? 46.68043 33.52694 8.98385 1.000 15.78653 163 LYS A N 1
ATOM 2681 C CA . LYS B 1 164 ? 48.06381 33.96246 8.79203 1.000 15.04839 163 LYS A CA 1
ATOM 2682 C C . LYS B 1 164 ? 48.35296 34.16657 7.30970 1.000 15.92606 163 LYS A C 1
ATOM 2683 O O . LYS B 1 164 ? 48.92358 35.18846 6.90729 1.000 16.89161 163 LYS A O 1
ATOM 2689 N N . THR B 1 165 ? 47.96144 33.19848 6.48031 1.000 16.08680 164 THR A N 1
ATOM 2690 C CA . THR B 1 165 ? 48.16892 33.32779 5.03898 1.000 15.54364 164 THR A CA 1
ATOM 2691 C C . THR B 1 165 ? 47.35847 34.48454 4.47783 1.000 14.79714 164 THR A C 1
ATOM 2692 O O . THR B 1 165 ? 47.87509 35.31081 3.71201 1.000 16.25585 164 THR A O 1
ATOM 2696 N N . LEU B 1 166 ? 46.06872 34.53851 4.82918 1.000 15.66466 165 LEU A N 1
ATOM 2697 C CA . LEU B 1 166 ? 45.18713 35.59183 4.34143 1.000 14.51342 165 LEU A CA 1
ATOM 2698 C C . LEU B 1 166 ? 45.65427 36.97499 4.76356 1.000 15.39650 165 LEU A C 1
ATOM 2699 O O . LEU B 1 166 ? 45.59400 37.91764 3.96674 1.000 16.35282 165 LEU A O 1
ATOM 2704 N N . TYR B 1 167 ? 46.09596 37.13295 6.01842 1.000 16.08960 166 TYR A N 1
ATOM 2705 C CA . TYR B 1 167 ? 46.55304 38.44325 6.46567 1.000 15.76079 166 TYR A CA 1
ATOM 2706 C C . TYR B 1 167 ? 47.74840 38.90896 5.64534 1.000 19.30523 166 TYR A C 1
ATOM 2707 O O . TYR B 1 167 ? 47.81350 40.07319 5.23060 1.000 16.50065 166 TYR A O 1
ATOM 2716 N N . ALA B 1 168 ? 48.69285 38.00093 5.39249 1.000 17.39506 167 ALA A N 1
ATOM 2717 C CA . ALA B 1 168 ? 49.86992 38.33124 4.59869 1.000 15.01351 167 ALA A CA 1
ATOM 2718 C C . ALA B 1 168 ? 49.48029 38.71804 3.17804 1.000 19.78533 167 ALA A C 1
ATOM 2719 O O . ALA B 1 168 ? 50.06240 39.64041 2.60081 1.000 17.65701 167 ALA A O 1
ATOM 2721 N N . ALA B 1 169 ? 48.46375 38.05254 2.61635 1.000 17.41546 168 ALA A N 1
ATOM 2722 C CA . ALA B 1 169 ? 48.01796 38.37534 1.26399 1.000 17.60058 168 ALA A CA 1
ATOM 2723 C C . ALA B 1 169 ? 47.30783 39.72086 1.21914 1.000 19.31694 168 ALA A C 1
ATOM 2724 O O . ALA B 1 169 ? 47.50357 40.49656 0.27805 1.000 19.29622 168 ALA A O 1
ATOM 2726 N N . LEU B 1 170 ? 46.45930 40.00259 2.21506 1.000 18.69578 169 LEU A N 1
ATOM 2727 C CA . LEU B 1 170 ? 45.86177 41.33045 2.33075 1.000 19.54999 169 LEU A CA 1
ATOM 2728 C C . LEU B 1 170 ? 46.93909 42.39927 2.46938 1.000 21.47114 169 LEU A C 1
ATOM 2729 O O . LEU B 1 170 ? 46.87215 43.44649 1.81462 1.000 23.10998 169 LEU A O 1
ATOM 2734 N N . SER B 1 171 ? 47.95458 42.13726 3.29482 1.000 18.68027 170 SER A N 1
ATOM 2735 C CA . SER B 1 171 ? 49.03974 43.09535 3.48096 1.000 19.35434 170 SER A CA 1
ATOM 2736 C C . SER B 1 171 ? 49.76101 43.36683 2.16371 1.000 24.69605 170 SER A C 1
ATOM 2737 O O . SER B 1 171 ? 49.93000 44.52270 1.75839 1.000 21.41293 170 SER A O 1
ATOM 2740 N N . ALA B 1 172 ? 50.17860 42.30449 1.47283 1.000 18.56528 171 ALA A N 1
ATOM 2741 C CA . ALA B 1 172 ? 50.97762 42.46186 0.26701 1.000 23.81812 171 ALA A CA 1
ATOM 2742 C C . ALA B 1 172 ? 50.19005 43.11159 -0.85669 1.000 24.27261 171 ALA A C 1
ATOM 2743 O O . ALA B 1 172 ? 50.79157 43.69836 -1.76771 1.000 23.20008 171 ALA A O 1
ATOM 2745 N N . SER B 1 173 ? 48.86436 43.02209 -0.81664 1.000 20.58371 172 SER A N 1
ATOM 2746 C CA . SER B 1 173 ? 48.02245 43.59673 -1.85212 1.000 20.80018 172 SER A CA 1
ATOM 2747 C C . SER B 1 173 ? 47.39597 44.91767 -1.43344 1.000 23.95198 172 SER A C 1
ATOM 2748 O O . SER B 1 173 ? 46.55690 45.45608 -2.16589 1.000 26.11630 172 SER A O 1
ATOM 2751 N N . GLY B 1 174 ? 47.77674 45.44336 -0.27153 1.000 24.87384 173 GLY A N 1
ATOM 2752 C CA . GLY B 1 174 ? 47.28160 46.73053 0.16980 1.000 27.57135 173 GLY A CA 1
ATOM 2753 C C . GLY B 1 174 ? 45.81793 46.73205 0.53222 1.000 33.60525 173 GLY A C 1
ATOM 2754 O O . GLY B 1 174 ? 45.15824 47.76745 0.40415 1.000 34.14747 173 GLY A O 1
ATOM 2755 N N . ARG B 1 175 ? 45.28933 45.59566 0.98670 1.000 25.77302 174 ARG A N 1
ATOM 2756 C CA . ARG B 1 175 ? 43.86352 45.44716 1.24871 1.000 24.42341 174 ARG A CA 1
ATOM 2757 C C . ARG B 1 175 ? 43.53279 45.38221 2.73413 1.000 28.48458 174 ARG A C 1
ATOM 2758 O O . ARG B 1 175 ? 42.37370 45.13853 3.08715 1.000 31.63150 174 ARG A O 1
ATOM 2766 N N . LEU B 1 176 ? 44.51048 45.59823 3.60813 1.000 28.41436 175 LEU A N 1
ATOM 2767 C CA . LEU B 1 176 ? 44.25714 45.54090 5.04470 1.000 32.55336 175 LEU A CA 1
ATOM 2768 C C . LEU B 1 176 ? 43.23042 46.58947 5.46640 1.000 45.21740 175 LEU A C 1
ATOM 2769 O O . LEU B 1 176 ? 42.97195 47.55597 4.74406 1.000 43.91307 175 LEU A O 1
#